Protein AF-A0A3M7N2Q8-F1 (afdb_monomer)

pLDDT: mean 75.01, std 22.42, range [26.55, 98.06]

Mean predicted aligned error: 18.67 Å

Nearest PDB structures (foldseek):
  2x1g-assembly2_G  TM=3.091E-01  e=4.788E-03  Drosophila melanogaster
  3qhe-assembly2_C  TM=5.430E-01  e=2.000E-01  Homo sapiens
  8tl7-assembly1_U  TM=3.249E-01  e=2.545E-01  synthetic construct
  3nmz-assembly3_B  TM=2.503E-01  e=6.246E-02  Homo sapiens
  7b6z-assembly1_A  TM=3.480E-01  e=4.646E-01  Drosophila melanogaster

Solvent-accessible surface area (backbone atoms only — not comparable to full-atom values): 36256 Å² total; per-residue (Å²): 132,79,60,52,64,68,58,44,46,64,64,46,45,61,34,42,52,50,29,34,54,41,39,54,31,37,75,69,70,72,45,61,68,66,60,45,38,53,31,47,48,52,32,36,53,46,50,49,57,35,38,77,56,66,36,39,38,54,69,57,27,55,60,58,43,54,40,49,54,55,48,61,75,44,49,91,82,49,55,66,69,45,52,26,51,52,39,49,41,50,39,48,32,46,70,39,16,29,32,81,68,56,50,58,68,60,49,51,54,50,47,52,51,31,50,57,59,56,50,60,54,98,87,53,79,71,61,53,67,65,41,37,32,36,30,31,48,34,45,30,50,51,45,61,48,44,45,95,43,80,86,39,45,59,66,61,52,31,78,93,29,41,65,59,53,53,50,50,51,49,53,30,50,49,44,49,67,72,56,87,52,67,66,49,35,41,31,26,34,52,27,47,38,50,51,60,67,58,38,77,39,50,69,62,52,53,68,46,41,64,61,52,53,50,49,48,48,62,70,63,39,92,46,94,88,59,87,74,53,66,68,45,53,31,42,48,38,50,35,52,38,50,57,47,48,69,51,42,17,31,68,69,69,57,59,82,90,81,72,84,91,82,84,77,82,94,74,66,62,71,58,51,63,70,63,27,72,69,50,46,68,62,44,39,62,54,50,38,60,46,46,69,52,53,54,66,47,53,80,47,90,50,65,67,43,34,48,37,49,42,57,37,32,48,45,43,57,69,44,12,47,73,60,37,44,92,37,41,62,64,34,49,54,41,43,52,59,43,24,70,37,87,92,30,53,67,53,36,54,52,50,51,56,45,29,75,75,32,65,68,52,37,50,50,50,49,55,51,49,48,50,54,51,20,50,54,50,59,81,45,35,70,64,55,46,50,52,34,30,50,43,47,66,67,71,55,90,57,67,60,52,50,48,52,53,42,49,49,45,72,54,41,37,57,76,50,55,84,72,38,59,70,40,50,56,29,48,54,52,39,49,70,76,42,73,87,40,65,71,55,48,51,43,50,52,50,33,53,52,48,51,56,56,33,53,65,75,41,80,90,70,71,84,64,98,61,98,66,79,89,76,75,88,63,80,89,72,81,83,75,48,74,68,51,52,54,50,49,53,52,49,50,59,48,50,54,58,59,57,74,70,65,87,85,78,83,83,80,86,91,70,71,76,78,60,59,67,63,59,72,75,76,73,78,88,88,80,88,86,83,88,83,87,85,90,83,89,84,88,83,89,85,88,82,88,90,89,81,90,83,86,60,71,65,60,62,52,49,53,52,50,50,54,50,50,54,51,50,50,51,51,53,52,50,52,50,52,52,53,52,53,56,49,51,56,57,55,58,71,69,69,67,83,78,87,81,84,84,80,87,79,86,87,80,86,90,80,86,82,83,90,82,85,85,85,87,82,88,134

Secondary structure (DSSP, 8-state):
-PPPHHHHHHHHHHHHHHHHHHHHHHHTT-S-HHHHHHHHHHHHHHHHHHHHTT---HHHHHHHHHHHHHHHHTGGGS-HHHHHHHHHHHHHIIIIIIGGG--HHHHHHHHHHHHHHHSPPTTSPPPPHHHHHHHHHHHHHHHHHHTT-STTHHHHHSGGGHHHHHHHHHHHHHHHHH---HHHHHHHHHHHHHHHHH---HHHHHHHHHHHHHHHHHHHS--TT----HHHHHHHHHHHHHHHHHHH-HHHHS----S-SSS--SSSHHHHHHTSHHHHHHHHHHHHHHHHHHGGGGG-S-HHHHHHHHHHHHHHHHHSTTTTGGGHHHHHHHHHHHHTSGGGHHHHHHHHHHHHH-HHHHHHHHHHHHHHHHHHHHHTHHHHHHHHHHHHHTT---THHHHHHHHHHHHHGGGSGGG-HHHHHHHHHHHHHTTT-HHHHHHHHHHHHHHHHHHHH-GGG---SS---------------HHHHHHHHHHHHHHHHHHTTS---PPPP-S-HHHHHHHTTS------------------------------HHHHHHHHHHHHHHHHHHHHHHHHHHHHHHHHHHHHTTS-PPPPP----------------------

Radius of gyration: 40.51 Å; Cα contacts (8 Å, |Δi|>4): 504; chains: 1; bounding box: 108×99×116 Å

Sequence (619 aa):
MTLSRQQAFQQLRPPCVALSSVALRFKGHQAPVKDVLHALQDGSNALTLLGEQNALDEKLAEYAFFPLTHIFNEAQRLSSSCLEVAIKCVIVLVTKGWRHHLSPDLAKQLLILMTLVTVPDSAKEASPEEVKVAALECIDAIVLQLSGRPDSRHLFNDIGTKKLVDQMVYMMLDTISESESEQIQIAAAEALLHLLAVVSNRVMLASVLPSTASALTKVLKKSPSARRTRKVLVSYLRVLKSILHSVLADAVVYPLEDGPSDASGTLGEDQKTALGTSWLRATAPQVKLILLQVTKLRGHESSDVRRALADLCFMIAKDCATSLSDSTSVVVETLLYIGSLEEEKGISLELEQLAISDSRIADVIRTNFDRSSSDMLVDNVDYLINAVALKLNSFDVSPQAPQVVLMMLRLCGARIVPYLDDTVESIFSALNNFHGYPRLVELLFQVLKGVVQESKEQSDLTITNASAARDHTTTDRRIFQISDIVNDLRRRKSRKRDFEEDGDLQPAPHRPWREQAKEQADEQPPSGIQDDNQDDMSEGMGASDPGPKDDDPLKSYEASSVKARDRVQQLEDLVIQMVDAARSVKTDLSRTPLPTTATGKDHVTPGDGRLEQNGKYVG

Structure (mmCIF, N/CA/C/O backbone):
data_AF-A0A3M7N2Q8-F1
#
_entry.id   AF-A0A3M7N2Q8-F1
#
loop_
_atom_site.group_PDB
_atom_site.id
_atom_site.type_symbol
_atom_site.label_atom_id
_atom_site.label_alt_id
_atom_site.label_comp_id
_atom_site.label_asym_id
_atom_site.label_entity_id
_atom_site.label_seq_id
_atom_site.pdbx_PDB_ins_code
_atom_site.Cartn_x
_atom_site.Cartn_y
_atom_site.Cartn_z
_atom_site.occupancy
_atom_site.B_iso_or_equiv
_atom_site.auth_seq_id
_atom_site.auth_comp_id
_atom_site.auth_asym_id
_atom_site.auth_atom_id
_atom_site.pdbx_PDB_model_num
ATOM 1 N N . MET A 1 1 ? 6.661 -24.897 -28.138 1.00 45.84 1 MET A N 1
ATOM 2 C CA . MET A 1 1 ? 7.997 -25.203 -28.693 1.00 45.84 1 MET A CA 1
ATOM 3 C C . MET A 1 1 ? 8.899 -24.040 -28.322 1.00 45.84 1 MET A C 1
ATOM 5 O O . MET A 1 1 ? 8.582 -22.925 -28.707 1.00 45.84 1 MET A O 1
ATOM 9 N N . THR A 1 2 ? 9.918 -24.253 -27.492 1.00 57.34 2 THR A N 1
ATOM 10 C CA . THR A 1 2 ? 10.860 -23.194 -27.104 1.00 57.34 2 THR A CA 1
ATOM 11 C C . THR A 1 2 ? 11.786 -22.900 -28.282 1.00 57.34 2 THR A C 1
ATOM 13 O O . THR A 1 2 ? 12.380 -23.814 -28.855 1.00 57.34 2 THR A O 1
ATOM 16 N N . LEU A 1 3 ? 11.853 -21.635 -28.697 1.00 74.62 3 LEU A N 1
ATOM 17 C CA . LEU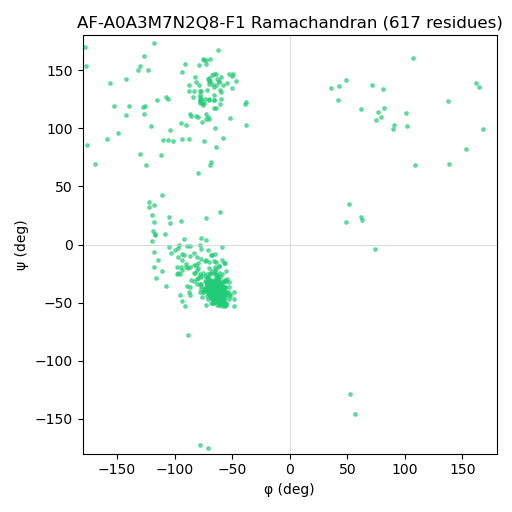 A 1 3 ? 12.711 -21.208 -29.800 1.00 74.62 3 LEU A CA 1
ATOM 18 C C . LEU A 1 3 ? 14.181 -21.425 -29.403 1.00 74.62 3 LEU A C 1
ATOM 20 O O . LEU A 1 3 ? 14.562 -21.154 -28.263 1.00 74.62 3 LEU A O 1
ATOM 24 N N . SER A 1 4 ? 15.020 -21.935 -30.310 1.00 84.69 4 SER A N 1
ATOM 25 C CA . SER A 1 4 ? 16.434 -22.144 -29.971 1.00 84.69 4 SER A CA 1
ATOM 26 C C . SER A 1 4 ? 17.144 -20.799 -29.779 1.00 84.69 4 SER A C 1
ATOM 28 O O . SER A 1 4 ? 16.869 -19.832 -30.492 1.00 84.69 4 SER A O 1
ATOM 30 N N . ARG A 1 5 ? 18.115 -20.734 -28.860 1.00 84.44 5 ARG A N 1
ATOM 31 C CA . ARG A 1 5 ? 18.883 -19.506 -28.578 1.00 84.44 5 ARG A CA 1
ATOM 32 C C . ARG A 1 5 ? 19.502 -18.879 -29.834 1.00 84.44 5 ARG A C 1
ATOM 34 O O . ARG A 1 5 ? 19.555 -17.660 -29.960 1.00 84.44 5 ARG A O 1
ATOM 41 N N . GLN A 1 6 ? 19.963 -19.704 -30.776 1.00 86.38 6 GLN A N 1
ATOM 42 C CA . GLN A 1 6 ? 20.531 -19.228 -32.042 1.00 86.38 6 GLN A CA 1
ATOM 43 C C . GLN A 1 6 ? 19.481 -18.551 -32.928 1.00 86.38 6 GLN A C 1
ATOM 45 O O . GLN A 1 6 ? 19.767 -17.514 -33.519 1.00 86.38 6 GLN A O 1
ATOM 50 N N . GLN A 1 7 ? 18.266 -19.095 -32.988 1.00 88.31 7 GLN A N 1
ATOM 51 C CA . GLN A 1 7 ? 17.160 -18.485 -33.725 1.00 88.31 7 GLN A CA 1
ATOM 52 C C . GLN A 1 7 ? 16.691 -17.186 -33.052 1.00 88.31 7 GLN A C 1
ATOM 54 O O . GLN A 1 7 ? 16.477 -16.194 -33.743 1.00 88.31 7 GLN A O 1
ATOM 59 N N . ALA A 1 8 ? 16.625 -17.151 -31.716 1.00 89.69 8 ALA A N 1
ATOM 60 C CA . ALA A 1 8 ? 16.316 -15.931 -30.968 1.00 89.69 8 ALA A CA 1
ATOM 61 C C . ALA A 1 8 ? 17.358 -14.828 -31.233 1.00 89.69 8 ALA A C 1
ATOM 63 O O . ALA A 1 8 ? 17.007 -13.686 -31.522 1.00 89.69 8 ALA A O 1
ATOM 64 N N . PHE A 1 9 ? 18.649 -15.181 -31.245 1.00 91.69 9 PHE A N 1
ATOM 65 C CA . PHE A 1 9 ? 19.720 -14.251 -31.607 1.00 91.69 9 PHE A CA 1
ATOM 66 C C . PHE A 1 9 ? 19.611 -13.753 -33.054 1.00 91.69 9 PHE A C 1
ATOM 68 O O . PHE A 1 9 ? 19.818 -12.571 -33.313 1.00 91.69 9 PHE A O 1
ATOM 75 N N . GLN A 1 10 ? 19.278 -14.629 -34.008 1.00 91.19 10 GLN A N 1
ATOM 76 C CA . GLN A 1 10 ? 19.099 -14.239 -35.411 1.00 91.19 10 GLN A CA 1
ATOM 77 C C . GLN A 1 10 ? 17.955 -13.238 -35.600 1.00 91.19 10 GLN A C 1
ATOM 79 O O . GLN A 1 10 ? 18.067 -12.365 -36.456 1.00 91.19 10 GLN A O 1
ATOM 84 N N . GLN A 1 11 ? 16.896 -13.332 -34.793 1.00 90.44 11 GLN A N 1
ATOM 85 C CA . GLN A 1 11 ? 15.784 -12.380 -34.813 1.00 90.44 11 GLN A CA 1
ATOM 86 C C . GLN A 1 11 ? 16.133 -11.058 -34.116 1.00 90.44 11 GLN A C 1
ATOM 88 O O . GLN A 1 11 ? 15.767 -9.993 -34.605 1.00 90.44 11 GLN A O 1
ATOM 93 N N . LEU A 1 12 ? 16.880 -11.108 -33.009 1.00 92.62 12 LEU A N 1
ATOM 94 C CA . LEU A 1 12 ? 17.230 -9.928 -32.210 1.00 92.62 12 LEU A CA 1
ATOM 95 C C . LEU A 1 12 ? 18.396 -9.112 -32.793 1.00 92.62 12 LEU A C 1
ATOM 97 O O . LEU A 1 12 ? 18.476 -7.900 -32.608 1.00 92.62 12 LEU A O 1
ATOM 101 N N . ARG A 1 13 ? 19.317 -9.757 -33.515 1.00 93.81 13 ARG A N 1
ATOM 102 C CA . ARG A 1 13 ? 20.529 -9.113 -34.041 1.00 93.81 13 ARG A CA 1
ATOM 103 C C . ARG A 1 13 ? 20.239 -7.969 -35.027 1.00 93.81 13 ARG A C 1
ATOM 105 O O . ARG A 1 13 ? 20.808 -6.898 -34.815 1.00 93.81 13 ARG A O 1
ATOM 112 N N . PRO A 1 14 ? 19.420 -8.131 -36.088 1.00 95.44 14 PRO A N 1
ATOM 113 C CA . PRO A 1 14 ? 19.157 -7.050 -37.038 1.00 95.44 14 PRO A CA 1
ATOM 114 C C . PRO A 1 14 ? 18.631 -5.756 -36.390 1.00 95.44 14 PRO A C 1
ATOM 116 O O . PRO A 1 14 ? 19.250 -4.715 -36.630 1.00 95.44 14 PRO A O 1
ATOM 119 N N . PRO A 1 15 ? 17.585 -5.777 -35.532 1.00 94.50 15 PRO A N 1
ATOM 120 C CA . PRO A 1 15 ? 17.085 -4.550 -34.918 1.00 94.50 15 PRO A CA 1
ATOM 121 C C . PRO A 1 15 ? 18.080 -3.938 -33.921 1.00 94.50 15 PRO A C 1
ATOM 123 O O . PRO A 1 15 ? 18.248 -2.721 -33.912 1.00 94.50 15 PRO A O 1
ATOM 126 N N . CYS A 1 16 ? 18.822 -4.735 -33.140 1.00 94.06 16 CYS A N 1
ATOM 127 C CA . CYS A 1 16 ? 19.836 -4.198 -32.222 1.00 94.06 16 CYS A CA 1
ATOM 128 C C . CYS A 1 16 ? 21.015 -3.531 -32.952 1.00 94.06 16 CYS A C 1
ATOM 130 O O . CYS A 1 16 ? 21.504 -2.488 -32.512 1.00 94.06 16 CYS A O 1
ATOM 132 N N . VAL A 1 17 ? 21.470 -4.101 -34.075 1.00 94.88 17 VAL A N 1
ATOM 133 C CA . VAL A 1 17 ? 22.533 -3.504 -34.903 1.00 94.88 17 VAL A CA 1
ATOM 134 C C . VAL A 1 17 ? 22.043 -2.216 -35.563 1.00 94.88 17 VAL A C 1
ATOM 136 O O . VAL A 1 17 ? 22.760 -1.213 -35.540 1.00 94.88 17 VAL A O 1
ATOM 139 N N . ALA A 1 18 ? 20.819 -2.219 -36.099 1.00 94.00 18 ALA A N 1
ATOM 140 C CA . ALA A 1 18 ? 20.199 -1.022 -36.656 1.00 94.00 18 ALA A CA 1
ATOM 141 C C . ALA A 1 18 ? 20.108 0.087 -35.595 1.00 94.00 18 ALA A C 1
ATOM 143 O O . ALA A 1 18 ? 20.632 1.180 -35.817 1.00 94.00 18 ALA A O 1
ATOM 144 N N . LEU A 1 19 ? 19.574 -0.222 -34.409 1.00 94.44 19 LEU A N 1
ATOM 145 C CA . LEU A 1 19 ? 19.461 0.720 -33.296 1.00 94.44 19 LEU A CA 1
ATOM 146 C C . LEU A 1 19 ? 20.821 1.278 -32.862 1.00 94.44 19 LEU A C 1
ATOM 148 O O . LEU A 1 19 ? 20.959 2.489 -32.722 1.00 94.44 19 LEU A O 1
ATOM 152 N N . SER A 1 20 ? 21.844 0.431 -32.707 1.00 93.88 20 SER A N 1
ATOM 153 C CA . SER A 1 20 ? 23.200 0.883 -32.359 1.00 93.88 20 SER A CA 1
ATOM 154 C C . SER A 1 20 ? 23.772 1.836 -33.416 1.00 93.88 20 SER A C 1
ATOM 156 O O . SER A 1 20 ? 24.304 2.895 -33.077 1.00 93.88 20 SER A O 1
ATOM 158 N N . SER A 1 21 ? 23.612 1.508 -34.702 1.00 93.75 21 SER A N 1
ATOM 159 C CA . SER A 1 21 ? 24.112 2.344 -35.799 1.00 93.75 21 SER A CA 1
ATOM 160 C C . SER A 1 21 ? 23.433 3.718 -35.842 1.00 93.75 21 SER A C 1
ATOM 162 O O . SER A 1 21 ? 24.107 4.740 -35.995 1.00 93.75 21 SER A O 1
ATOM 164 N N . VAL A 1 22 ? 22.112 3.759 -35.645 1.00 93.69 22 VAL A N 1
ATOM 165 C CA . VAL A 1 22 ? 21.333 5.000 -35.638 1.00 93.69 22 VAL A CA 1
ATOM 166 C C . VAL A 1 22 ? 21.635 5.813 -34.378 1.00 93.69 22 VAL A C 1
ATOM 168 O O . VAL A 1 22 ? 21.838 7.019 -34.483 1.00 93.69 22 VAL A O 1
ATOM 171 N N . ALA A 1 23 ? 21.772 5.174 -33.211 1.00 91.00 23 ALA A N 1
ATOM 172 C CA . ALA A 1 23 ? 22.145 5.835 -31.960 1.00 91.00 23 ALA A CA 1
ATOM 173 C C . ALA A 1 23 ? 23.521 6.520 -32.050 1.00 91.00 23 ALA A C 1
ATOM 175 O O . ALA A 1 23 ? 23.676 7.672 -31.642 1.00 91.00 23 ALA A O 1
ATOM 176 N N . LEU A 1 24 ? 24.520 5.851 -32.641 1.00 91.38 24 LEU A N 1
ATOM 177 C CA . LEU A 1 24 ? 25.854 6.427 -32.846 1.00 91.38 24 LEU A CA 1
ATOM 178 C C . LEU A 1 24 ? 25.832 7.600 -33.836 1.00 91.38 24 LEU A C 1
ATOM 180 O O . LEU A 1 24 ? 26.470 8.627 -33.593 1.00 91.38 24 LEU A O 1
ATOM 184 N N . ARG A 1 25 ? 25.060 7.493 -34.925 1.00 91.62 25 ARG A N 1
ATOM 185 C CA . ARG A 1 25 ? 24.869 8.602 -35.875 1.00 91.62 25 ARG A CA 1
ATOM 186 C C . ARG A 1 25 ? 24.126 9.776 -35.243 1.00 91.62 25 ARG A C 1
ATOM 188 O O . ARG A 1 25 ? 24.503 10.920 -35.480 1.00 91.62 25 ARG A O 1
ATOM 195 N N . PHE A 1 26 ? 23.121 9.519 -34.410 1.00 91.44 26 PHE A N 1
ATOM 196 C CA . PHE A 1 26 ? 22.387 10.547 -33.671 1.00 91.44 26 PHE A CA 1
ATOM 197 C C . PHE A 1 26 ? 23.300 11.308 -32.700 1.00 91.44 26 PHE A C 1
ATOM 199 O O . PHE A 1 26 ? 23.314 12.545 -32.687 1.00 91.44 26 PHE A O 1
ATOM 206 N N . LYS A 1 27 ? 24.149 10.580 -31.962 1.00 89.62 27 LYS A N 1
ATOM 207 C CA . LYS A 1 27 ? 25.203 11.172 -31.128 1.00 89.62 27 LYS A CA 1
ATOM 208 C C . LYS A 1 27 ? 26.113 12.09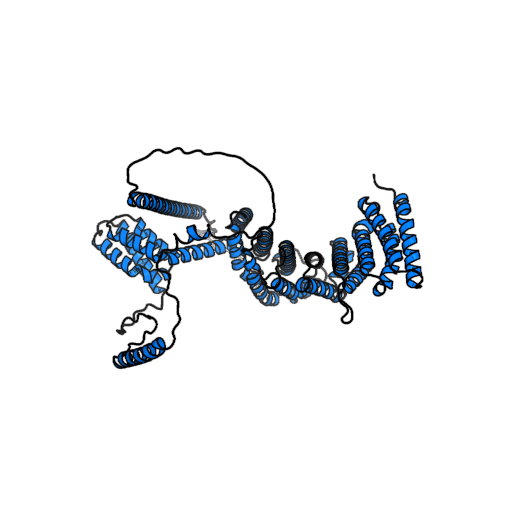2 -31.949 1.00 89.62 27 LYS A C 1
ATOM 210 O O . LYS A 1 27 ? 26.381 13.221 -31.540 1.00 89.62 27 LYS A O 1
ATOM 215 N N . GLY A 1 28 ? 26.490 11.659 -33.152 1.00 89.38 28 GLY A N 1
ATOM 216 C CA . GLY A 1 28 ? 27.232 12.452 -34.137 1.00 89.38 28 GLY A CA 1
ATOM 217 C C . GLY A 1 28 ? 26.443 13.565 -34.847 1.00 89.38 28 GLY A C 1
ATOM 218 O O . GLY A 1 28 ? 27.012 14.200 -35.726 1.00 89.38 28 GLY A O 1
ATOM 219 N N . HIS A 1 29 ? 25.175 13.820 -34.493 1.00 87.94 29 HIS A N 1
ATOM 220 C CA . HIS A 1 29 ? 24.272 14.790 -35.147 1.00 87.94 29 HIS A CA 1
ATOM 221 C C . HIS A 1 29 ? 23.969 14.484 -36.631 1.00 87.94 29 HIS A C 1
ATOM 223 O O . HIS A 1 29 ? 23.596 15.364 -37.399 1.00 87.94 29 HIS A O 1
ATOM 229 N N . GLN A 1 30 ? 24.111 13.221 -37.038 1.00 89.56 30 GLN A N 1
ATOM 230 C CA . GLN A 1 30 ? 23.970 12.736 -38.420 1.00 89.56 30 GLN A CA 1
ATOM 231 C C . GLN A 1 30 ? 22.700 11.900 -38.655 1.00 89.56 30 GLN A C 1
ATOM 233 O O . GLN A 1 30 ? 22.563 11.252 -39.700 1.00 89.56 30 GLN A O 1
ATOM 238 N N . ALA A 1 31 ? 21.797 11.859 -37.675 1.00 89.19 31 ALA A N 1
ATOM 239 C CA . ALA A 1 31 ? 20.496 11.209 -37.775 1.00 89.19 31 ALA A CA 1
ATOM 240 C C . ALA 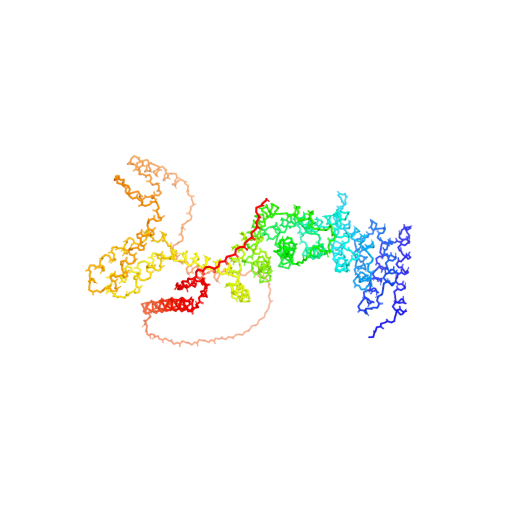A 1 31 ? 19.440 12.041 -37.023 1.00 89.19 31 ALA A C 1
ATOM 242 O O . ALA A 1 31 ? 19.761 12.609 -35.976 1.00 89.19 31 ALA A O 1
ATOM 243 N N . PRO A 1 32 ? 18.202 12.140 -37.532 1.00 92.06 32 PRO A N 1
ATOM 244 C CA . PRO A 1 32 ? 17.091 12.762 -36.823 1.00 92.06 32 PRO A CA 1
ATOM 245 C C . PRO A 1 32 ? 16.553 11.858 -35.701 1.00 92.06 32 PRO A C 1
ATOM 247 O O . PRO A 1 32 ? 16.691 10.637 -35.735 1.00 92.06 32 PRO A O 1
ATOM 250 N N . VAL A 1 33 ? 15.850 12.456 -34.731 1.00 91.44 33 VAL A N 1
ATOM 251 C CA . VAL A 1 33 ? 15.200 11.734 -33.615 1.00 91.44 33 VAL A CA 1
ATOM 252 C C . VAL A 1 33 ? 14.188 10.688 -34.113 1.00 91.44 33 VAL A C 1
ATOM 254 O O . VAL A 1 33 ? 14.040 9.635 -33.502 1.00 91.44 33 VAL A O 1
ATOM 257 N N . LYS A 1 34 ? 13.516 10.943 -35.246 1.00 93.25 34 LYS A N 1
ATOM 258 C CA . LYS A 1 34 ? 12.525 10.021 -35.833 1.00 93.25 34 LYS A CA 1
ATOM 259 C C . LYS A 1 34 ? 13.128 8.673 -36.237 1.00 93.25 34 LYS A C 1
ATOM 261 O O . LYS A 1 34 ? 12.497 7.646 -36.014 1.00 93.25 34 LYS A O 1
ATOM 266 N N . ASP A 1 35 ? 14.349 8.674 -36.769 1.00 92.94 35 ASP A N 1
ATOM 267 C CA . ASP A 1 35 ? 15.038 7.440 -37.164 1.00 92.94 35 ASP A CA 1
ATOM 268 C C . ASP A 1 35 ? 15.393 6.609 -35.926 1.00 92.94 35 ASP A C 1
ATOM 270 O O . ASP A 1 35 ? 15.283 5.383 -35.940 1.00 92.94 35 ASP A O 1
ATOM 274 N N . VAL A 1 36 ? 15.775 7.284 -34.833 1.00 93.38 36 VAL A N 1
ATOM 275 C CA . VAL A 1 36 ? 16.015 6.641 -33.534 1.00 93.38 36 VAL A CA 1
ATOM 276 C C . VAL A 1 36 ? 14.728 5.996 -33.024 1.00 93.38 36 VAL A C 1
ATOM 278 O O . VAL A 1 36 ? 14.764 4.842 -32.607 1.00 93.38 36 VAL A O 1
ATOM 281 N N . LEU A 1 37 ? 13.598 6.708 -33.090 1.00 94.25 37 LEU A N 1
ATOM 282 C CA . LEU A 1 37 ? 12.303 6.193 -32.645 1.00 94.25 37 LEU A CA 1
ATOM 283 C C . LEU A 1 37 ? 11.890 4.938 -33.424 1.00 94.25 37 LEU A C 1
ATOM 285 O O . LEU A 1 37 ? 11.525 3.946 -32.803 1.00 94.25 37 LEU A O 1
ATOM 289 N N . HIS A 1 38 ? 11.998 4.953 -34.756 1.00 95.19 38 HIS A N 1
ATOM 290 C CA . HIS A 1 38 ? 11.651 3.795 -35.587 1.00 95.19 38 HIS A CA 1
ATOM 291 C C . HIS A 1 38 ? 12.532 2.583 -35.262 1.00 95.19 38 HIS A C 1
ATOM 293 O O . HIS A 1 38 ? 12.023 1.494 -35.008 1.00 95.19 38 HIS A O 1
ATOM 299 N N . ALA A 1 39 ? 13.856 2.768 -35.196 1.00 94.50 39 ALA A N 1
ATOM 300 C CA . ALA A 1 39 ? 14.774 1.679 -34.862 1.00 94.50 39 ALA A CA 1
ATOM 301 C C . ALA A 1 39 ? 14.527 1.121 -33.447 1.00 94.50 39 ALA A C 1
ATOM 303 O O . ALA A 1 39 ? 14.704 -0.072 -33.193 1.00 94.50 39 ALA A O 1
ATOM 304 N N . LEU A 1 40 ? 14.109 1.982 -32.517 1.00 95.00 40 LEU A N 1
ATOM 305 C CA . LEU A 1 40 ? 13.781 1.599 -31.151 1.00 95.00 40 LEU A CA 1
ATOM 306 C C . LEU A 1 40 ? 12.449 0.841 -31.074 1.00 95.00 40 LEU A C 1
ATOM 308 O O . LEU A 1 40 ? 12.360 -0.133 -30.331 1.00 95.00 40 LEU A O 1
ATOM 312 N N . GLN A 1 41 ? 11.445 1.236 -31.862 1.00 96.12 41 GLN A N 1
ATOM 313 C CA . GLN A 1 41 ? 10.179 0.512 -32.004 1.00 96.12 41 GLN A CA 1
ATOM 314 C C . GLN A 1 41 ? 10.397 -0.882 -32.604 1.00 96.12 41 GLN A C 1
ATOM 316 O O . GLN A 1 41 ? 9.881 -1.858 -32.063 1.00 96.12 41 GLN A O 1
ATOM 321 N N . ASP A 1 42 ? 11.227 -1.005 -33.644 1.00 94.69 42 ASP A N 1
ATOM 322 C CA . ASP A 1 42 ? 11.596 -2.304 -34.224 1.00 94.69 42 ASP A CA 1
ATOM 323 C C . ASP A 1 42 ? 12.277 -3.212 -33.187 1.00 94.69 42 ASP A C 1
ATOM 325 O O . ASP A 1 42 ? 11.937 -4.391 -33.051 1.00 94.69 42 ASP A O 1
ATOM 329 N N . GLY A 1 43 ? 13.208 -2.650 -32.406 1.00 93.69 43 GLY A N 1
ATOM 330 C CA . GLY A 1 43 ? 13.852 -3.349 -31.292 1.00 93.69 43 GLY A CA 1
ATOM 331 C C . GLY A 1 43 ? 12.872 -3.761 -30.194 1.00 93.69 43 GLY A C 1
ATOM 332 O O . GLY A 1 43 ? 12.925 -4.896 -29.722 1.00 93.69 43 GLY A O 1
ATOM 333 N N . SER A 1 44 ? 11.952 -2.873 -29.819 1.00 95.38 44 SER A N 1
ATOM 334 C CA . SER A 1 44 ? 10.926 -3.125 -28.802 1.00 95.38 44 SER A CA 1
ATOM 335 C C . SER A 1 44 ? 9.973 -4.248 -29.215 1.00 95.38 44 SER A C 1
ATOM 337 O O . SER A 1 44 ? 9.712 -5.161 -28.429 1.00 95.38 44 SER A O 1
ATOM 339 N N . ASN A 1 45 ? 9.525 -4.246 -30.473 1.00 95.81 45 ASN A N 1
ATOM 340 C CA . ASN A 1 45 ? 8.662 -5.287 -31.030 1.00 95.81 45 ASN A CA 1
ATOM 341 C C . ASN A 1 45 ? 9.363 -6.653 -31.032 1.00 95.81 45 ASN A C 1
ATOM 343 O O . ASN A 1 45 ? 8.784 -7.650 -30.596 1.00 95.81 45 ASN A O 1
ATOM 347 N N . ALA A 1 46 ? 10.630 -6.699 -31.461 1.00 94.31 46 ALA A N 1
ATOM 348 C CA . ALA A 1 46 ? 11.421 -7.928 -31.447 1.00 94.31 46 ALA A CA 1
ATOM 349 C C . ALA A 1 46 ? 11.640 -8.464 -30.021 1.00 94.31 46 ALA A C 1
ATOM 351 O O . ALA A 1 46 ? 11.494 -9.663 -29.781 1.00 94.31 46 ALA A O 1
ATOM 352 N N . LEU A 1 47 ? 11.951 -7.584 -29.061 1.00 94.75 47 LEU A N 1
ATOM 353 C CA . LEU A 1 47 ? 12.111 -7.956 -27.652 1.00 94.75 47 LEU A CA 1
ATOM 354 C C . LEU A 1 47 ? 10.812 -8.481 -27.042 1.00 94.75 47 LEU A C 1
ATOM 356 O O . LEU A 1 47 ? 10.840 -9.491 -26.342 1.00 94.75 47 LEU A O 1
ATOM 360 N N . THR A 1 48 ? 9.684 -7.830 -27.325 1.00 94.75 48 THR A N 1
ATOM 361 C CA . THR A 1 48 ? 8.369 -8.237 -26.813 1.00 94.75 48 THR A CA 1
ATOM 362 C C . THR A 1 48 ? 7.999 -9.628 -27.327 1.00 94.75 48 THR A C 1
ATOM 364 O O . THR A 1 48 ? 7.709 -10.515 -26.525 1.00 94.75 48 THR A O 1
ATOM 367 N N . LEU A 1 49 ? 8.143 -9.867 -28.636 1.00 93.94 49 LEU A N 1
ATOM 368 C CA . LEU A 1 49 ? 7.876 -11.167 -29.259 1.00 93.94 49 LEU A CA 1
ATOM 369 C C . LEU A 1 49 ? 8.736 -12.291 -28.654 1.00 93.94 49 LEU A C 1
ATOM 371 O O . LEU A 1 49 ? 8.233 -13.361 -28.307 1.00 93.94 49 LEU A O 1
ATOM 375 N N . LEU A 1 50 ? 10.041 -12.055 -28.499 1.00 92.81 50 LEU A N 1
ATOM 376 C CA . LEU A 1 50 ? 10.953 -13.036 -27.902 1.00 92.81 50 LEU A CA 1
ATOM 377 C C . LEU A 1 50 ? 10.685 -13.242 -26.403 1.00 92.81 50 LEU A C 1
ATOM 379 O O . LEU A 1 50 ? 10.864 -14.349 -25.886 1.00 92.81 50 LEU A O 1
ATOM 383 N N . GLY A 1 51 ? 10.246 -12.193 -25.705 1.00 90.06 51 GLY A N 1
ATOM 384 C CA . GLY A 1 51 ? 9.847 -12.237 -24.302 1.00 90.06 51 GLY A CA 1
ATOM 385 C C . GLY A 1 51 ? 8.606 -13.100 -24.069 1.00 90.06 51 GLY A C 1
ATOM 386 O O . GLY A 1 51 ? 8.609 -13.931 -23.159 1.00 90.06 51 GLY A O 1
ATOM 387 N N . GLU A 1 52 ? 7.581 -12.968 -24.914 1.00 91.50 52 GLU A N 1
ATOM 388 C CA . GLU A 1 52 ? 6.365 -13.801 -24.887 1.00 91.50 52 GLU A CA 1
ATOM 389 C C . GLU A 1 52 ? 6.674 -15.281 -25.134 1.00 91.50 52 GLU A C 1
ATOM 391 O O . GLU A 1 52 ? 6.113 -16.170 -24.493 1.00 91.50 52 GLU A O 1
ATOM 396 N N . GLN A 1 53 ? 7.639 -15.554 -26.010 1.00 91.00 53 GLN A N 1
ATOM 397 C CA . GLN A 1 53 ? 8.097 -16.908 -26.320 1.00 91.00 53 GLN A CA 1
ATOM 398 C C . GLN A 1 53 ? 9.039 -17.494 -25.258 1.00 91.00 53 GLN A C 1
ATOM 400 O O . GLN A 1 53 ? 9.486 -18.634 -25.403 1.00 91.00 53 GLN A O 1
ATOM 405 N N . ASN A 1 54 ? 9.353 -16.738 -24.196 1.00 88.50 54 ASN A N 1
ATOM 406 C CA . ASN A 1 54 ? 10.355 -17.092 -23.189 1.00 88.50 54 ASN A CA 1
ATOM 407 C C . ASN A 1 54 ? 11.717 -17.472 -23.803 1.00 88.50 54 ASN A C 1
ATOM 409 O O . ASN A 1 54 ? 12.410 -18.349 -23.290 1.00 88.50 54 ASN A O 1
ATOM 413 N N . ALA A 1 55 ? 12.091 -16.826 -24.910 1.00 91.38 55 ALA A N 1
ATOM 414 C CA . ALA A 1 55 ? 13.305 -17.124 -25.670 1.00 91.38 55 ALA A CA 1
ATOM 415 C C . ALA A 1 55 ? 14.491 -16.199 -25.325 1.00 91.38 55 ALA A C 1
ATOM 417 O O . ALA A 1 55 ? 15.584 -16.374 -25.866 1.00 91.38 55 ALA A O 1
ATOM 418 N N . LEU A 1 56 ? 14.285 -15.213 -24.444 1.00 91.56 56 LEU A N 1
ATOM 419 C CA . LEU A 1 56 ? 15.330 -14.314 -23.947 1.00 91.56 56 LEU A CA 1
ATOM 420 C C . LEU A 1 56 ? 16.095 -14.955 -22.781 1.00 91.56 56 LEU A C 1
ATOM 422 O O . LEU A 1 56 ? 15.487 -15.449 -21.833 1.00 91.56 56 LEU A O 1
ATOM 426 N N . ASP A 1 57 ? 17.426 -14.905 -22.853 1.00 91.06 57 ASP A N 1
ATOM 427 C CA . ASP A 1 57 ? 18.343 -15.287 -21.776 1.00 91.06 57 ASP A CA 1
ATOM 428 C C . ASP A 1 57 ? 19.187 -14.083 -21.314 1.00 91.06 57 ASP A C 1
ATOM 430 O O . ASP A 1 57 ? 19.149 -13.011 -21.922 1.00 91.06 57 ASP A O 1
ATOM 434 N N . GLU A 1 58 ? 19.963 -14.263 -20.243 1.00 92.56 58 GLU A N 1
ATOM 435 C CA . GLU A 1 58 ? 20.842 -13.236 -19.660 1.00 92.56 58 GLU A CA 1
ATOM 436 C C . GLU A 1 58 ? 21.769 -12.593 -20.707 1.00 92.56 58 GLU A C 1
ATOM 438 O O . GLU A 1 58 ? 21.880 -11.372 -20.791 1.00 92.56 58 GLU A O 1
ATOM 443 N N . LYS A 1 59 ? 22.374 -13.407 -21.580 1.00 92.19 59 LYS A N 1
ATOM 444 C CA . LYS A 1 59 ? 23.345 -12.943 -22.583 1.00 92.19 59 LYS A CA 1
ATOM 445 C C . LYS A 1 59 ? 22.683 -12.171 -23.722 1.00 92.19 59 LYS A C 1
ATOM 447 O O . LYS A 1 59 ? 23.258 -11.216 -24.241 1.00 92.19 59 LYS A O 1
ATOM 452 N N . LEU A 1 60 ? 21.491 -12.586 -24.145 1.00 93.31 60 LEU A N 1
ATOM 453 C CA . LEU A 1 60 ? 20.684 -11.849 -25.116 1.00 93.31 60 LEU A CA 1
ATOM 454 C C . LEU A 1 60 ? 20.178 -10.537 -24.518 1.00 93.31 60 LEU A C 1
ATOM 456 O O . LEU A 1 60 ? 20.118 -9.538 -25.235 1.00 93.31 60 LEU A O 1
ATOM 460 N N . ALA A 1 61 ? 19.870 -10.520 -23.220 1.00 94.25 61 ALA A N 1
ATOM 461 C CA . ALA A 1 61 ? 19.470 -9.308 -22.527 1.00 94.25 61 ALA A CA 1
ATOM 462 C C . ALA A 1 61 ? 20.614 -8.288 -22.452 1.00 94.25 61 ALA A C 1
ATOM 464 O O . ALA A 1 61 ? 20.418 -7.133 -22.819 1.00 94.25 61 ALA A O 1
ATOM 465 N N . GLU A 1 62 ? 21.826 -8.718 -22.090 1.00 93.88 62 GLU A N 1
ATOM 466 C CA . GLU A 1 62 ? 23.029 -7.874 -22.136 1.00 93.88 62 GLU A CA 1
ATOM 467 C C . GLU A 1 62 ? 23.301 -7.331 -23.545 1.00 93.88 62 GLU A C 1
ATOM 469 O O . GLU A 1 62 ? 23.569 -6.140 -23.725 1.00 93.88 62 GLU A O 1
ATOM 474 N N . TYR A 1 63 ? 23.181 -8.192 -24.559 1.00 94.75 63 TYR A N 1
ATOM 475 C CA . TYR A 1 63 ? 23.366 -7.804 -25.954 1.00 94.75 63 TYR A CA 1
ATOM 476 C C . TYR A 1 63 ? 22.354 -6.738 -26.402 1.00 94.75 63 TYR A C 1
ATOM 478 O O . TYR A 1 63 ? 22.735 -5.762 -27.049 1.00 94.75 63 TYR A O 1
ATOM 486 N N . ALA A 1 64 ? 21.077 -6.896 -26.048 1.00 95.00 64 ALA A N 1
ATOM 487 C CA . ALA A 1 64 ? 20.031 -5.930 -26.377 1.00 95.00 64 ALA A CA 1
ATOM 488 C C . ALA A 1 64 ? 20.077 -4.661 -25.518 1.00 95.00 64 ALA A C 1
ATOM 490 O O . ALA A 1 64 ? 19.629 -3.608 -25.971 1.00 95.00 64 ALA A O 1
ATOM 491 N N . PHE A 1 65 ? 20.645 -4.726 -24.313 1.00 95.56 65 PHE A N 1
ATOM 492 C CA . PHE A 1 65 ? 20.839 -3.554 -23.467 1.00 95.56 65 PHE A CA 1
ATOM 493 C C . PHE A 1 65 ? 21.955 -2.639 -23.981 1.00 95.56 65 PHE A C 1
ATOM 495 O O . PHE A 1 65 ? 21.849 -1.420 -23.868 1.00 95.56 65 PHE A O 1
ATOM 502 N N . PHE A 1 66 ? 22.995 -3.193 -24.613 1.00 94.00 66 PHE A N 1
ATOM 503 C CA . PHE A 1 66 ? 24.109 -2.417 -25.170 1.00 94.00 66 PHE 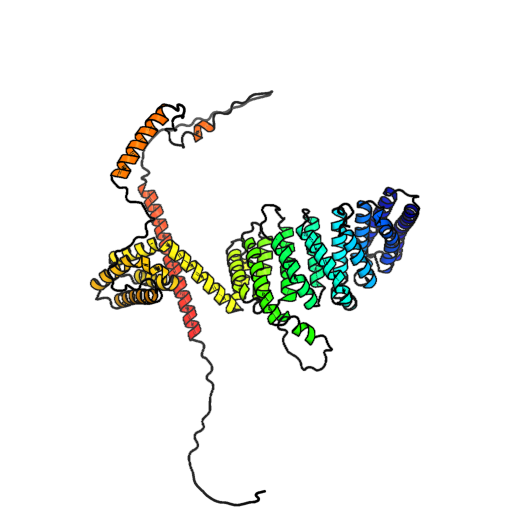A CA 1
ATOM 504 C C . PHE A 1 66 ? 23.682 -1.206 -26.033 1.00 94.00 66 PHE A C 1
ATOM 506 O O . PHE A 1 66 ? 24.119 -0.089 -25.739 1.00 94.00 66 PHE A O 1
ATOM 513 N N . PRO A 1 67 ? 22.822 -1.348 -27.065 1.00 93.12 67 PRO A N 1
ATOM 514 C CA . PRO A 1 67 ? 22.354 -0.196 -27.833 1.00 93.12 67 PRO A CA 1
ATOM 515 C C . PRO A 1 67 ? 21.509 0.780 -27.000 1.00 93.12 67 PRO A C 1
ATOM 517 O O . PRO A 1 67 ? 21.597 1.985 -27.233 1.00 93.12 67 PRO A O 1
ATOM 520 N N . LEU A 1 68 ? 20.747 0.304 -26.007 1.00 94.19 68 LEU A N 1
ATOM 521 C CA . LEU A 1 68 ? 19.948 1.163 -25.123 1.00 94.19 68 LEU A CA 1
ATOM 522 C C . LEU A 1 68 ? 20.827 2.070 -24.254 1.00 94.19 68 LEU A C 1
ATOM 524 O O . LEU A 1 68 ? 20.471 3.223 -24.029 1.00 94.19 68 LEU A O 1
ATOM 528 N N . THR A 1 69 ? 22.015 1.619 -23.845 1.00 92.00 69 THR A N 1
ATOM 529 C CA . THR A 1 69 ? 22.983 2.463 -23.124 1.00 92.00 69 THR A CA 1
ATOM 530 C C . THR A 1 69 ? 23.358 3.714 -23.924 1.00 92.00 69 THR A C 1
ATOM 532 O O . THR A 1 69 ? 23.487 4.803 -23.366 1.00 92.00 69 THR A O 1
ATOM 535 N N . HIS A 1 70 ? 23.498 3.604 -25.250 1.00 89.94 70 HIS A N 1
ATOM 536 C CA . HIS A 1 70 ? 23.757 4.770 -26.102 1.00 89.94 70 HIS A CA 1
ATOM 537 C C . HIS A 1 70 ? 22.563 5.725 -26.173 1.00 89.94 70 HIS A C 1
ATOM 539 O O . HIS A 1 70 ? 22.770 6.935 -26.226 1.00 89.94 70 HIS A O 1
ATOM 545 N N . ILE A 1 71 ? 21.340 5.193 -26.131 1.00 91.56 71 ILE A N 1
ATOM 546 C CA . ILE A 1 71 ? 20.104 5.982 -26.100 1.00 91.56 71 ILE A CA 1
ATOM 547 C C . ILE A 1 71 ? 20.003 6.764 -24.785 1.00 91.56 71 ILE A C 1
ATOM 549 O O . ILE A 1 71 ? 19.836 7.981 -24.815 1.00 91.56 71 ILE A O 1
ATOM 553 N N . PHE A 1 72 ? 20.188 6.109 -23.634 1.00 90.38 72 PHE A N 1
ATOM 554 C CA . PHE A 1 72 ? 20.098 6.773 -22.326 1.00 90.38 72 PHE A CA 1
ATOM 555 C C . PHE A 1 72 ? 21.182 7.836 -22.107 1.00 90.38 72 PHE A C 1
ATOM 557 O O . PHE A 1 72 ? 20.916 8.858 -21.479 1.00 90.38 72 PHE A O 1
ATOM 564 N N . ASN A 1 73 ? 22.377 7.660 -22.679 1.00 88.81 73 ASN A N 1
ATOM 565 C CA . ASN A 1 73 ? 23.427 8.684 -22.630 1.00 88.81 73 ASN A CA 1
ATOM 566 C C . ASN A 1 73 ? 23.032 9.993 -23.340 1.00 88.81 73 ASN A C 1
ATOM 568 O O . ASN A 1 73 ? 23.510 11.059 -22.965 1.00 88.81 73 ASN A O 1
ATOM 572 N N . GLU A 1 74 ? 22.154 9.926 -24.342 1.00 87.69 74 GLU A N 1
ATOM 573 C CA . GLU A 1 74 ? 21.653 11.090 -25.082 1.00 87.69 74 GLU A CA 1
ATOM 574 C C . GLU A 1 74 ? 20.216 11.462 -24.664 1.00 87.69 74 GLU A C 1
ATOM 576 O O . GLU A 1 74 ? 19.534 12.192 -25.385 1.00 87.69 74 GLU A O 1
ATOM 581 N N . ALA A 1 75 ? 19.749 11.000 -23.494 1.00 84.31 75 ALA A N 1
ATOM 582 C CA . ALA A 1 75 ? 18.363 11.154 -23.037 1.00 84.31 75 ALA A CA 1
ATOM 583 C C . ALA A 1 75 ? 17.845 12.602 -23.074 1.00 84.31 75 ALA A C 1
ATOM 585 O O . ALA A 1 75 ? 16.680 12.833 -23.370 1.00 84.31 75 ALA A O 1
ATOM 586 N N . GLN A 1 76 ? 18.724 13.580 -22.844 1.00 83.12 76 GLN A N 1
ATOM 587 C CA . GLN A 1 76 ? 18.390 15.010 -22.851 1.00 83.12 76 GLN A CA 1
ATOM 588 C C . GLN A 1 76 ? 18.063 15.573 -24.245 1.00 83.12 76 GLN A C 1
ATOM 590 O O . GLN A 1 76 ? 17.459 16.635 -24.346 1.00 83.12 76 GLN A O 1
ATOM 595 N N . ARG A 1 77 ? 18.492 14.903 -25.323 1.00 85.69 77 ARG A N 1
ATOM 596 C CA . ARG A 1 77 ? 18.284 15.330 -26.722 1.00 85.69 77 ARG A CA 1
ATOM 597 C C . AR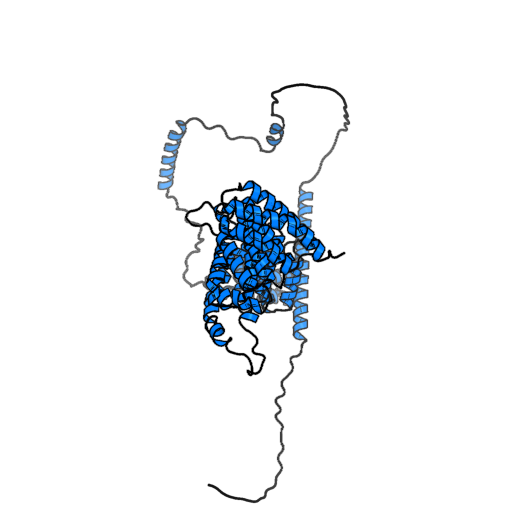G A 1 77 ? 17.171 14.550 -27.422 1.00 85.69 77 ARG A C 1
ATOM 599 O O . ARG A 1 77 ? 16.844 14.851 -28.570 1.00 85.69 77 ARG A O 1
ATOM 606 N N . LEU A 1 78 ? 16.643 13.518 -26.773 1.00 86.19 78 LEU A N 1
ATOM 607 C CA . LEU A 1 78 ? 15.637 12.625 -27.330 1.00 86.19 78 LEU A CA 1
ATOM 608 C C . LEU A 1 78 ? 14.224 13.116 -27.008 1.00 86.19 78 LEU A C 1
ATOM 610 O O . LEU A 1 78 ? 13.997 13.820 -26.029 1.00 86.19 78 LEU A O 1
ATOM 614 N N . SER A 1 79 ? 13.256 12.720 -27.835 1.00 89.31 79 SER A N 1
ATOM 615 C CA . SER A 1 79 ? 11.841 12.961 -27.547 1.00 89.31 79 SER A CA 1
ATOM 616 C C . SER A 1 79 ? 11.334 12.059 -26.421 1.00 89.31 79 SER A C 1
ATOM 618 O O . SER A 1 79 ? 11.818 10.938 -26.255 1.00 89.31 79 SER A O 1
ATOM 620 N N . SER A 1 80 ? 10.277 12.501 -25.737 1.00 89.19 80 SER A N 1
ATOM 621 C CA . SER A 1 80 ? 9.549 11.740 -24.711 1.00 89.19 80 SER A CA 1
ATOM 622 C C . SER A 1 80 ? 9.193 10.316 -25.149 1.00 89.19 80 SER A C 1
ATOM 624 O O . SER A 1 80 ? 9.507 9.360 -24.449 1.00 89.19 80 SER A O 1
ATOM 626 N N . SER A 1 81 ? 8.654 10.163 -26.361 1.00 91.75 81 SER A N 1
ATOM 627 C CA . SER A 1 81 ? 8.293 8.860 -26.933 1.00 91.75 81 SER A CA 1
ATOM 628 C C . SER A 1 81 ? 9.498 7.920 -27.101 1.00 91.75 81 SER A C 1
ATOM 630 O O . SER A 1 81 ? 9.376 6.715 -26.897 1.00 91.75 81 SER A O 1
ATOM 632 N N . CYS A 1 82 ? 10.695 8.447 -27.394 1.00 92.50 82 CYS A N 1
ATOM 633 C CA . CYS A 1 82 ? 11.903 7.615 -27.458 1.00 92.50 82 CYS A CA 1
ATOM 634 C C . CYS A 1 82 ? 12.287 7.106 -26.067 1.00 92.50 82 CYS A C 1
ATOM 636 O O . CYS A 1 82 ? 12.654 5.945 -25.918 1.00 92.50 82 CYS A O 1
ATOM 638 N N . LEU A 1 83 ? 12.210 7.966 -25.048 1.00 92.19 83 LEU A N 1
ATOM 639 C CA . LEU A 1 83 ? 12.511 7.571 -23.673 1.00 92.19 83 LEU A CA 1
ATOM 640 C C . LEU A 1 83 ? 11.506 6.540 -23.161 1.00 92.19 83 LEU A C 1
ATOM 642 O O . LEU A 1 83 ? 11.914 5.532 -22.596 1.00 92.19 83 LEU A O 1
ATOM 646 N N . GLU A 1 84 ? 10.218 6.744 -23.427 1.00 94.38 84 GLU A N 1
ATOM 647 C CA . GLU A 1 84 ? 9.158 5.803 -23.068 1.00 94.38 84 GLU A CA 1
ATOM 648 C C . GLU A 1 84 ? 9.415 4.407 -23.659 1.00 94.38 84 GLU A C 1
ATOM 650 O O . GLU A 1 84 ? 9.463 3.420 -22.924 1.00 94.38 84 GLU A O 1
ATOM 655 N N . VAL A 1 85 ? 9.644 4.308 -24.976 1.00 95.88 85 VAL A N 1
ATOM 656 C CA . VAL A 1 85 ? 9.898 3.014 -25.632 1.00 95.88 85 VAL A CA 1
ATOM 657 C C . VAL A 1 85 ? 11.205 2.391 -25.127 1.00 95.88 85 VAL A C 1
ATOM 659 O O . VAL A 1 85 ? 11.261 1.180 -24.915 1.00 95.88 85 VAL A O 1
ATOM 662 N N . ALA A 1 86 ? 12.245 3.190 -24.866 1.00 95.81 86 ALA A N 1
ATOM 663 C CA . ALA A 1 86 ? 13.511 2.687 -24.334 1.00 95.81 86 ALA A CA 1
ATOM 664 C C . ALA A 1 86 ? 13.337 2.082 -22.936 1.00 95.81 86 ALA A C 1
ATOM 666 O O . ALA A 1 86 ? 13.859 0.999 -22.671 1.00 95.81 86 ALA A O 1
ATOM 667 N N . ILE A 1 87 ? 12.572 2.740 -22.061 1.00 96.25 87 ILE A N 1
ATOM 668 C CA . ILE A 1 87 ? 12.266 2.228 -20.722 1.00 96.25 87 ILE A CA 1
ATOM 669 C C . ILE A 1 87 ? 11.416 0.955 -20.821 1.00 96.25 87 ILE A C 1
ATOM 671 O O . ILE A 1 87 ? 11.732 -0.029 -20.157 1.00 96.25 87 ILE A O 1
ATOM 675 N N . LYS A 1 88 ? 10.422 0.902 -21.718 1.00 96.56 88 LYS A N 1
ATOM 676 C CA . LYS A 1 88 ? 9.644 -0.325 -21.974 1.00 96.56 88 LYS A CA 1
ATOM 677 C C . LYS A 1 88 ? 10.518 -1.491 -22.440 1.00 96.56 88 LYS A C 1
ATOM 679 O O . LYS A 1 88 ? 10.328 -2.615 -21.980 1.00 96.56 88 LYS A O 1
ATOM 684 N N . CYS A 1 89 ? 11.526 -1.240 -23.279 1.00 97.19 89 CYS A N 1
ATOM 685 C CA . CYS A 1 89 ? 12.520 -2.261 -23.614 1.00 97.19 89 CYS A CA 1
ATOM 686 C C . CYS A 1 89 ? 13.250 -2.757 -22.358 1.00 97.19 89 CYS A C 1
ATOM 688 O O . CYS A 1 89 ? 13.368 -3.965 -22.171 1.00 97.19 89 CYS A O 1
ATOM 690 N N . VAL A 1 90 ? 13.690 -1.858 -21.467 1.00 97.19 90 VAL A N 1
ATOM 691 C CA . VAL A 1 90 ? 14.337 -2.243 -20.198 1.00 97.19 90 VAL A CA 1
ATOM 692 C C . VAL A 1 90 ? 13.406 -3.082 -19.319 1.00 97.19 90 VAL A C 1
ATOM 694 O O . VAL A 1 90 ? 13.859 -4.090 -18.783 1.00 97.19 90 VAL A O 1
ATOM 697 N N . ILE A 1 91 ? 12.113 -2.753 -19.229 1.00 97.44 91 ILE A N 1
ATOM 698 C CA . ILE A 1 91 ? 11.124 -3.562 -18.494 1.00 97.44 91 ILE A CA 1
ATOM 699 C C . ILE A 1 91 ? 11.097 -5.002 -19.027 1.00 97.44 91 ILE A C 1
ATOM 701 O O . ILE A 1 91 ? 11.151 -5.955 -18.245 1.00 97.44 91 ILE A O 1
ATOM 705 N N . VAL A 1 92 ? 11.070 -5.190 -20.352 1.00 96.88 92 VAL A N 1
ATOM 706 C CA . VAL A 1 92 ? 11.115 -6.530 -20.967 1.00 96.88 92 VAL A CA 1
ATOM 707 C C . VAL A 1 92 ? 12.432 -7.240 -20.645 1.00 96.88 92 VAL A C 1
ATOM 709 O O . VAL A 1 92 ? 12.425 -8.417 -20.282 1.00 96.88 92 VAL A O 1
ATOM 712 N N . LEU A 1 93 ? 13.566 -6.539 -20.713 1.00 96.62 93 LEU A N 1
ATOM 713 C CA . LEU A 1 93 ? 14.872 -7.115 -20.380 1.00 96.62 93 LEU A CA 1
ATOM 714 C C . LEU A 1 93 ? 14.954 -7.554 -18.913 1.00 96.62 93 LEU A C 1
ATOM 716 O O . LEU A 1 93 ? 15.436 -8.650 -18.638 1.00 96.62 93 LEU A O 1
ATOM 720 N N . VAL A 1 94 ? 14.427 -6.759 -17.981 1.00 96.50 94 VAL A N 1
ATOM 721 C CA . VAL A 1 94 ? 14.381 -7.081 -16.547 1.00 96.50 94 VAL A CA 1
ATOM 722 C C . VAL A 1 94 ? 13.455 -8.266 -16.277 1.00 96.50 94 VAL A C 1
ATOM 724 O O . VAL A 1 94 ? 13.863 -9.234 -15.638 1.00 96.50 94 VAL A O 1
ATOM 727 N N . THR A 1 95 ? 12.229 -8.236 -16.800 1.00 95.31 95 THR A N 1
ATOM 728 C CA . THR A 1 95 ? 11.190 -9.230 -16.473 1.00 95.31 95 THR A CA 1
ATOM 729 C C . THR A 1 95 ? 11.315 -10.544 -17.242 1.00 95.31 95 THR A C 1
ATOM 731 O O . THR A 1 95 ? 10.908 -11.589 -16.733 1.00 95.31 95 THR A O 1
ATOM 734 N N . LYS A 1 96 ? 11.849 -10.523 -18.471 1.00 94.38 96 LYS A N 1
ATOM 735 C CA . LYS A 1 96 ? 11.916 -11.698 -19.359 1.00 94.38 96 LYS A CA 1
ATOM 736 C C . LYS A 1 96 ? 13.333 -12.143 -19.691 1.00 94.38 96 LYS A C 1
ATOM 738 O O . LYS A 1 96 ? 13.504 -13.338 -19.929 1.00 94.38 96 LYS A O 1
ATOM 743 N N . GLY A 1 97 ? 14.306 -11.232 -19.699 1.00 92.75 97 GLY A N 1
ATOM 744 C CA . GLY A 1 97 ? 15.708 -11.510 -20.017 1.00 92.75 97 GLY A CA 1
ATOM 745 C C . GLY A 1 97 ? 16.529 -11.915 -18.794 1.00 92.75 97 GLY A C 1
ATOM 746 O O . GLY A 1 97 ? 16.790 -13.097 -18.590 1.00 92.75 97 GLY A O 1
ATOM 747 N N . TRP A 1 98 ? 16.914 -10.940 -17.966 1.00 94.44 98 TRP A N 1
ATOM 748 C CA . TRP A 1 98 ? 17.733 -11.162 -16.770 1.00 94.44 98 TRP A CA 1
ATOM 749 C C . TRP A 1 98 ? 16.991 -11.936 -15.678 1.00 94.44 98 TRP A C 1
ATOM 751 O O . TRP A 1 98 ? 17.549 -12.878 -15.117 1.00 94.44 98 TRP A O 1
ATOM 761 N N . ARG A 1 99 ? 15.731 -11.584 -15.380 1.00 91.50 99 ARG A N 1
ATOM 762 C CA . ARG A 1 99 ? 14.938 -12.213 -14.306 1.00 91.50 99 ARG A CA 1
ATOM 763 C C . ARG A 1 99 ? 15.721 -12.205 -12.977 1.00 91.50 99 ARG A C 1
ATOM 765 O O . ARG A 1 99 ? 16.297 -11.188 -12.591 1.00 91.50 99 ARG A O 1
ATOM 772 N N . HIS A 1 100 ? 15.843 -13.362 -12.324 1.00 88.62 100 HIS A N 1
ATOM 773 C CA . HIS A 1 100 ? 16.628 -13.557 -11.102 1.00 88.62 100 HIS A CA 1
ATOM 774 C C . HIS A 1 100 ? 18.152 -13.412 -11.281 1.00 88.62 100 HIS A C 1
ATOM 776 O O . HIS A 1 100 ? 18.862 -13.364 -10.282 1.00 88.62 100 HIS A O 1
ATOM 782 N N . HIS A 1 101 ? 18.664 -13.318 -12.513 1.00 89.88 101 HIS A N 1
ATOM 783 C CA . HIS A 1 101 ? 20.088 -13.102 -12.809 1.00 89.88 101 HIS A CA 1
ATOM 784 C C . HIS A 1 101 ? 20.461 -11.617 -12.946 1.00 89.88 101 HIS A C 1
ATOM 786 O O . HIS A 1 101 ? 21.601 -11.296 -13.264 1.00 89.88 101 HIS A O 1
ATOM 792 N N . LEU A 1 102 ? 19.531 -10.685 -12.700 1.00 93.06 102 LEU A N 1
ATOM 793 C CA . LEU A 1 102 ? 19.839 -9.254 -12.718 1.00 93.06 102 LEU A CA 1
ATOM 794 C C . LEU A 1 102 ? 20.907 -8.928 -11.663 1.00 93.06 102 LEU A C 1
ATOM 796 O O . LEU A 1 102 ? 20.680 -9.170 -10.475 1.00 93.06 102 LEU A O 1
ATOM 800 N N . SER A 1 103 ? 22.054 -8.380 -12.070 1.00 93.31 103 SER A N 1
ATOM 801 C CA . SER A 1 103 ? 23.131 -8.056 -11.130 1.00 93.31 103 SER A CA 1
ATOM 802 C C . SER A 1 103 ? 22.745 -6.879 -10.213 1.00 93.31 103 SER A C 1
ATOM 804 O O . SER A 1 103 ? 22.130 -5.915 -10.683 1.00 93.31 103 SER A O 1
ATOM 806 N N . PRO A 1 104 ? 23.099 -6.911 -8.910 1.00 91.81 104 PRO A N 1
ATOM 807 C CA . PRO A 1 104 ? 22.788 -5.824 -7.978 1.00 91.81 104 PRO A CA 1
ATOM 808 C C . PRO A 1 104 ? 23.337 -4.457 -8.418 1.00 91.81 104 PRO A C 1
ATOM 810 O O . PRO A 1 104 ? 22.651 -3.444 -8.288 1.00 91.81 104 PRO A O 1
ATOM 813 N N . ASP A 1 105 ? 24.541 -4.420 -8.996 1.00 91.81 105 ASP A N 1
ATOM 814 C CA . ASP A 1 105 ? 25.164 -3.178 -9.469 1.00 91.81 105 ASP A CA 1
ATOM 815 C C . ASP A 1 105 ? 24.404 -2.554 -10.644 1.00 91.81 105 ASP A C 1
ATOM 817 O O . ASP A 1 105 ? 24.134 -1.349 -10.640 1.00 91.81 105 ASP A O 1
ATOM 821 N N . LEU A 1 106 ? 24.007 -3.372 -11.628 1.00 92.94 106 LEU A N 1
ATOM 822 C CA . LEU A 1 106 ? 23.197 -2.904 -12.752 1.00 92.94 106 LEU A CA 1
ATOM 823 C C . LEU A 1 106 ? 21.826 -2.439 -12.262 1.00 92.94 106 LEU A C 1
ATOM 825 O O . LEU A 1 106 ? 21.356 -1.375 -12.657 1.00 92.94 106 LEU A O 1
ATOM 829 N N . ALA A 1 107 ? 21.204 -3.194 -11.357 1.00 94.19 107 ALA A N 1
ATOM 830 C CA . ALA A 1 107 ? 19.919 -2.821 -10.791 1.00 94.19 107 ALA A CA 1
ATOM 831 C C . ALA A 1 107 ? 19.989 -1.477 -10.051 1.00 94.19 107 ALA A C 1
ATOM 833 O O . ALA A 1 107 ? 19.140 -0.617 -10.266 1.00 94.19 107 ALA A O 1
ATOM 834 N N . LYS A 1 108 ? 21.038 -1.245 -9.252 1.00 93.38 108 LYS A N 1
ATOM 835 C CA . LYS A 1 108 ? 21.279 0.042 -8.586 1.00 93.38 108 LYS A CA 1
ATOM 836 C C . LYS A 1 108 ? 21.399 1.190 -9.590 1.00 93.38 108 LYS A C 1
ATOM 838 O O . LYS A 1 108 ? 20.797 2.240 -9.383 1.00 93.38 108 LYS A O 1
ATOM 843 N N . GLN A 1 109 ? 22.155 1.003 -10.673 1.00 93.69 109 GLN A N 1
ATOM 844 C CA . GLN A 1 109 ? 22.298 2.017 -11.724 1.00 93.69 109 GLN A CA 1
ATOM 845 C C . GLN A 1 109 ? 20.966 2.316 -12.420 1.00 93.69 109 GLN A C 1
ATOM 847 O O . GLN A 1 109 ? 20.639 3.483 -12.632 1.00 93.69 109 GLN A O 1
ATOM 852 N N . LEU A 1 110 ? 20.178 1.282 -12.726 1.00 94.75 110 LEU A N 1
ATOM 853 C CA . LEU A 1 110 ? 18.856 1.435 -13.330 1.00 94.75 110 LEU A CA 1
ATOM 854 C C . LEU A 1 110 ? 17.874 2.137 -12.383 1.00 94.75 110 LEU A C 1
ATOM 856 O O . LEU A 1 110 ? 17.177 3.046 -12.818 1.00 94.75 110 LEU A O 1
ATOM 860 N N . LEU A 1 111 ? 17.857 1.793 -11.091 1.00 94.75 111 LEU A N 1
ATOM 861 C CA . LEU A 1 111 ? 17.019 2.468 -10.090 1.00 94.75 111 LEU A CA 1
ATOM 862 C C . LEU A 1 111 ? 17.359 3.959 -9.982 1.00 94.75 111 LEU A C 1
ATOM 864 O O . LEU A 1 111 ? 16.455 4.794 -9.972 1.00 94.75 111 LEU A O 1
ATOM 868 N N . ILE A 1 112 ? 18.651 4.307 -9.959 1.00 92.44 112 ILE A N 1
ATOM 869 C CA . ILE A 1 112 ? 19.099 5.708 -9.968 1.00 92.44 112 ILE A CA 1
ATOM 870 C C . ILE A 1 112 ? 18.620 6.408 -11.244 1.00 92.44 112 ILE A C 1
ATOM 872 O O . ILE A 1 112 ? 18.040 7.488 -11.161 1.00 92.44 112 ILE A O 1
ATOM 876 N N . LEU A 1 113 ? 18.819 5.791 -12.413 1.00 91.62 113 LEU A N 1
ATOM 877 C CA . LEU A 1 113 ? 18.402 6.354 -13.696 1.00 91.62 113 LEU A CA 1
ATOM 878 C C . LEU A 1 113 ? 16.889 6.609 -13.744 1.00 91.62 113 LEU A C 1
ATOM 880 O O . LEU A 1 113 ? 16.479 7.717 -14.076 1.00 91.62 113 LEU A O 1
ATOM 884 N N . MET A 1 114 ? 16.064 5.624 -13.377 1.00 93.94 114 MET A N 1
ATOM 885 C CA . MET A 1 114 ? 14.604 5.772 -13.395 1.00 93.94 114 MET A CA 1
ATOM 886 C C . MET A 1 114 ? 14.131 6.828 -12.393 1.00 93.94 114 MET A C 1
ATOM 888 O O . MET A 1 114 ? 13.285 7.651 -12.731 1.00 93.94 114 MET A O 1
ATOM 892 N N . THR A 1 115 ? 14.744 6.885 -11.206 1.00 91.38 115 THR A N 1
ATOM 893 C CA . THR A 1 115 ? 14.446 7.928 -10.212 1.00 91.38 115 THR A CA 1
ATOM 894 C C . THR A 1 115 ? 14.753 9.323 -10.767 1.00 91.38 115 THR A C 1
ATOM 896 O O . THR A 1 115 ? 13.935 10.233 -10.643 1.00 91.38 115 THR A O 1
ATOM 899 N N . LEU A 1 116 ? 15.891 9.501 -11.445 1.00 87.62 116 LEU A N 1
ATOM 900 C CA . LEU A 1 116 ? 16.255 10.777 -12.074 1.00 87.62 116 LEU A CA 1
ATOM 901 C C . LEU A 1 116 ? 15.314 11.174 -13.219 1.00 87.62 116 LEU A C 1
ATOM 903 O O . LEU A 1 116 ? 15.087 12.359 -13.424 1.00 87.62 116 LEU A O 1
ATOM 907 N N . VAL A 1 117 ? 14.761 10.208 -13.955 1.00 85.38 117 VAL A N 1
ATOM 908 C CA . VAL A 1 117 ? 13.784 10.469 -15.028 1.00 85.38 117 VAL A CA 1
ATOM 909 C C . VAL A 1 117 ? 12.423 10.905 -14.461 1.00 85.38 117 VAL A C 1
ATOM 911 O O . VAL A 1 117 ? 11.729 11.728 -15.063 1.00 85.38 117 VAL A O 1
ATOM 914 N N . THR A 1 118 ? 12.037 10.380 -13.294 1.00 83.12 118 THR A N 1
ATOM 915 C CA . THR A 1 118 ? 10.773 10.742 -12.628 1.00 83.12 118 THR A CA 1
ATOM 916 C C . THR A 1 118 ? 10.811 12.097 -11.923 1.00 83.12 118 THR A C 1
ATOM 918 O O . THR A 1 118 ? 9.800 12.800 -11.922 1.00 83.12 118 THR A O 1
ATOM 921 N N . VAL A 1 119 ? 11.952 12.477 -11.337 1.00 76.06 119 VAL A N 1
ATOM 922 C CA . VAL A 1 119 ? 12.088 13.740 -10.599 1.00 76.06 119 VAL A CA 1
ATOM 923 C C . VAL A 1 119 ? 12.247 14.898 -11.593 1.00 76.06 119 VAL A C 1
ATOM 925 O O . VAL A 1 119 ? 13.163 14.861 -12.416 1.00 76.06 119 VAL A O 1
ATOM 928 N N . PRO A 1 120 ? 11.401 15.942 -11.536 1.00 60.53 120 PRO A N 1
ATOM 929 C CA . PRO A 1 120 ? 11.615 17.137 -12.338 1.00 60.53 120 PRO A CA 1
ATOM 930 C C . PRO A 1 120 ? 12.893 17.841 -11.868 1.00 60.53 120 PRO A C 1
ATOM 932 O O . PRO A 1 120 ? 13.040 18.174 -10.693 1.00 60.53 120 PRO A O 1
ATOM 935 N N . ASP A 1 121 ? 13.829 18.070 -12.787 1.00 53.62 121 ASP A N 1
ATOM 936 C CA . ASP A 1 121 ? 14.942 18.985 -12.543 1.00 53.62 121 ASP A CA 1
ATOM 937 C C . ASP A 1 121 ? 14.342 20.389 -12.400 1.00 53.62 121 ASP A C 1
ATOM 939 O O . ASP A 1 121 ? 13.561 20.807 -13.255 1.00 53.62 121 ASP A O 1
ATOM 943 N N . SER A 1 122 ? 14.671 21.122 -11.335 1.00 49.16 122 SER A N 1
ATOM 944 C CA . SER A 1 122 ? 14.028 22.389 -10.935 1.00 49.16 122 SER A CA 1
ATOM 945 C C . SER A 1 122 ? 14.096 23.512 -11.990 1.00 49.16 122 SER A C 1
ATOM 947 O O . SER A 1 122 ? 13.579 24.605 -11.770 1.00 49.16 122 SER A O 1
ATOM 949 N N . ALA A 1 123 ? 14.754 23.257 -13.123 1.00 49.69 123 ALA A N 1
ATOM 950 C CA . ALA A 1 123 ? 14.932 24.146 -14.263 1.00 49.69 123 ALA A CA 1
ATOM 951 C C . ALA A 1 123 ? 14.347 23.605 -15.591 1.00 49.69 123 ALA A C 1
ATOM 953 O O . ALA A 1 123 ? 14.513 24.259 -16.621 1.00 49.69 123 ALA A O 1
ATOM 954 N N . LYS A 1 124 ? 13.691 22.433 -15.613 1.00 52.75 124 LYS A N 1
ATOM 955 C CA . LYS A 1 124 ? 13.117 21.818 -16.827 1.00 52.75 124 LYS A CA 1
ATOM 956 C C . LYS A 1 124 ? 11.623 21.546 -16.688 1.00 52.75 124 LYS A C 1
ATOM 958 O O . LYS A 1 124 ? 11.121 21.307 -15.594 1.00 52.75 124 LYS A O 1
ATOM 963 N N . GLU A 1 125 ? 10.931 21.589 -17.828 1.00 56.22 125 GLU A N 1
ATOM 964 C CA . GLU A 1 125 ? 9.529 21.185 -17.971 1.00 56.22 125 GLU A CA 1
ATOM 965 C C . GLU A 1 125 ? 9.285 19.828 -17.296 1.00 56.22 125 GLU A C 1
ATOM 967 O O . GLU A 1 125 ? 10.136 18.935 -17.344 1.00 56.22 125 GLU A O 1
ATOM 972 N N . ALA A 1 126 ? 8.126 19.691 -16.643 1.00 61.88 126 ALA A N 1
ATOM 973 C CA . ALA A 1 126 ? 7.729 18.460 -15.975 1.00 61.88 126 ALA A CA 1
ATOM 974 C C . ALA A 1 126 ? 7.887 17.266 -16.926 1.00 61.88 126 ALA A C 1
ATOM 976 O O . ALA A 1 126 ? 7.483 17.346 -18.088 1.00 61.88 126 ALA A O 1
ATOM 977 N N . SER A 1 127 ? 8.465 16.157 -16.444 1.00 69.00 127 SER A N 1
ATOM 978 C CA . SER A 1 127 ? 8.606 14.978 -17.295 1.00 69.00 127 SER A CA 1
ATOM 979 C C . SER A 1 127 ? 7.224 14.518 -17.798 1.00 69.00 127 SER A C 1
ATOM 981 O O . SER A 1 127 ? 6.261 14.531 -17.018 1.00 69.00 127 SER A O 1
ATOM 983 N N . PRO A 1 128 ? 7.112 14.155 -19.090 1.00 85.69 128 PRO A N 1
ATOM 984 C CA . PRO A 1 128 ? 5.868 13.691 -19.697 1.00 85.69 128 PRO A CA 1
ATOM 985 C C . PRO A 1 128 ? 5.250 12.542 -18.904 1.00 85.69 128 PRO A C 1
ATOM 987 O O . PRO A 1 128 ? 5.974 11.711 -18.343 1.00 85.69 128 PRO A O 1
ATOM 990 N N . GLU A 1 129 ? 3.921 12.480 -18.878 1.00 87.56 129 GLU A N 1
ATOM 991 C CA . GLU A 1 129 ? 3.185 11.492 -18.089 1.00 87.56 129 GLU A CA 1
ATOM 992 C C . GLU A 1 129 ? 3.565 10.054 -18.458 1.00 87.56 129 GLU A C 1
ATOM 994 O O . GLU A 1 129 ? 3.827 9.239 -17.574 1.00 87.56 129 GLU A O 1
ATOM 999 N N . GLU A 1 130 ? 3.701 9.756 -19.750 1.00 90.56 130 GLU A N 1
ATOM 1000 C CA . GLU A 1 130 ? 4.000 8.413 -20.253 1.00 90.56 130 GLU A CA 1
ATOM 1001 C C . GLU A 1 130 ? 5.391 7.934 -19.819 1.00 90.56 130 GLU A C 1
ATOM 1003 O O . GLU A 1 130 ? 5.590 6.768 -19.472 1.00 90.56 130 GLU A O 1
ATOM 1008 N N . VAL A 1 131 ? 6.358 8.855 -19.779 1.00 92.50 131 VAL A N 1
ATOM 1009 C CA . VAL A 1 131 ? 7.729 8.566 -19.345 1.00 92.50 131 VAL A CA 1
ATOM 1010 C C . VAL A 1 131 ? 7.768 8.311 -17.837 1.00 92.50 131 VAL A C 1
ATOM 1012 O O . VAL A 1 131 ? 8.463 7.395 -17.396 1.00 92.50 131 VAL A O 1
ATOM 1015 N N . LYS A 1 132 ? 7.001 9.075 -17.046 1.00 92.62 132 LYS A N 1
ATOM 1016 C CA . LYS A 1 132 ? 6.881 8.861 -15.595 1.00 92.62 132 LYS A CA 1
ATOM 1017 C C . LYS A 1 132 ? 6.283 7.495 -15.275 1.00 92.62 132 LYS A C 1
ATOM 1019 O O . LYS A 1 132 ? 6.843 6.783 -14.446 1.00 92.62 132 LYS A O 1
ATOM 1024 N N . VAL A 1 133 ? 5.189 7.119 -15.945 1.00 95.12 133 VAL A N 1
ATOM 1025 C CA . VAL A 1 133 ? 4.566 5.796 -15.775 1.00 95.12 133 VAL A CA 1
ATOM 1026 C C . VAL A 1 133 ? 5.570 4.692 -16.095 1.00 95.12 133 VAL A C 1
ATOM 1028 O O . VAL A 1 133 ? 5.821 3.842 -15.245 1.00 95.12 133 VAL A O 1
ATOM 1031 N N . ALA A 1 134 ? 6.208 4.744 -17.270 1.00 95.56 134 ALA A N 1
ATOM 1032 C CA . ALA A 1 134 ? 7.170 3.723 -17.678 1.00 95.56 134 ALA A CA 1
ATOM 1033 C C . ALA A 1 134 ? 8.352 3.614 -16.696 1.00 95.56 134 ALA A C 1
ATOM 1035 O O . ALA A 1 134 ? 8.812 2.515 -16.390 1.00 95.56 134 ALA A O 1
ATOM 1036 N N . ALA A 1 135 ? 8.847 4.739 -16.171 1.00 95.94 135 ALA A N 1
ATOM 1037 C CA . ALA A 1 135 ? 9.928 4.738 -15.189 1.00 95.94 135 ALA A CA 1
ATOM 1038 C C . ALA A 1 135 ? 9.506 4.103 -13.852 1.00 95.94 135 ALA A C 1
ATOM 1040 O O . ALA A 1 135 ? 10.270 3.314 -13.294 1.00 95.94 135 ALA A O 1
ATOM 1041 N N . LEU A 1 136 ? 8.295 4.390 -13.361 1.00 97.25 136 LEU A N 1
ATOM 1042 C CA . LEU A 1 136 ? 7.742 3.777 -12.146 1.00 97.25 136 LEU A CA 1
ATOM 1043 C C . LEU A 1 136 ? 7.521 2.268 -12.318 1.00 97.25 136 LEU A C 1
ATOM 1045 O O . LEU A 1 136 ? 7.954 1.497 -11.465 1.00 97.25 136 LEU A O 1
ATOM 1049 N N . GLU A 1 137 ? 6.944 1.841 -13.444 1.00 97.56 137 GLU A N 1
ATOM 1050 C CA . GLU A 1 137 ? 6.788 0.421 -13.797 1.00 97.56 137 GLU A CA 1
ATOM 1051 C C . GLU A 1 137 ? 8.147 -0.292 -13.904 1.00 97.56 137 GLU A C 1
ATOM 1053 O O . GLU A 1 137 ? 8.298 -1.446 -13.504 1.00 97.56 137 GLU A O 1
ATOM 1058 N N . CYS A 1 138 ? 9.175 0.397 -14.408 1.00 97.69 138 CYS A N 1
ATOM 1059 C CA . CYS A 1 138 ? 10.526 -0.146 -14.459 1.00 97.69 138 CYS A CA 1
ATOM 1060 C C . CYS A 1 138 ? 11.156 -0.282 -13.070 1.00 97.69 138 CYS A C 1
ATOM 1062 O O . CYS A 1 138 ? 11.817 -1.289 -12.812 1.00 97.69 138 CYS A O 1
ATOM 1064 N N . ILE A 1 139 ? 10.965 0.695 -12.175 1.00 97.25 139 ILE A N 1
ATOM 1065 C CA . ILE A 1 139 ? 11.404 0.586 -10.775 1.00 97.25 139 ILE A CA 1
ATOM 1066 C C . ILE A 1 139 ? 10.727 -0.615 -10.117 1.00 97.25 139 ILE A C 1
ATOM 1068 O O . ILE A 1 139 ? 11.413 -1.437 -9.510 1.00 97.25 139 ILE A O 1
ATOM 1072 N N . ASP A 1 140 ? 9.414 -0.745 -10.296 1.00 97.56 140 ASP A N 1
ATOM 1073 C CA . ASP A 1 140 ? 8.627 -1.849 -9.759 1.00 97.56 140 ASP A CA 1
ATOM 1074 C C . ASP A 1 140 ? 9.151 -3.214 -10.227 1.00 97.56 140 ASP A C 1
ATOM 1076 O O . ASP A 1 140 ? 9.490 -4.087 -9.421 1.00 97.56 140 ASP A O 1
ATOM 1080 N N . ALA A 1 141 ? 9.345 -3.361 -11.541 1.00 97.19 141 ALA A N 1
ATOM 1081 C CA . ALA A 1 141 ? 9.895 -4.568 -12.140 1.00 97.19 141 ALA A CA 1
ATOM 1082 C C . ALA A 1 141 ? 11.281 -4.920 -11.577 1.00 97.19 141 ALA A C 1
ATOM 1084 O O . ALA A 1 141 ? 11.546 -6.088 -11.284 1.00 97.19 141 ALA A O 1
ATOM 1085 N N . ILE A 1 142 ? 12.167 -3.931 -11.404 1.00 96.75 142 ILE A N 1
ATOM 1086 C CA . ILE A 1 142 ? 13.504 -4.148 -10.833 1.00 96.75 142 ILE A CA 1
ATOM 1087 C C . ILE A 1 142 ? 13.395 -4.618 -9.381 1.00 96.75 142 ILE A C 1
ATOM 1089 O O . ILE A 1 142 ? 14.017 -5.616 -9.017 1.00 96.75 142 ILE A O 1
ATOM 1093 N N . VAL A 1 143 ? 12.597 -3.934 -8.557 1.00 95.50 143 VAL A N 1
ATOM 1094 C CA . VAL A 1 143 ? 12.411 -4.281 -7.141 1.00 95.50 143 VAL A CA 1
ATOM 1095 C C . VAL A 1 143 ? 11.867 -5.703 -6.993 1.00 95.50 143 VAL A C 1
ATOM 1097 O O . VAL A 1 143 ? 12.401 -6.480 -6.200 1.00 95.50 143 VAL A O 1
ATOM 1100 N N . LEU A 1 144 ? 10.881 -6.089 -7.806 1.00 94.88 144 LEU A N 1
ATOM 1101 C CA . LEU A 1 144 ? 10.325 -7.443 -7.807 1.00 94.88 144 LEU A CA 1
ATOM 1102 C C . LEU A 1 144 ? 11.362 -8.516 -8.170 1.00 94.88 144 LEU A C 1
ATOM 1104 O O . LEU A 1 144 ? 11.412 -9.550 -7.506 1.00 94.88 144 LEU A O 1
ATOM 1108 N N . GLN A 1 145 ? 12.226 -8.282 -9.168 1.00 94.00 145 GLN A N 1
ATOM 1109 C CA . GLN A 1 145 ? 13.289 -9.239 -9.526 1.00 94.00 145 GLN A CA 1
ATOM 1110 C C . GLN A 1 145 ? 14.390 -9.355 -8.464 1.00 94.00 145 GLN A C 1
ATOM 1112 O O . GLN A 1 145 ? 15.093 -10.371 -8.402 1.00 94.00 145 GLN A O 1
ATOM 1117 N N . LEU A 1 146 ? 14.568 -8.317 -7.645 1.00 92.06 146 LEU A N 1
ATOM 1118 C CA . LEU A 1 146 ? 15.517 -8.309 -6.534 1.00 92.06 146 LEU A CA 1
ATOM 1119 C C . LEU A 1 146 ? 14.932 -8.881 -5.237 1.00 92.06 146 LEU A C 1
ATOM 1121 O O . LEU A 1 146 ? 15.703 -9.262 -4.352 1.00 92.06 146 LEU A O 1
ATOM 1125 N N . SER A 1 147 ? 13.604 -8.940 -5.118 1.00 89.38 147 SER A N 1
ATOM 1126 C CA . SER A 1 147 ? 12.911 -9.399 -3.917 1.00 89.38 147 SER A CA 1
ATOM 1127 C C . SER A 1 147 ? 13.251 -10.854 -3.578 1.00 89.38 147 SER A C 1
ATOM 1129 O O . SER A 1 147 ? 13.393 -11.709 -4.451 1.00 89.38 147 SER A O 1
ATOM 1131 N N . GLY A 1 148 ? 13.430 -11.137 -2.286 1.00 79.00 148 GLY A N 1
ATOM 1132 C CA . GLY A 1 148 ? 13.745 -12.478 -1.779 1.00 79.00 148 GLY A CA 1
ATOM 1133 C C . GLY A 1 148 ? 15.179 -12.965 -2.025 1.00 79.00 148 GLY A C 1
ATOM 1134 O O . GLY A 1 148 ? 15.544 -14.026 -1.517 1.00 79.00 148 GLY A O 1
ATOM 1135 N N . ARG A 1 149 ? 16.021 -12.208 -2.741 1.00 87.38 149 ARG A N 1
ATOM 1136 C CA . ARG A 1 149 ? 17.409 -12.608 -3.001 1.00 87.38 149 ARG A CA 1
ATOM 1137 C C . ARG A 1 149 ? 18.358 -12.152 -1.881 1.00 87.38 149 ARG A C 1
ATOM 1139 O O . ARG A 1 149 ? 18.252 -11.024 -1.404 1.00 87.38 149 ARG A O 1
ATOM 1146 N N . PRO A 1 150 ? 19.303 -12.999 -1.432 1.00 83.31 150 PRO A N 1
ATOM 1147 C CA . PRO A 1 150 ? 20.235 -12.630 -0.368 1.00 83.31 150 PRO A CA 1
ATOM 1148 C C . PRO A 1 150 ? 21.307 -11.635 -0.836 1.00 83.31 150 PRO A C 1
ATOM 1150 O O . PRO A 1 150 ? 21.746 -10.802 -0.046 1.00 83.31 150 PRO A O 1
ATOM 1153 N N . ASP A 1 151 ? 21.704 -11.695 -2.110 1.00 85.62 151 ASP A N 1
ATOM 1154 C CA . ASP A 1 151 ? 22.742 -10.849 -2.706 1.00 85.62 151 ASP A CA 1
ATOM 1155 C C . ASP A 1 151 ? 22.302 -9.388 -2.867 1.00 85.62 151 ASP A C 1
ATOM 1157 O O . ASP A 1 151 ? 23.136 -8.499 -2.769 1.00 85.62 151 ASP A O 1
ATOM 1161 N N . SER A 1 152 ? 21.007 -9.116 -3.039 1.00 85.50 152 SER A N 1
ATOM 1162 C CA . SER A 1 152 ? 20.443 -7.770 -3.209 1.00 85.50 152 SER A CA 1
ATOM 1163 C C . SER A 1 152 ? 20.118 -7.057 -1.891 1.00 85.50 152 SER A C 1
ATOM 1165 O O . SER A 1 152 ? 19.852 -5.856 -1.897 1.00 85.50 152 SER A O 1
ATOM 1167 N N . ARG A 1 153 ? 20.164 -7.753 -0.742 1.00 83.81 153 ARG A N 1
ATOM 1168 C CA . ARG A 1 153 ? 19.740 -7.196 0.560 1.00 83.81 153 ARG A CA 1
ATOM 1169 C C . ARG A 1 153 ? 20.467 -5.908 0.926 1.00 83.81 153 ARG A C 1
ATOM 1171 O O . ARG A 1 153 ? 19.849 -5.011 1.494 1.00 83.81 153 ARG A O 1
ATOM 1178 N N . HIS A 1 154 ? 21.751 -5.806 0.594 1.00 86.50 154 HIS A N 1
ATOM 1179 C CA . HIS A 1 154 ? 22.559 -4.622 0.877 1.00 86.50 154 HIS A CA 1
ATOM 1180 C C . HIS A 1 154 ? 22.078 -3.371 0.120 1.00 86.50 154 HIS A C 1
ATOM 1182 O O . HIS A 1 154 ? 22.324 -2.269 0.586 1.00 86.50 154 HIS A O 1
ATOM 1188 N N . LEU A 1 155 ? 21.356 -3.511 -1.000 1.00 86.25 155 LEU A N 1
ATOM 1189 C CA . LEU A 1 155 ? 20.841 -2.372 -1.770 1.00 86.25 155 LEU A CA 1
ATOM 1190 C C . LEU A 1 155 ? 19.690 -1.628 -1.084 1.00 86.25 155 LEU A C 1
ATOM 1192 O O . LEU A 1 155 ? 19.457 -0.461 -1.387 1.00 86.25 155 LEU A O 1
ATOM 1196 N N . PHE A 1 156 ? 18.953 -2.318 -0.212 1.00 87.75 156 PHE A N 1
ATOM 1197 C CA . PHE A 1 156 ? 17.730 -1.801 0.407 1.00 87.75 156 PHE A CA 1
ATOM 1198 C C . PHE A 1 156 ? 17.826 -1.684 1.929 1.00 87.75 156 PHE A C 1
ATOM 1200 O O . PHE A 1 156 ? 17.033 -0.970 2.536 1.00 87.75 156 PHE A O 1
ATOM 1207 N N . ASN A 1 157 ? 18.776 -2.388 2.551 1.00 85.38 157 ASN A N 1
ATOM 1208 C CA . ASN A 1 157 ? 18.879 -2.495 4.009 1.00 85.38 157 ASN A CA 1
ATOM 1209 C C . ASN A 1 157 ? 20.134 -1.845 4.594 1.00 85.38 157 ASN A C 1
ATOM 1211 O O . ASN A 1 157 ? 20.208 -1.687 5.816 1.00 85.38 157 ASN A O 1
ATOM 1215 N N . ASP A 1 158 ? 21.112 -1.498 3.752 1.00 84.69 158 ASP A N 1
ATOM 1216 C CA . ASP A 1 158 ? 22.336 -0.844 4.199 1.00 84.69 158 ASP A CA 1
ATOM 1217 C C . ASP A 1 158 ? 22.119 0.662 4.381 1.00 84.69 158 ASP A C 1
ATOM 1219 O O . ASP A 1 158 ? 21.516 1.345 3.545 1.00 84.69 158 ASP A O 1
ATOM 1223 N N . ILE A 1 159 ? 22.705 1.203 5.446 1.00 73.56 159 ILE A N 1
ATOM 1224 C CA . ILE A 1 159 ? 22.701 2.629 5.772 1.00 73.56 159 ILE A CA 1
ATOM 1225 C C . ILE A 1 159 ? 23.343 3.432 4.631 1.00 73.56 159 ILE A C 1
ATOM 1227 O O . ILE A 1 159 ? 22.873 4.525 4.311 1.00 73.56 159 ILE A O 1
ATOM 1231 N N . GLY A 1 160 ? 24.353 2.875 3.948 1.00 77.81 160 GLY A N 1
ATOM 1232 C CA . GLY A 1 160 ? 24.973 3.495 2.771 1.00 77.81 160 GLY A CA 1
ATOM 1233 C C . GLY A 1 160 ? 24.001 3.721 1.605 1.00 77.81 160 GLY A C 1
ATOM 1234 O O . GLY A 1 160 ? 24.161 4.666 0.830 1.00 77.81 160 GLY A O 1
ATOM 1235 N N . THR A 1 161 ? 22.955 2.899 1.508 1.00 82.12 161 THR A N 1
ATOM 1236 C CA . THR A 1 161 ? 21.917 2.972 0.465 1.00 82.12 161 THR A CA 1
ATOM 1237 C C . THR A 1 161 ? 20.634 3.660 0.918 1.00 82.12 161 THR A C 1
ATOM 1239 O O . THR A 1 161 ? 19.768 3.945 0.091 1.00 82.12 161 THR A O 1
ATOM 1242 N N . LYS A 1 162 ? 20.539 4.037 2.201 1.00 87.69 162 LYS A N 1
ATOM 1243 C CA . LYS A 1 162 ? 19.367 4.711 2.771 1.00 87.69 162 LYS A CA 1
ATOM 1244 C C . LYS A 1 162 ? 18.942 5.945 1.978 1.00 87.69 162 LYS A C 1
ATOM 1246 O O . LYS A 1 162 ? 17.758 6.107 1.719 1.00 87.69 162 LYS A O 1
ATOM 1251 N N . LYS A 1 163 ? 19.890 6.778 1.533 1.00 89.69 163 LYS A N 1
ATOM 1252 C CA . LYS A 1 163 ? 19.575 7.978 0.735 1.00 89.69 163 LYS A CA 1
ATOM 1253 C C . LYS A 1 163 ? 18.829 7.652 -0.560 1.00 89.69 163 LYS A C 1
ATOM 1255 O O . LYS A 1 163 ? 17.938 8.400 -0.937 1.00 89.69 163 LYS A O 1
ATOM 1260 N N . LEU A 1 164 ? 19.184 6.549 -1.224 1.00 90.38 164 LEU A N 1
ATOM 1261 C CA . LEU A 1 164 ? 18.520 6.116 -2.453 1.00 90.38 164 LEU A CA 1
ATOM 1262 C C . LEU A 1 164 ? 17.083 5.670 -2.159 1.00 90.38 164 LEU A C 1
ATOM 1264 O O . LEU A 1 164 ? 16.163 6.097 -2.847 1.00 90.38 164 LEU A O 1
ATOM 1268 N N . VAL A 1 165 ? 16.888 4.864 -1.109 1.00 92.50 165 VAL A N 1
ATOM 1269 C CA . VAL A 1 165 ? 15.552 4.423 -0.673 1.00 92.50 165 VAL A CA 1
ATOM 1270 C C . VAL A 1 165 ? 14.689 5.616 -0.266 1.00 92.50 165 VAL A C 1
ATOM 1272 O O . VAL A 1 165 ? 13.571 5.744 -0.755 1.00 92.50 165 VAL A O 1
ATOM 1275 N N . ASP A 1 166 ? 15.217 6.524 0.557 1.00 91.88 166 ASP A N 1
ATOM 1276 C CA . ASP A 1 166 ? 14.506 7.730 0.995 1.00 91.88 166 ASP A CA 1
ATOM 1277 C C . ASP A 1 166 ? 14.103 8.607 -0.199 1.00 91.88 166 ASP A C 1
ATOM 1279 O O . ASP A 1 166 ? 12.984 9.115 -0.239 1.00 91.88 166 ASP A O 1
ATOM 1283 N N . GLN A 1 167 ? 14.986 8.755 -1.193 1.00 92.38 167 GLN A N 1
ATOM 1284 C CA . GLN A 1 167 ? 14.704 9.519 -2.407 1.00 92.38 167 GLN A CA 1
ATOM 1285 C C . GLN A 1 167 ? 13.610 8.865 -3.261 1.00 92.38 167 GLN A C 1
ATOM 1287 O O . GLN A 1 167 ? 12.723 9.571 -3.738 1.00 92.38 167 GLN A O 1
ATOM 1292 N N . MET A 1 168 ? 13.640 7.539 -3.436 1.00 94.56 168 MET A N 1
ATOM 1293 C CA . MET A 1 168 ? 12.595 6.811 -4.167 1.00 94.56 168 MET A CA 1
ATOM 1294 C C . MET A 1 168 ? 11.245 6.902 -3.450 1.00 94.56 168 MET A C 1
ATOM 1296 O O . MET A 1 168 ? 10.243 7.223 -4.084 1.00 94.56 168 MET A O 1
ATOM 1300 N N . VAL A 1 169 ? 11.221 6.690 -2.128 1.00 95.56 169 VAL A N 1
ATOM 1301 C CA . VAL A 1 169 ? 9.999 6.814 -1.319 1.00 95.56 169 VAL A CA 1
ATOM 1302 C C . VAL A 1 169 ? 9.443 8.232 -1.407 1.00 95.56 169 VAL A C 1
ATOM 1304 O O . VAL A 1 169 ? 8.257 8.402 -1.670 1.00 95.56 169 VAL A O 1
ATOM 1307 N N . TYR A 1 170 ? 10.285 9.255 -1.236 1.00 93.88 170 TYR A N 1
ATOM 1308 C CA . TYR A 1 170 ? 9.859 10.648 -1.358 1.00 93.88 170 TYR A CA 1
ATOM 1309 C C . TYR A 1 170 ? 9.269 10.942 -2.742 1.00 93.88 170 TYR A C 1
ATOM 1311 O O . TYR A 1 170 ? 8.160 11.461 -2.822 1.00 93.88 170 TYR A O 1
ATOM 1319 N N . MET A 1 171 ? 9.960 10.548 -3.815 1.00 93.62 171 MET A N 1
ATOM 1320 C CA . MET A 1 171 ? 9.498 10.738 -5.194 1.00 93.62 171 MET A CA 1
ATOM 1321 C C . MET A 1 171 ? 8.138 10.068 -5.449 1.00 93.62 171 MET A C 1
ATOM 1323 O O . MET A 1 171 ? 7.249 10.685 -6.038 1.00 93.62 171 MET A O 1
ATOM 1327 N N . MET A 1 172 ? 7.935 8.836 -4.974 1.00 95.75 172 MET A N 1
ATOM 1328 C CA . MET A 1 172 ? 6.664 8.122 -5.146 1.00 95.75 172 MET A CA 1
ATOM 1329 C C . MET A 1 172 ? 5.535 8.763 -4.330 1.00 95.75 172 MET A C 1
ATOM 1331 O O . MET A 1 172 ? 4.420 8.893 -4.830 1.00 95.75 172 MET A O 1
ATOM 1335 N N . LEU A 1 173 ? 5.807 9.204 -3.095 1.00 94.69 173 LEU A N 1
ATOM 1336 C CA . LEU A 1 173 ? 4.821 9.883 -2.244 1.00 94.69 173 LEU A CA 1
ATOM 1337 C C . LEU A 1 173 ? 4.418 11.260 -2.786 1.00 94.69 173 LEU A C 1
ATOM 1339 O O . LEU A 1 173 ? 3.241 11.626 -2.713 1.00 94.69 173 LEU A O 1
ATOM 1343 N N . ASP A 1 174 ? 5.377 12.005 -3.332 1.00 91.75 174 ASP A N 1
ATOM 1344 C CA . ASP A 1 174 ? 5.138 13.278 -4.013 1.00 91.75 174 ASP A CA 1
ATOM 1345 C C . ASP A 1 174 ? 4.263 13.058 -5.255 1.00 91.75 174 ASP A C 1
ATOM 1347 O O . ASP A 1 174 ? 3.198 13.658 -5.392 1.00 91.75 174 ASP A O 1
ATOM 1351 N N . THR A 1 175 ? 4.609 12.058 -6.072 1.00 91.25 175 THR A N 1
ATOM 1352 C CA . THR A 1 175 ? 3.829 11.654 -7.252 1.00 91.25 175 THR A CA 1
ATOM 1353 C C . THR A 1 175 ? 2.396 11.238 -6.895 1.00 91.25 175 THR A C 1
ATOM 1355 O O . THR A 1 175 ? 1.443 11.643 -7.561 1.00 91.25 175 THR A O 1
ATOM 1358 N N . ILE A 1 176 ? 2.217 10.464 -5.820 1.00 91.81 176 ILE A N 1
ATOM 1359 C CA . ILE A 1 176 ? 0.904 10.062 -5.290 1.00 91.81 176 ILE A CA 1
ATOM 1360 C C . ILE A 1 176 ? 0.064 11.282 -4.889 1.00 91.81 176 ILE A C 1
ATOM 1362 O O . ILE A 1 176 ? -1.149 11.303 -5.121 1.00 91.81 176 ILE A O 1
ATOM 1366 N N . SER A 1 177 ? 0.705 12.285 -4.288 1.00 89.25 177 SER A N 1
ATOM 1367 C CA . SER A 1 177 ? 0.040 13.471 -3.749 1.00 89.25 177 SER A CA 1
ATOM 1368 C C . SER A 1 177 ? -0.372 14.457 -4.840 1.00 89.25 177 SER A C 1
ATOM 1370 O O . SER A 1 177 ? -1.509 14.934 -4.817 1.00 89.25 177 SER A O 1
ATOM 1372 N N . GLU A 1 178 ? 0.523 14.721 -5.790 1.00 87.38 178 GLU A N 1
ATOM 1373 C CA . GLU A 1 178 ? 0.395 15.822 -6.750 1.00 87.38 178 GLU A CA 1
ATOM 1374 C C . GLU A 1 178 ? -0.179 15.394 -8.112 1.00 87.38 178 GLU A C 1
ATOM 1376 O O . GLU A 1 178 ? -0.786 16.208 -8.800 1.00 87.38 178 GLU A O 1
ATOM 1381 N N . SER A 1 179 ? -0.046 14.126 -8.524 1.00 86.56 179 SER A N 1
ATOM 1382 C CA . SER A 1 179 ? -0.538 13.686 -9.840 1.00 86.56 179 SER A CA 1
ATOM 1383 C C . SER A 1 179 ? -2.069 13.636 -9.911 1.00 86.56 179 SER A C 1
ATOM 1385 O O . SER A 1 179 ? -2.726 13.214 -8.959 1.00 86.56 179 SER A O 1
ATOM 1387 N N . GLU A 1 180 ? -2.656 14.006 -11.052 1.00 86.31 180 GLU A N 1
ATOM 1388 C CA . GLU A 1 180 ? -4.089 13.839 -11.359 1.00 86.31 180 GLU A CA 1
ATOM 1389 C C . GLU A 1 180 ? -4.392 12.536 -12.121 1.00 86.31 180 GLU A C 1
ATOM 1391 O O . GLU A 1 180 ? -5.510 12.023 -12.052 1.00 86.31 180 GLU A O 1
ATOM 1396 N N . SER A 1 181 ? -3.388 11.968 -12.794 1.00 90.25 181 SER A N 1
ATOM 1397 C CA . SER A 1 181 ? -3.522 10.788 -13.650 1.00 90.25 181 SER A CA 1
ATOM 1398 C C . SER A 1 181 ? -3.638 9.500 -12.833 1.00 90.25 181 SER A C 1
ATOM 1400 O O . SER A 1 181 ? -2.732 9.134 -12.083 1.00 90.25 181 SER A O 1
ATOM 1402 N N . GLU A 1 182 ? -4.738 8.762 -13.020 1.00 92.50 182 GLU A N 1
ATOM 1403 C CA . GLU A 1 182 ? -4.974 7.472 -12.355 1.00 92.50 182 GLU A CA 1
ATOM 1404 C C . GLU A 1 182 ? -3.818 6.486 -12.586 1.00 92.50 182 GLU A C 1
ATOM 1406 O O . GLU A 1 182 ? -3.397 5.800 -11.654 1.00 92.50 182 GLU A O 1
ATOM 1411 N N . GLN A 1 183 ? -3.276 6.433 -13.804 1.00 93.12 183 GLN A N 1
ATOM 1412 C CA . GLN A 1 183 ? -2.227 5.481 -14.162 1.00 93.12 183 GLN A CA 1
ATOM 1413 C C . GLN A 1 183 ? -0.913 5.775 -13.429 1.00 93.12 183 GLN A C 1
ATOM 1415 O O . GLN A 1 183 ? -0.305 4.860 -12.877 1.00 93.12 183 GLN A O 1
ATOM 1420 N N . ILE A 1 184 ? -0.516 7.050 -13.347 1.00 93.56 184 ILE A N 1
ATOM 1421 C CA . ILE A 1 184 ? 0.668 7.477 -12.587 1.00 93.56 184 ILE A CA 1
ATOM 1422 C C . ILE A 1 184 ? 0.500 7.140 -11.105 1.00 93.56 184 ILE A C 1
ATOM 1424 O O . ILE A 1 184 ? 1.415 6.618 -10.471 1.00 93.56 184 ILE A O 1
ATOM 1428 N N . GLN A 1 185 ? -0.677 7.419 -10.548 1.00 94.69 185 GLN A N 1
ATOM 1429 C CA . GLN A 1 185 ? -0.956 7.181 -9.137 1.00 94.69 185 GLN A CA 1
ATOM 1430 C C . GLN A 1 185 ? -0.918 5.700 -8.758 1.00 94.69 185 GLN A C 1
ATOM 1432 O O . GLN A 1 185 ? -0.417 5.367 -7.683 1.00 94.69 185 GLN A O 1
ATOM 1437 N N . ILE A 1 186 ? -1.441 4.825 -9.622 1.00 95.81 186 ILE A N 1
ATOM 1438 C CA . ILE A 1 186 ? -1.388 3.374 -9.424 1.00 95.81 186 ILE A CA 1
ATOM 1439 C C . ILE A 1 186 ? 0.055 2.883 -9.550 1.00 95.81 186 ILE A C 1
ATOM 1441 O O . ILE A 1 186 ? 0.536 2.239 -8.622 1.00 95.81 186 ILE A O 1
ATOM 1445 N N . ALA A 1 187 ? 0.769 3.259 -10.617 1.00 96.50 187 ALA A N 1
ATOM 1446 C CA . ALA A 1 187 ? 2.160 2.850 -10.822 1.00 96.50 187 ALA A CA 1
ATOM 1447 C C . ALA A 1 187 ? 3.068 3.285 -9.655 1.00 96.50 187 ALA A C 1
ATOM 1449 O O . ALA A 1 187 ? 3.888 2.506 -9.175 1.00 96.50 187 ALA A O 1
ATOM 1450 N N . ALA A 1 188 ? 2.881 4.504 -9.134 1.00 96.94 188 ALA A N 1
ATOM 1451 C CA . ALA A 1 188 ? 3.619 4.991 -7.970 1.00 96.94 188 ALA A CA 1
ATOM 1452 C C . ALA A 1 188 ? 3.272 4.221 -6.686 1.00 96.94 188 ALA A C 1
ATOM 1454 O O . ALA A 1 188 ? 4.161 3.925 -5.890 1.00 96.94 188 ALA A O 1
ATOM 1455 N N . ALA A 1 189 ? 1.995 3.886 -6.474 1.00 97.50 189 ALA A N 1
ATOM 1456 C CA . ALA A 1 189 ? 1.562 3.124 -5.304 1.00 97.50 189 ALA A CA 1
ATOM 1457 C C . ALA A 1 189 ? 2.051 1.668 -5.333 1.00 97.50 189 ALA A C 1
ATOM 1459 O O . ALA A 1 189 ? 2.452 1.152 -4.292 1.00 97.50 189 ALA A O 1
ATOM 1460 N N . GLU A 1 190 ? 2.039 1.016 -6.496 1.00 97.62 190 GLU A N 1
ATOM 1461 C CA . GLU A 1 190 ? 2.542 -0.352 -6.675 1.00 97.62 190 GLU A CA 1
ATOM 1462 C C . GLU A 1 190 ? 4.061 -0.416 -6.482 1.00 97.62 190 GLU A C 1
ATOM 1464 O O . GLU A 1 190 ? 4.534 -1.199 -5.656 1.00 97.62 190 GLU A O 1
ATOM 1469 N N . ALA A 1 191 ? 4.808 0.494 -7.119 1.00 97.62 191 ALA A N 1
ATOM 1470 C CA . ALA A 1 191 ? 6.253 0.595 -6.930 1.00 97.62 191 ALA A CA 1
ATOM 1471 C C . ALA A 1 191 ? 6.624 0.867 -5.461 1.00 97.62 191 ALA A C 1
ATOM 1473 O O . ALA A 1 191 ? 7.551 0.253 -4.925 1.00 97.62 191 ALA A O 1
ATOM 1474 N N . LEU A 1 192 ? 5.877 1.744 -4.776 1.00 97.94 192 LEU A N 1
ATOM 1475 C CA . LEU A 1 192 ? 6.083 2.024 -3.355 1.00 97.94 192 LEU A CA 1
ATOM 1476 C C . LEU A 1 192 ? 5.767 0.803 -2.486 1.00 97.94 192 LEU A C 1
ATOM 1478 O O . LEU A 1 192 ? 6.516 0.507 -1.558 1.00 97.94 192 LEU A O 1
ATOM 1482 N N . LEU A 1 193 ? 4.687 0.076 -2.782 1.00 97.62 193 LEU A N 1
ATOM 1483 C CA . LEU A 1 193 ? 4.318 -1.139 -2.060 1.00 97.62 193 LEU A CA 1
ATOM 1484 C C . LEU A 1 193 ? 5.445 -2.178 -2.116 1.00 97.62 193 LEU A C 1
ATOM 1486 O O . LEU A 1 193 ? 5.878 -2.666 -1.071 1.00 97.62 193 LEU A O 1
ATOM 1490 N N . HIS A 1 194 ? 5.952 -2.488 -3.311 1.00 96.75 194 HIS A N 1
ATOM 1491 C CA . HIS A 1 194 ? 7.017 -3.477 -3.467 1.00 96.75 194 HIS A CA 1
ATOM 1492 C C . HIS A 1 194 ? 8.358 -2.984 -2.910 1.00 96.75 194 HIS A C 1
ATOM 1494 O O . HIS A 1 194 ? 9.094 -3.776 -2.314 1.00 96.75 194 HIS A O 1
ATOM 1500 N N . LEU A 1 195 ? 8.659 -1.683 -3.015 1.00 96.00 195 LEU A N 1
ATOM 1501 C CA . LEU A 1 195 ? 9.846 -1.092 -2.393 1.00 96.00 195 LEU A CA 1
ATOM 1502 C C . LEU A 1 195 ? 9.813 -1.236 -0.866 1.00 96.00 195 LEU A C 1
ATOM 1504 O O . LEU A 1 195 ? 10.804 -1.633 -0.259 1.00 96.00 195 LEU A O 1
ATOM 1508 N N . LEU A 1 196 ? 8.676 -0.953 -0.231 1.00 94.44 196 LEU A N 1
ATOM 1509 C CA . LEU A 1 196 ? 8.533 -1.114 1.216 1.00 94.44 196 LEU A CA 1
ATOM 1510 C C . LEU A 1 196 ? 8.551 -2.591 1.635 1.00 94.44 196 LEU A C 1
ATOM 1512 O O . LEU A 1 196 ? 9.042 -2.905 2.715 1.00 94.44 196 LEU A O 1
ATOM 1516 N N . ALA A 1 197 ? 8.062 -3.502 0.791 1.00 93.88 197 ALA A N 1
ATOM 1517 C CA . ALA A 1 197 ? 8.085 -4.938 1.064 1.00 93.88 197 ALA A CA 1
ATOM 1518 C C . ALA A 1 197 ? 9.493 -5.558 0.970 1.00 93.88 197 ALA A C 1
ATOM 1520 O O . ALA A 1 197 ? 9.785 -6.509 1.694 1.00 93.88 197 ALA A O 1
ATOM 1521 N N . VAL A 1 198 ? 10.376 -5.042 0.101 1.00 93.00 198 VAL A N 1
ATOM 1522 C CA . VAL A 1 198 ? 11.747 -5.576 -0.041 1.00 93.00 198 VAL A CA 1
ATOM 1523 C C . VAL A 1 198 ? 12.692 -5.111 1.075 1.00 93.00 198 VAL A C 1
ATOM 1525 O O . VAL A 1 198 ? 13.670 -5.795 1.393 1.00 93.00 198 VAL A O 1
ATOM 1528 N N . VAL A 1 199 ? 12.413 -3.964 1.702 1.00 91.56 199 VAL A N 1
ATOM 1529 C CA . VAL A 1 199 ? 13.198 -3.459 2.837 1.00 91.56 199 VAL A CA 1
ATOM 1530 C C . VAL A 1 199 ? 12.890 -4.308 4.074 1.00 91.56 199 VAL A C 1
ATOM 1532 O O . VAL A 1 199 ? 11.801 -4.272 4.628 1.00 91.56 199 VAL A O 1
ATOM 1535 N N . SER A 1 200 ? 13.878 -5.065 4.541 1.00 87.62 200 SER A N 1
ATOM 1536 C CA . SER A 1 200 ? 13.806 -5.894 5.752 1.00 87.62 200 SER A CA 1
ATOM 1537 C C . SER A 1 200 ? 14.242 -5.144 7.021 1.00 87.62 200 SER A C 1
ATOM 1539 O O . SER A 1 200 ? 13.941 -5.571 8.133 1.00 87.62 200 SER A O 1
ATOM 1541 N N . ASN A 1 201 ? 14.978 -4.034 6.891 1.00 88.62 201 ASN A N 1
ATOM 1542 C CA . ASN A 1 201 ? 15.461 -3.254 8.028 1.00 88.62 201 ASN A CA 1
ATOM 1543 C C . ASN A 1 201 ? 14.331 -2.413 8.649 1.00 88.62 201 ASN A C 1
ATOM 1545 O O . ASN A 1 201 ? 13.958 -1.357 8.129 1.00 88.62 201 ASN A O 1
ATOM 1549 N N . ARG A 1 202 ? 13.841 -2.843 9.818 1.00 90.25 202 ARG A N 1
ATOM 1550 C CA . ARG A 1 202 ? 12.765 -2.170 10.562 1.00 90.25 202 ARG A CA 1
ATOM 1551 C C . ARG A 1 202 ? 13.060 -0.700 10.879 1.00 90.25 202 ARG A C 1
ATOM 1553 O O . ARG A 1 202 ? 12.144 0.110 10.820 1.00 90.25 202 ARG A O 1
ATOM 1560 N N . VAL A 1 203 ? 14.310 -0.322 11.178 1.00 89.38 203 VAL A N 1
ATOM 1561 C CA . VAL A 1 203 ? 14.673 1.089 11.464 1.00 89.38 203 VAL A CA 1
ATOM 1562 C C . VAL A 1 203 ? 14.486 1.959 10.227 1.00 89.38 203 VAL A C 1
ATOM 1564 O O . VAL A 1 203 ? 13.967 3.071 10.324 1.00 89.38 203 VAL A O 1
ATOM 1567 N N . MET A 1 204 ? 14.859 1.449 9.052 1.00 90.62 204 MET A N 1
ATOM 1568 C CA . MET A 1 204 ? 14.653 2.170 7.798 1.00 90.62 204 MET A CA 1
ATOM 1569 C C . MET A 1 204 ? 13.162 2.332 7.495 1.00 90.62 204 MET A C 1
ATOM 1571 O O . MET A 1 204 ? 12.730 3.452 7.222 1.00 90.62 204 MET A O 1
ATOM 1575 N N . LEU A 1 205 ? 12.366 1.270 7.645 1.00 92.62 205 LEU A N 1
ATOM 1576 C CA . LEU A 1 205 ? 10.909 1.339 7.483 1.00 92.62 205 LEU A CA 1
ATOM 1577 C C . LEU A 1 205 ? 10.250 2.304 8.480 1.00 92.62 205 LEU A C 1
ATOM 1579 O O . LEU A 1 205 ? 9.434 3.141 8.096 1.00 92.62 205 LEU A O 1
ATOM 1583 N N . ALA A 1 206 ? 10.648 2.254 9.751 1.00 92.25 206 ALA A N 1
ATOM 1584 C CA . ALA A 1 206 ? 10.161 3.166 10.780 1.00 92.25 206 ALA A CA 1
ATOM 1585 C C . ALA A 1 206 ? 10.512 4.632 10.472 1.00 92.25 206 ALA A C 1
ATOM 1587 O O . ALA A 1 206 ? 9.732 5.524 10.797 1.00 92.25 206 ALA A O 1
ATOM 1588 N N . SER A 1 207 ? 11.646 4.891 9.808 1.00 91.69 207 SER A N 1
ATOM 1589 C CA . SER A 1 207 ? 12.042 6.247 9.406 1.00 91.69 207 SER A CA 1
ATOM 1590 C C . SER A 1 207 ? 11.181 6.832 8.279 1.00 91.69 207 SER A C 1
ATOM 1592 O O . SER A 1 207 ? 11.002 8.047 8.230 1.00 91.69 207 SER A O 1
ATOM 1594 N N . VAL A 1 208 ? 10.612 5.988 7.408 1.00 94.00 208 VAL A N 1
ATOM 1595 C CA . VAL A 1 208 ? 9.732 6.414 6.300 1.00 94.00 208 VAL A CA 1
ATOM 1596 C C . VAL A 1 208 ? 8.239 6.310 6.632 1.00 94.00 208 VAL A C 1
ATOM 1598 O O . VAL A 1 208 ? 7.402 6.834 5.896 1.00 94.00 208 VAL A O 1
ATOM 1601 N N . LEU A 1 209 ? 7.877 5.668 7.748 1.00 95.12 209 LEU A N 1
ATOM 1602 C CA . LEU A 1 209 ? 6.488 5.533 8.189 1.00 95.12 209 LEU A CA 1
ATOM 1603 C C . LEU A 1 209 ? 5.778 6.894 8.360 1.00 95.12 209 LEU A C 1
ATOM 1605 O O . LEU A 1 209 ? 4.682 7.029 7.816 1.00 95.12 209 LEU A O 1
ATOM 1609 N N . PRO A 1 210 ? 6.341 7.917 9.041 1.00 93.81 210 PRO A N 1
ATOM 1610 C CA . PRO A 1 210 ? 5.630 9.179 9.258 1.00 93.81 210 PRO A CA 1
ATOM 1611 C C . PRO A 1 210 ? 5.282 9.912 7.957 1.00 93.81 210 PRO A C 1
ATOM 1613 O O . PRO A 1 210 ? 4.160 10.398 7.804 1.00 93.81 210 PRO A O 1
ATOM 1616 N N . SER A 1 211 ? 6.216 9.967 7.000 1.00 93.94 211 SER A N 1
ATOM 1617 C CA . SER A 1 211 ? 5.991 10.609 5.700 1.00 93.94 211 SER A CA 1
ATOM 1618 C C . SER A 1 211 ? 4.973 9.834 4.867 1.00 93.94 211 SER A C 1
ATOM 1620 O O . SER A 1 211 ? 4.030 10.433 4.351 1.00 93.94 211 SER A O 1
ATOM 1622 N N . THR A 1 212 ? 5.104 8.506 4.814 1.00 95.06 212 THR A N 1
ATOM 1623 C CA . THR A 1 212 ? 4.178 7.620 4.094 1.00 95.06 212 THR A CA 1
ATOM 1624 C C . THR A 1 212 ? 2.764 7.735 4.651 1.00 95.06 212 THR A C 1
ATOM 1626 O O . THR A 1 212 ? 1.814 8.003 3.917 1.00 95.06 212 THR A O 1
ATOM 1629 N N . ALA A 1 213 ? 2.608 7.589 5.966 1.00 93.94 213 ALA A N 1
ATOM 1630 C CA . ALA A 1 213 ? 1.304 7.592 6.606 1.00 93.94 213 ALA A CA 1
ATOM 1631 C C . ALA A 1 213 ? 0.632 8.974 6.510 1.00 93.94 213 ALA A C 1
ATOM 1633 O O . ALA A 1 213 ? -0.567 9.048 6.243 1.00 93.94 213 ALA A O 1
ATOM 1634 N N . SER A 1 214 ? 1.387 10.071 6.639 1.00 92.75 214 SER A N 1
ATOM 1635 C CA . SER A 1 214 ? 0.866 11.435 6.463 1.00 92.75 214 SER A CA 1
ATOM 1636 C C . SER A 1 214 ? 0.394 11.702 5.027 1.00 92.75 214 SER A C 1
ATOM 1638 O O . SER A 1 214 ? -0.746 12.135 4.826 1.00 92.75 214 SER A O 1
ATOM 1640 N N . ALA A 1 215 ? 1.224 11.381 4.026 1.00 93.38 215 ALA A N 1
ATOM 1641 C CA . ALA A 1 215 ? 0.888 11.554 2.613 1.00 93.38 215 ALA A CA 1
ATOM 1642 C C . ALA A 1 215 ? -0.356 10.740 2.230 1.00 93.38 215 ALA A C 1
ATOM 1644 O O . ALA A 1 215 ? -1.317 11.300 1.702 1.00 93.38 215 ALA A O 1
ATOM 1645 N N . LEU A 1 216 ? -0.402 9.453 2.599 1.00 94.25 216 LEU A N 1
ATOM 1646 C CA . LEU A 1 216 ? -1.560 8.591 2.345 1.00 94.25 216 LEU A CA 1
ATOM 1647 C C . LEU A 1 216 ? -2.816 9.090 3.066 1.00 94.25 216 LEU A C 1
ATOM 1649 O O . LEU A 1 216 ? -3.890 9.117 2.475 1.00 94.25 216 LEU A O 1
ATOM 1653 N N . THR A 1 217 ? -2.699 9.574 4.305 1.00 92.62 217 THR A N 1
ATOM 1654 C CA . THR A 1 217 ? -3.838 10.166 5.029 1.00 92.62 217 THR A CA 1
ATOM 1655 C C . THR A 1 217 ? -4.378 11.408 4.322 1.00 92.62 217 THR A C 1
ATOM 1657 O O . THR A 1 217 ? -5.591 11.619 4.299 1.00 92.62 217 THR A O 1
ATOM 1660 N N . LYS A 1 218 ? -3.503 12.244 3.747 1.00 91.25 218 LYS A N 1
ATOM 1661 C CA . LYS A 1 218 ? -3.900 13.436 2.983 1.00 91.25 218 LYS A CA 1
ATOM 1662 C C . LYS A 1 218 ? -4.715 13.045 1.748 1.00 91.25 218 LYS A C 1
ATOM 1664 O O . LYS A 1 218 ? -5.773 13.630 1.538 1.00 91.25 218 LYS A O 1
ATOM 1669 N N . VAL A 1 219 ? -4.262 12.052 0.979 1.00 90.56 219 VAL A N 1
ATOM 1670 C CA . VAL A 1 219 ? -4.914 11.644 -0.283 1.00 90.56 219 VAL A CA 1
ATOM 1671 C C . VAL A 1 219 ? -6.110 10.702 -0.102 1.00 90.56 219 VAL A C 1
ATOM 1673 O O . VAL A 1 219 ? -6.988 10.677 -0.958 1.00 90.56 219 VAL A O 1
ATOM 1676 N N . LEU A 1 220 ? -6.178 9.950 1.003 1.00 90.31 220 LEU A N 1
ATOM 1677 C CA . LEU A 1 220 ? -7.310 9.073 1.341 1.00 90.31 220 LEU A CA 1
ATOM 1678 C C . LEU A 1 220 ? -8.500 9.834 1.940 1.00 90.31 220 LEU A C 1
ATOM 1680 O O . LEU A 1 220 ? -9.621 9.326 1.941 1.00 90.31 220 LEU A O 1
ATOM 1684 N N . LYS A 1 221 ? -8.289 11.045 2.468 1.00 83.50 221 LYS A N 1
ATOM 1685 C CA . LYS A 1 221 ? -9.397 11.901 2.907 1.00 83.50 221 LYS A CA 1
ATOM 1686 C C . LYS A 1 221 ? -10.291 12.229 1.714 1.00 83.50 221 LYS A C 1
ATOM 1688 O O . LYS A 1 221 ? -9.805 12.531 0.629 1.00 83.50 221 LYS A O 1
ATOM 1693 N N . LYS A 1 222 ? -11.609 12.237 1.943 1.00 64.38 222 LYS A N 1
ATOM 1694 C CA . LYS A 1 222 ? -12.616 12.680 0.968 1.00 64.38 222 LYS A CA 1
ATOM 1695 C C . LYS A 1 222 ? -12.404 14.174 0.680 1.00 64.38 222 LYS A C 1
ATOM 1697 O O . LYS A 1 222 ? -13.003 15.019 1.340 1.00 64.38 222 LYS A O 1
ATOM 1702 N N . SER A 1 223 ? -11.494 14.497 -0.238 1.00 57.22 223 SER A N 1
ATOM 1703 C CA . SER A 1 223 ? -11.250 15.872 -0.660 1.00 57.22 223 SER A CA 1
ATOM 1704 C C . SER A 1 223 ? -12.263 16.250 -1.740 1.00 57.22 223 SER A C 1
ATOM 1706 O O . SER A 1 223 ? -12.361 15.543 -2.745 1.00 57.22 223 SER A O 1
ATOM 1708 N N . PRO A 1 224 ? -12.997 17.363 -1.587 1.00 52.41 224 PRO A N 1
ATOM 1709 C CA . PRO A 1 224 ? -13.875 17.874 -2.635 1.00 52.41 224 PRO A CA 1
ATOM 1710 C C . PRO A 1 224 ? -13.108 18.347 -3.885 1.00 52.41 224 PRO A C 1
ATOM 1712 O O . PRO A 1 224 ? -13.730 18.533 -4.924 1.00 52.41 224 PRO A O 1
ATOM 1715 N N . SER A 1 225 ? -11.781 18.524 -3.810 1.00 46.94 225 SER A N 1
ATOM 1716 C CA . SER A 1 225 ? -10.960 19.055 -4.908 1.00 46.94 225 SER A CA 1
ATOM 1717 C C . SER A 1 225 ? -10.387 18.003 -5.867 1.00 46.94 225 SER A C 1
ATOM 1719 O O . SER A 1 225 ? -9.962 18.368 -6.953 1.00 46.94 225 SER A O 1
ATOM 1721 N N . ALA A 1 226 ? -10.355 16.716 -5.497 1.00 56.72 226 ALA A N 1
ATOM 1722 C CA . ALA A 1 226 ? -9.782 15.658 -6.334 1.00 56.72 226 ALA A CA 1
ATOM 1723 C C . ALA A 1 226 ? -10.510 14.330 -6.089 1.00 56.72 226 ALA A C 1
ATOM 1725 O O . ALA A 1 226 ? -10.210 13.595 -5.143 1.00 56.72 226 ALA A O 1
ATOM 1726 N N . ARG A 1 227 ? -11.498 14.015 -6.935 1.00 69.31 227 ARG A N 1
ATOM 1727 C CA . ARG A 1 227 ? -12.240 12.749 -6.870 1.00 69.31 227 ARG A CA 1
ATOM 1728 C C . ARG A 1 227 ? -11.348 11.622 -7.397 1.00 69.31 227 ARG A C 1
ATOM 1730 O O . ARG A 1 227 ? -11.340 11.334 -8.587 1.00 69.31 227 ARG A O 1
ATOM 1737 N N . ARG A 1 228 ? -10.567 11.006 -6.506 1.00 84.00 228 ARG A N 1
ATOM 1738 C CA . ARG A 1 228 ? -9.722 9.847 -6.835 1.00 84.00 228 ARG A CA 1
ATOM 1739 C C . ARG A 1 228 ? -10.583 8.639 -7.203 1.00 84.00 228 ARG A C 1
ATOM 1741 O O . ARG A 1 228 ? -11.677 8.457 -6.664 1.00 84.00 228 ARG A O 1
ATOM 1748 N N . THR A 1 229 ? -10.090 7.807 -8.116 1.00 90.56 229 THR A N 1
ATOM 1749 C CA . THR A 1 229 ? -10.805 6.594 -8.527 1.00 90.56 229 THR A CA 1
ATOM 1750 C C . THR A 1 229 ? -10.760 5.535 -7.425 1.00 90.56 229 THR A C 1
ATOM 1752 O O . THR A 1 229 ? -9.875 5.521 -6.565 1.00 90.56 229 THR A O 1
ATOM 1755 N N . ARG A 1 230 ? -11.706 4.587 -7.459 1.00 92.62 230 ARG A N 1
ATOM 1756 C CA . ARG A 1 230 ? -11.735 3.470 -6.500 1.00 92.62 230 ARG A CA 1
ATOM 1757 C C . ARG A 1 230 ? -10.442 2.643 -6.510 1.00 92.62 230 ARG A C 1
ATOM 17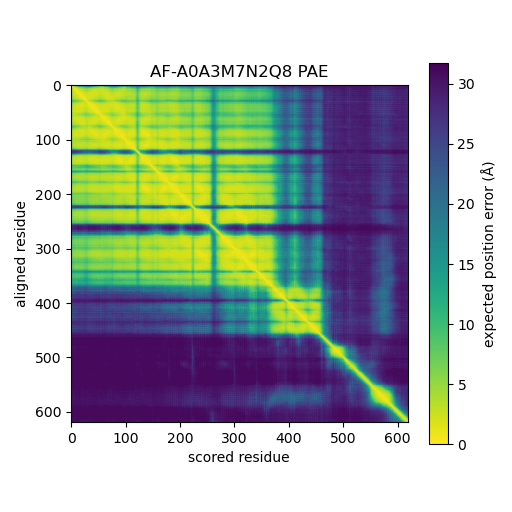59 O O . ARG A 1 230 ? -9.994 2.221 -5.450 1.00 92.62 230 ARG A O 1
ATOM 1766 N N . LYS A 1 231 ? -9.823 2.438 -7.681 1.00 94.44 231 LYS A N 1
ATOM 1767 C CA . LYS A 1 231 ? -8.592 1.642 -7.828 1.00 94.44 231 LYS A CA 1
ATOM 1768 C C . LYS A 1 231 ? -7.407 2.312 -7.134 1.00 94.44 231 LYS A C 1
ATOM 1770 O O . LYS A 1 231 ? -6.635 1.641 -6.450 1.00 94.44 231 LYS A O 1
ATOM 1775 N N . VAL A 1 232 ? -7.312 3.634 -7.260 1.00 94.50 232 VAL A N 1
ATOM 1776 C CA . VAL A 1 232 ? -6.296 4.446 -6.584 1.00 94.50 232 VAL A CA 1
ATOM 1777 C C . VAL A 1 232 ? -6.451 4.346 -5.063 1.00 94.50 232 VAL A C 1
ATOM 1779 O O . VAL A 1 232 ? -5.492 4.010 -4.372 1.00 94.50 232 VAL A O 1
ATOM 1782 N N . LEU A 1 233 ? -7.670 4.530 -4.538 1.00 94.69 233 LEU A N 1
ATOM 1783 C CA . LEU A 1 233 ? -7.937 4.426 -3.095 1.00 94.69 233 LEU A CA 1
ATOM 1784 C C . LEU A 1 233 ? -7.587 3.043 -2.530 1.00 94.69 233 LEU A C 1
ATOM 1786 O O . LEU A 1 233 ? -6.957 2.948 -1.477 1.00 94.69 233 LEU A O 1
ATOM 1790 N N . VAL A 1 234 ? -7.954 1.972 -3.240 1.00 96.31 234 VAL A N 1
ATOM 1791 C CA . VAL A 1 234 ? -7.595 0.598 -2.856 1.00 96.31 234 VAL A CA 1
ATOM 1792 C C . VAL A 1 234 ? -6.074 0.427 -2.809 1.00 96.31 234 VAL A C 1
ATOM 1794 O O . VAL A 1 234 ? -5.552 -0.142 -1.853 1.00 96.31 234 VAL A O 1
ATOM 1797 N N . SER A 1 235 ? -5.350 0.951 -3.800 1.00 96.81 235 SER A N 1
ATOM 1798 C CA . SER A 1 235 ? -3.885 0.855 -3.858 1.00 96.81 235 SER A CA 1
ATOM 1799 C C . SER A 1 235 ? -3.224 1.581 -2.682 1.00 96.81 235 SER A C 1
ATOM 1801 O O . SER A 1 235 ? -2.334 1.035 -2.035 1.00 96.81 235 SER A O 1
ATOM 1803 N N . TYR A 1 236 ? -3.721 2.762 -2.315 1.00 96.38 236 TYR A N 1
ATOM 1804 C CA . TYR A 1 236 ? -3.228 3.522 -1.161 1.00 96.38 236 TYR A CA 1
ATOM 1805 C C . TYR A 1 236 ? -3.479 2.819 0.174 1.00 96.38 236 TYR A C 1
ATOM 1807 O O . TYR A 1 236 ? -2.599 2.804 1.036 1.00 96.38 236 TYR A O 1
ATOM 1815 N N . LEU A 1 237 ? -4.647 2.191 0.339 1.00 97.25 237 LEU A N 1
ATOM 1816 C CA . LEU A 1 237 ? -4.948 1.381 1.522 1.00 97.25 237 LEU A CA 1
ATOM 1817 C C . LEU A 1 237 ? -4.011 0.171 1.633 1.00 97.25 237 LEU A C 1
ATOM 1819 O O . LEU A 1 237 ? -3.568 -0.142 2.738 1.00 97.25 237 LEU A O 1
ATOM 1823 N N . ARG A 1 238 ? -3.635 -0.464 0.511 1.00 98.06 238 ARG A N 1
ATOM 1824 C CA . ARG A 1 238 ? -2.637 -1.552 0.508 1.00 98.06 238 ARG A CA 1
ATOM 1825 C C . ARG A 1 238 ? -1.254 -1.072 0.949 1.00 98.06 238 ARG A C 1
ATOM 1827 O O . ARG A 1 238 ? -0.635 -1.741 1.772 1.00 98.06 238 ARG A O 1
ATOM 1834 N N . VAL A 1 239 ? -0.789 0.084 0.461 1.00 98.06 239 VAL A N 1
ATOM 1835 C CA . VAL A 1 239 ? 0.495 0.669 0.898 1.00 98.06 239 VAL A CA 1
ATOM 1836 C C . VAL A 1 239 ? 0.464 0.961 2.399 1.00 98.06 239 VAL A C 1
ATOM 1838 O O . VAL A 1 239 ? 1.379 0.559 3.118 1.00 98.06 239 VAL A O 1
ATOM 1841 N N . LEU A 1 240 ? -0.609 1.594 2.893 1.00 97.62 240 LEU A N 1
ATOM 1842 C CA . LEU A 1 240 ? -0.764 1.903 4.317 1.00 97.62 240 LEU A CA 1
ATOM 1843 C C . LEU A 1 240 ? -0.787 0.630 5.177 1.00 97.62 240 LEU A C 1
ATOM 1845 O O . LEU A 1 240 ? -0.115 0.569 6.204 1.00 97.62 240 LEU A O 1
ATOM 1849 N N . LYS A 1 241 ? -1.515 -0.404 4.741 1.00 97.69 241 LYS A N 1
ATOM 1850 C CA . LYS A 1 241 ? -1.531 -1.716 5.399 1.00 97.69 241 LYS A CA 1
ATOM 1851 C C . LYS A 1 241 ? -0.128 -2.313 5.464 1.00 97.69 241 LYS A C 1
ATOM 1853 O O . LYS A 1 241 ? 0.299 -2.718 6.539 1.00 97.69 241 LYS A O 1
ATOM 1858 N N . SER A 1 242 ? 0.593 -2.333 4.343 1.00 97.25 242 SER A N 1
ATOM 1859 C CA . SER A 1 242 ? 1.929 -2.924 4.272 1.00 97.25 242 SER A CA 1
ATOM 1860 C C . SER A 1 242 ? 2.917 -2.228 5.203 1.00 97.25 242 SER A C 1
ATOM 1862 O O . SER A 1 242 ? 3.606 -2.903 5.960 1.00 97.25 242 SER A O 1
ATOM 1864 N N . ILE A 1 243 ? 2.982 -0.891 5.193 1.00 96.88 243 ILE A N 1
ATOM 1865 C CA . ILE A 1 243 ? 3.950 -0.169 6.033 1.00 96.88 243 ILE A CA 1
ATOM 1866 C C . ILE A 1 243 ? 3.628 -0.288 7.524 1.00 96.88 243 ILE A C 1
ATOM 1868 O O . ILE A 1 243 ? 4.541 -0.428 8.336 1.00 96.88 243 ILE A O 1
ATOM 1872 N N . LEU A 1 244 ? 2.342 -0.273 7.896 1.00 96.88 244 LEU A N 1
ATOM 1873 C CA . LEU A 1 244 ? 1.936 -0.463 9.287 1.00 96.88 244 LEU A CA 1
ATOM 1874 C C . LEU A 1 244 ? 2.251 -1.884 9.756 1.00 96.88 244 LEU A C 1
ATOM 1876 O O . LEU A 1 244 ? 2.872 -2.033 10.803 1.00 96.88 244 LEU A O 1
ATOM 1880 N N . HIS A 1 245 ? 1.911 -2.907 8.970 1.00 96.44 245 HIS A N 1
ATOM 1881 C CA . HIS A 1 245 ? 2.224 -4.296 9.307 1.00 96.44 245 HIS A CA 1
ATOM 1882 C C . HIS A 1 245 ? 3.739 -4.505 9.466 1.00 96.44 245 HIS A C 1
ATOM 1884 O O . HIS A 1 245 ? 4.194 -4.990 10.499 1.00 96.44 245 HIS A O 1
ATOM 1890 N N . SER A 1 246 ? 4.550 -4.067 8.497 1.00 94.50 246 SER A N 1
ATOM 1891 C CA . SER A 1 246 ? 6.002 -4.292 8.524 1.00 94.50 246 SER A CA 1
ATOM 1892 C C . SER A 1 246 ? 6.736 -3.587 9.673 1.00 94.50 246 SER A C 1
ATOM 1894 O O . SER A 1 246 ? 7.862 -3.962 9.993 1.00 94.50 246 SER A O 1
ATOM 1896 N N . VAL A 1 247 ? 6.141 -2.562 10.296 1.00 94.88 247 VAL A N 1
ATOM 1897 C CA . VAL A 1 247 ? 6.775 -1.792 11.385 1.00 94.88 247 VAL A CA 1
ATOM 1898 C C . VAL A 1 247 ? 6.171 -2.094 12.758 1.00 94.88 247 VAL A C 1
ATOM 1900 O O . VAL A 1 247 ? 6.899 -2.070 13.761 1.00 94.88 247 VAL A O 1
ATOM 1903 N N . LEU A 1 248 ? 4.857 -2.324 12.803 1.00 95.31 248 LEU A N 1
ATOM 1904 C CA . LEU A 1 248 ? 4.053 -2.338 14.024 1.00 95.31 248 LEU A CA 1
ATOM 1905 C C . LEU A 1 248 ? 3.391 -3.683 14.309 1.00 95.31 248 LEU A C 1
ATOM 1907 O O . LEU A 1 248 ? 2.848 -3.803 15.394 1.00 95.31 248 LEU A O 1
ATOM 1911 N N . ALA A 1 249 ? 3.446 -4.685 13.425 1.00 95.00 249 ALA A N 1
ATOM 1912 C CA . ALA A 1 249 ? 2.921 -6.005 13.772 1.00 95.00 249 ALA A CA 1
ATOM 1913 C C . ALA A 1 249 ? 3.567 -6.523 15.065 1.00 95.00 249 ALA A C 1
ATOM 1915 O O . ALA A 1 249 ? 4.773 -6.390 15.280 1.00 95.00 249 ALA A O 1
ATOM 1916 N N . ASP A 1 250 ? 2.772 -7.142 15.924 1.00 93.44 250 ASP A N 1
ATOM 1917 C CA . ASP A 1 250 ? 3.169 -7.602 17.247 1.00 93.44 250 ASP A CA 1
ATOM 1918 C C . ASP A 1 250 ? 4.321 -8.604 17.164 1.00 93.44 250 ASP A C 1
ATOM 1920 O O . ASP A 1 250 ? 5.253 -8.522 17.955 1.00 93.44 250 ASP A O 1
ATOM 1924 N N . ALA A 1 251 ? 4.337 -9.464 16.141 1.00 91.06 251 ALA A N 1
ATOM 1925 C CA . ALA A 1 251 ? 5.452 -10.374 15.867 1.00 91.06 251 ALA A CA 1
ATOM 1926 C C . ALA A 1 251 ? 6.776 -9.644 15.549 1.00 91.06 251 ALA A C 1
ATOM 1928 O O . ALA A 1 251 ? 7.857 -10.177 15.791 1.00 91.06 251 ALA A O 1
ATOM 1929 N N . VAL A 1 252 ? 6.701 -8.424 15.005 1.00 89.31 252 VAL A N 1
ATOM 1930 C CA . VAL A 1 252 ? 7.854 -7.568 14.679 1.00 89.31 252 VAL A CA 1
ATOM 1931 C C . VAL A 1 252 ? 8.279 -6.726 15.888 1.00 89.31 252 VAL A C 1
ATOM 1933 O O . VAL A 1 252 ? 9.468 -6.464 16.089 1.00 89.31 252 VAL A O 1
ATOM 1936 N N . VAL A 1 253 ? 7.316 -6.268 16.689 1.00 89.12 253 VAL A N 1
ATOM 1937 C CA . VAL A 1 253 ? 7.555 -5.433 17.874 1.00 89.12 253 VAL A CA 1
ATOM 1938 C C . VAL A 1 253 ? 8.038 -6.273 19.061 1.00 89.12 253 VAL A C 1
ATOM 1940 O O . VAL A 1 253 ? 8.959 -5.853 19.763 1.00 89.12 253 VAL A O 1
ATOM 1943 N N . TYR A 1 254 ? 7.446 -7.450 19.255 1.00 87.75 254 TYR A N 1
ATOM 1944 C CA . TYR A 1 254 ? 7.659 -8.379 20.364 1.00 87.75 254 TYR A CA 1
ATOM 1945 C C . TYR A 1 254 ? 8.042 -9.771 19.824 1.00 87.75 254 TYR A C 1
ATOM 1947 O O . TYR A 1 254 ? 7.249 -10.711 19.917 1.00 87.75 254 TYR A O 1
ATOM 1955 N N . PRO A 1 255 ? 9.235 -9.932 19.220 1.00 80.00 255 PRO A N 1
ATOM 1956 C CA . PRO A 1 255 ? 9.676 -11.239 18.745 1.00 80.00 255 PRO A CA 1
ATOM 1957 C C . PRO A 1 255 ? 9.770 -12.220 19.923 1.00 80.00 255 PRO A C 1
ATOM 1959 O O . PRO A 1 255 ? 10.327 -11.876 20.966 1.00 80.00 255 PRO A O 1
ATOM 1962 N N . LEU A 1 256 ? 9.227 -13.431 19.755 1.00 72.25 256 LEU A N 1
ATOM 1963 C CA . LEU A 1 256 ? 9.295 -14.494 20.762 1.00 72.25 256 LEU A CA 1
ATOM 1964 C C . LEU A 1 256 ? 10.765 -14.834 21.057 1.00 72.25 256 LEU A C 1
ATOM 1966 O O . LEU A 1 256 ? 11.529 -15.145 20.143 1.00 72.25 256 LEU A O 1
ATOM 1970 N N . GLU A 1 257 ? 11.167 -14.768 22.326 1.00 60.00 257 GLU A N 1
ATOM 1971 C CA . GLU A 1 257 ? 12.506 -15.158 22.786 1.00 60.00 257 GLU A CA 1
ATOM 1972 C C . GLU A 1 257 ? 12.609 -16.688 22.931 1.00 60.00 257 GLU A C 1
ATOM 1974 O O . GLU A 1 257 ? 12.834 -17.200 24.021 1.00 60.00 257 GLU A O 1
ATOM 1979 N N . ASP A 1 258 ? 12.427 -17.438 21.842 1.00 45.16 258 ASP A N 1
ATOM 1980 C CA . ASP A 1 258 ? 12.550 -18.903 21.852 1.00 45.16 258 ASP A CA 1
ATOM 1981 C C . ASP A 1 258 ? 13.860 -19.356 21.177 1.00 45.16 258 ASP A C 1
ATOM 1983 O O . ASP A 1 258 ? 13.913 -19.611 19.973 1.00 45.16 258 ASP A O 1
ATOM 1987 N N . GLY A 1 259 ? 14.939 -19.471 21.963 1.00 39.94 259 GLY A N 1
ATOM 1988 C CA . GLY A 1 259 ? 16.170 -20.180 21.578 1.00 39.94 259 GLY A CA 1
ATOM 1989 C C . GLY A 1 259 ? 17.405 -19.817 22.425 1.00 39.94 259 GLY A C 1
ATOM 1990 O O . GLY A 1 259 ? 17.591 -18.642 22.735 1.00 39.94 259 GLY A O 1
ATOM 1991 N N . PRO A 1 260 ? 18.268 -20.784 22.812 1.00 42.56 260 PRO A N 1
ATOM 1992 C CA . PRO A 1 260 ? 19.478 -20.500 23.582 1.00 42.56 260 PRO A CA 1
ATOM 1993 C C . PRO A 1 260 ? 20.463 -19.672 22.743 1.00 42.56 260 PRO A C 1
ATOM 1995 O O . PRO A 1 260 ? 20.685 -19.968 21.570 1.00 42.56 260 PRO A O 1
ATOM 1998 N N . SER A 1 261 ? 21.041 -18.644 23.369 1.00 50.41 261 SER A N 1
ATOM 1999 C CA . SER A 1 261 ? 21.868 -17.559 22.810 1.00 50.41 261 SER A CA 1
ATOM 2000 C C . SER A 1 261 ? 23.183 -17.934 22.107 1.00 50.41 261 SER A C 1
ATOM 2002 O O . SER A 1 261 ? 24.085 -17.102 22.033 1.00 50.41 261 SER A O 1
ATOM 2004 N N . ASP A 1 262 ? 23.318 -19.116 21.521 1.00 44.06 262 ASP A N 1
ATOM 2005 C CA . ASP A 1 262 ? 24.564 -19.540 20.886 1.00 44.06 262 ASP A CA 1
ATOM 2006 C C . ASP A 1 262 ? 24.399 -19.635 19.366 1.00 44.06 262 ASP A C 1
ATOM 2008 O O . ASP A 1 262 ? 24.261 -20.721 18.812 1.00 44.06 262 ASP A O 1
ATOM 2012 N N . ALA A 1 263 ? 24.400 -18.458 18.721 1.00 47.59 263 ALA A N 1
ATOM 2013 C CA . ALA A 1 263 ? 24.759 -18.171 17.317 1.00 47.59 263 ALA A CA 1
ATOM 2014 C C . ALA A 1 263 ? 23.812 -17.160 16.636 1.00 47.59 263 ALA A C 1
ATOM 2016 O O . ALA A 1 263 ? 23.117 -17.480 15.674 1.00 47.59 263 ALA A O 1
ATOM 2017 N N . SER A 1 264 ? 23.853 -15.890 17.043 1.00 41.19 264 SER A N 1
ATOM 2018 C CA . SER A 1 264 ? 23.495 -14.803 16.123 1.00 41.19 264 SER A CA 1
ATOM 2019 C C . SER A 1 264 ? 24.405 -13.601 16.341 1.00 41.19 264 SER A C 1
ATOM 2021 O O . SER A 1 264 ? 24.349 -12.943 17.378 1.00 41.19 264 SER A O 1
ATOM 2023 N N . GLY A 1 265 ? 25.259 -13.323 15.359 1.00 37.91 265 GLY A N 1
ATOM 2024 C CA . GLY A 1 265 ? 26.053 -12.104 15.328 1.00 37.91 265 GLY A CA 1
ATOM 2025 C C . GLY A 1 265 ? 25.169 -10.854 15.308 1.00 37.91 265 GLY A C 1
ATOM 2026 O O . GLY A 1 265 ? 24.219 -10.770 14.534 1.00 37.91 265 GLY A O 1
ATOM 2027 N N . THR A 1 266 ? 25.493 -9.902 16.185 1.00 39.12 266 THR A N 1
ATOM 2028 C CA . THR A 1 266 ? 25.590 -8.451 15.913 1.00 39.12 266 THR A CA 1
ATOM 2029 C C . THR A 1 266 ? 24.454 -7.709 15.180 1.00 39.12 266 THR A C 1
ATOM 2031 O O . THR A 1 266 ? 24.684 -6.598 14.712 1.00 39.12 266 THR A O 1
ATOM 2034 N N . LEU A 1 267 ? 23.221 -8.225 15.110 1.00 42.31 267 LEU A N 1
ATOM 2035 C CA . LEU A 1 267 ? 22.076 -7.505 14.510 1.00 42.31 267 LEU A CA 1
ATOM 2036 C C . LEU A 1 267 ? 20.922 -7.180 15.486 1.00 42.31 267 LEU A C 1
ATOM 2038 O O . LEU A 1 267 ? 19.880 -6.700 15.051 1.00 42.31 267 LEU A O 1
ATOM 2042 N N . GLY A 1 268 ? 21.082 -7.401 16.796 1.00 49.84 268 GLY A N 1
ATOM 2043 C CA . GLY A 1 268 ? 19.943 -7.433 17.732 1.00 49.84 268 GLY A CA 1
ATOM 2044 C C . GLY A 1 268 ? 19.802 -6.306 18.765 1.00 49.84 268 GLY A C 1
ATOM 2045 O O . GLY A 1 268 ? 18.689 -6.092 19.240 1.00 49.84 268 GLY A O 1
ATOM 2046 N N . GLU A 1 269 ? 20.862 -5.583 19.137 1.00 49.03 269 GLU A N 1
ATOM 2047 C CA . GLU A 1 269 ? 20.798 -4.641 20.276 1.00 49.03 269 GLU A CA 1
ATOM 2048 C C . GLU A 1 269 ? 20.503 -3.193 19.857 1.00 49.03 269 GLU A C 1
ATOM 2050 O O . GLU A 1 269 ? 19.626 -2.547 20.438 1.00 49.03 269 GLU A O 1
ATOM 2055 N N . ASP A 1 270 ? 21.137 -2.699 18.791 1.00 52.16 270 ASP A N 1
ATOM 2056 C CA . ASP A 1 270 ? 20.958 -1.314 18.329 1.00 52.16 270 ASP A CA 1
ATOM 2057 C C . ASP A 1 270 ? 19.536 -1.046 17.806 1.00 52.16 270 ASP A C 1
ATOM 2059 O O . ASP A 1 270 ? 18.957 0.012 18.055 1.00 52.16 270 ASP A O 1
ATOM 2063 N N . GLN A 1 271 ? 18.918 -2.025 17.132 1.00 58.09 271 GLN A N 1
ATOM 2064 C CA . GLN A 1 271 ? 17.550 -1.906 16.612 1.00 58.09 271 GLN A CA 1
ATOM 2065 C C . GLN A 1 271 ? 16.491 -2.000 17.725 1.00 58.09 271 GLN A C 1
ATOM 2067 O O . GLN A 1 271 ? 15.525 -1.233 17.702 1.00 58.09 271 GLN A O 1
ATOM 2072 N N . LYS A 1 272 ? 16.690 -2.880 18.722 1.00 56.78 272 LYS A N 1
ATOM 2073 C CA . LYS A 1 272 ? 15.828 -2.967 19.918 1.00 56.78 272 LYS A CA 1
ATOM 2074 C C . LYS A 1 272 ? 15.908 -1.690 20.763 1.00 56.78 272 LYS A C 1
ATOM 2076 O O . LYS A 1 272 ? 14.891 -1.248 21.291 1.00 56.78 272 LYS A O 1
ATOM 2081 N N . THR A 1 273 ? 17.085 -1.067 20.841 1.00 60.34 273 THR A N 1
ATOM 2082 C CA . THR A 1 273 ? 17.287 0.183 21.590 1.00 60.34 273 THR A CA 1
ATOM 2083 C C . THR A 1 273 ? 16.701 1.393 20.853 1.00 60.34 273 THR A C 1
ATOM 2085 O O . THR A 1 273 ? 16.051 2.234 21.475 1.00 60.34 273 THR A O 1
ATOM 2088 N N . ALA A 1 274 ? 16.860 1.472 19.525 1.00 67.44 274 ALA A N 1
ATOM 2089 C CA . ALA A 1 274 ? 16.347 2.582 18.716 1.00 67.44 274 ALA A CA 1
ATOM 2090 C C . ALA A 1 274 ? 14.812 2.585 18.565 1.00 67.44 274 ALA A C 1
ATOM 2092 O O . ALA A 1 274 ? 14.196 3.650 18.576 1.00 67.44 274 ALA A O 1
ATOM 2093 N N . LEU A 1 275 ? 14.185 1.409 18.440 1.00 81.06 275 LEU A N 1
ATOM 2094 C CA . LEU A 1 275 ? 12.730 1.241 18.290 1.00 81.06 275 LEU A CA 1
ATOM 2095 C C . LEU A 1 275 ? 12.095 0.607 19.534 1.00 81.06 275 LEU A C 1
ATOM 2097 O O . LEU A 1 275 ? 11.251 -0.288 19.439 1.00 81.06 275 LEU A O 1
ATOM 2101 N N . GLY A 1 276 ? 12.526 1.069 20.707 1.00 79.50 276 GLY A N 1
ATOM 2102 C CA . GLY A 1 276 ? 12.027 0.591 21.989 1.00 79.50 276 GLY A CA 1
ATOM 2103 C C . GLY A 1 276 ? 10.592 1.030 22.304 1.00 79.50 276 GLY A C 1
ATOM 2104 O O . GLY A 1 276 ? 9.900 1.698 21.530 1.00 79.50 276 GLY A O 1
ATOM 2105 N N . THR A 1 277 ? 10.147 0.700 23.513 1.00 83.56 277 THR A N 1
ATOM 2106 C CA . THR A 1 277 ? 8.801 1.015 24.023 1.00 83.56 277 THR A CA 1
ATOM 2107 C C . THR A 1 277 ? 8.482 2.514 24.027 1.00 83.56 277 THR A C 1
ATOM 2109 O O . THR A 1 277 ? 7.331 2.898 23.816 1.00 83.56 277 THR A O 1
ATOM 2112 N N . SER A 1 278 ? 9.486 3.378 24.211 1.00 86.50 278 SER A N 1
ATOM 2113 C CA . SER A 1 278 ? 9.340 4.839 24.145 1.00 86.50 278 SER A CA 1
ATOM 2114 C C . SER A 1 278 ? 8.940 5.323 22.748 1.00 86.50 278 SER A C 1
ATOM 2116 O O . SER A 1 278 ? 8.036 6.150 22.622 1.00 86.50 278 SER A O 1
ATOM 2118 N N . TRP A 1 279 ? 9.561 4.772 21.701 1.00 91.38 279 TRP A N 1
ATOM 2119 C CA . TRP A 1 279 ? 9.226 5.073 20.311 1.00 91.38 279 TRP A CA 1
ATOM 2120 C C . TRP A 1 279 ? 7.806 4.609 19.974 1.00 91.38 279 TRP A C 1
ATOM 2122 O O . TRP A 1 279 ? 7.030 5.362 19.381 1.00 91.38 279 TRP A O 1
ATOM 2132 N N . LEU A 1 280 ? 7.429 3.403 20.417 1.00 91.06 280 LEU A N 1
ATOM 2133 C CA . LEU A 1 280 ? 6.084 2.869 20.196 1.00 91.06 280 LEU A CA 1
ATOM 2134 C C . LEU A 1 280 ? 5.017 3.729 20.885 1.00 91.06 280 LEU A C 1
ATOM 2136 O O . LEU A 1 280 ? 4.024 4.091 20.259 1.00 91.06 280 LEU A O 1
ATOM 2140 N N . ARG A 1 281 ? 5.257 4.141 22.135 1.00 90.12 281 ARG A N 1
ATOM 2141 C CA . ARG A 1 281 ? 4.354 5.021 22.895 1.00 90.12 281 ARG A CA 1
ATOM 2142 C C . ARG A 1 281 ? 4.172 6.398 22.245 1.00 90.12 281 ARG A C 1
ATOM 2144 O O . ARG A 1 281 ? 3.119 7.006 22.412 1.00 90.12 281 ARG A O 1
ATOM 2151 N N . ALA A 1 282 ? 5.163 6.894 21.505 1.00 91.69 282 ALA A N 1
ATOM 2152 C CA . ALA A 1 282 ? 5.036 8.129 20.731 1.00 91.69 282 ALA A CA 1
ATOM 2153 C C . ALA A 1 282 ? 4.315 7.920 19.385 1.00 91.69 282 ALA A C 1
ATOM 2155 O O . ALA A 1 282 ? 3.588 8.806 18.934 1.00 91.69 282 ALA A O 1
ATOM 2156 N N . THR A 1 283 ? 4.500 6.757 18.753 1.00 93.69 283 THR A N 1
ATOM 2157 C CA . THR A 1 283 ? 4.023 6.473 17.389 1.00 93.69 283 THR A CA 1
ATOM 2158 C C . THR A 1 283 ? 2.590 5.937 17.356 1.00 93.69 283 THR A C 1
ATOM 2160 O O . THR A 1 283 ? 1.798 6.370 16.519 1.00 93.69 283 THR A O 1
ATOM 2163 N N . ALA A 1 284 ? 2.210 5.047 18.278 1.00 94.19 284 ALA A N 1
ATOM 2164 C CA . ALA A 1 284 ? 0.880 4.432 18.303 1.00 94.19 284 ALA A CA 1
ATOM 2165 C C . ALA A 1 284 ? -0.275 5.460 18.377 1.00 94.19 284 ALA A C 1
ATOM 2167 O O . ALA A 1 284 ? -1.222 5.337 17.593 1.00 94.19 284 ALA A O 1
ATOM 2168 N N . PRO A 1 285 ? -0.200 6.538 19.191 1.00 94.81 285 PRO A N 1
ATOM 2169 C CA . PRO A 1 285 ? -1.223 7.585 19.180 1.00 94.81 285 PRO A CA 1
ATOM 2170 C C . PRO A 1 285 ? -1.308 8.342 17.847 1.00 94.81 285 PRO A C 1
ATOM 2172 O O . PRO A 1 285 ? -2.399 8.714 17.417 1.00 94.81 285 PRO A O 1
ATOM 2175 N N . GLN A 1 286 ? -0.181 8.551 17.157 1.00 94.56 286 GLN A N 1
ATOM 2176 C CA . GLN A 1 286 ? -0.171 9.206 15.844 1.00 94.56 286 GLN A CA 1
ATOM 2177 C C . GLN A 1 286 ? -0.849 8.328 14.787 1.00 94.56 286 GLN A C 1
ATOM 2179 O O . GLN A 1 286 ? -1.663 8.817 14.004 1.00 94.56 286 GLN A O 1
ATOM 2184 N N . VAL A 1 287 ? -0.583 7.019 14.814 1.00 95.88 287 VAL A N 1
ATOM 2185 C CA . VAL A 1 287 ? -1.260 6.043 13.948 1.00 95.88 287 VAL A CA 1
ATOM 2186 C C . VAL A 1 287 ? -2.761 6.019 14.232 1.00 95.88 287 VAL A C 1
ATOM 2188 O O . VAL A 1 287 ? -3.555 6.046 13.295 1.00 95.88 287 VAL A O 1
ATOM 2191 N N . LYS A 1 288 ? -3.182 6.080 15.501 1.00 95.69 288 LYS A N 1
ATOM 2192 C CA . LYS A 1 288 ? -4.605 6.193 15.858 1.00 95.69 288 LYS A CA 1
ATOM 2193 C C . LYS A 1 288 ? -5.269 7.420 15.225 1.00 95.69 288 LYS A C 1
ATOM 2195 O O . LYS A 1 288 ? -6.361 7.306 14.669 1.00 95.69 288 LYS A O 1
ATOM 2200 N N . LEU A 1 289 ? -4.617 8.586 15.260 1.00 95.19 289 LEU A N 1
ATOM 2201 C CA . LEU A 1 289 ? -5.135 9.804 14.620 1.00 95.19 289 LEU A CA 1
ATOM 2202 C C . LEU A 1 289 ? -5.282 9.648 13.101 1.00 95.19 289 LEU A C 1
ATOM 2204 O O . LEU A 1 289 ? -6.247 10.151 12.524 1.00 95.19 289 LEU A O 1
ATOM 2208 N N . ILE A 1 290 ? -4.356 8.932 12.465 1.00 94.25 290 ILE A N 1
ATOM 2209 C CA . ILE A 1 290 ? -4.413 8.593 11.040 1.00 94.25 290 ILE A CA 1
ATOM 2210 C C . ILE A 1 290 ? -5.605 7.674 10.754 1.00 94.25 290 ILE A C 1
ATOM 2212 O O . ILE A 1 290 ? -6.419 7.973 9.877 1.00 94.25 290 ILE A O 1
ATOM 2216 N N . LEU A 1 291 ? -5.775 6.611 11.542 1.00 95.62 291 LEU A N 1
ATOM 2217 C CA . LEU A 1 291 ? -6.879 5.662 11.393 1.00 95.62 291 LEU A CA 1
ATOM 2218 C C . LEU A 1 291 ? -8.245 6.329 11.570 1.00 95.62 291 LEU A C 1
ATOM 2220 O O . LEU A 1 291 ? -9.151 6.053 10.791 1.00 95.62 291 LEU A O 1
ATOM 2224 N N . LEU A 1 292 ? -8.392 7.278 12.497 1.00 94.69 292 LEU A N 1
ATOM 2225 C CA . LEU A 1 292 ? -9.625 8.068 12.645 1.00 94.69 292 LEU A CA 1
ATOM 2226 C C . LEU A 1 292 ? -10.001 8.862 11.380 1.00 94.69 292 LEU A C 1
ATOM 2228 O O . LEU A 1 292 ? -11.168 9.195 11.176 1.00 94.69 292 LEU A O 1
ATOM 2232 N N . GLN A 1 293 ? -9.034 9.199 10.524 1.00 92.69 293 GLN A N 1
ATOM 2233 C CA . GLN A 1 293 ? -9.314 9.843 9.237 1.00 92.69 293 GLN A CA 1
ATOM 2234 C C . GLN A 1 293 ? -9.603 8.820 8.141 1.00 92.69 293 GLN A C 1
ATOM 2236 O O . GLN A 1 293 ? -10.542 9.013 7.374 1.00 92.69 293 GLN A O 1
ATOM 2241 N N . VAL A 1 294 ? -8.822 7.740 8.079 1.00 93.81 294 VAL A N 1
ATOM 2242 C CA . VAL A 1 294 ? -8.939 6.700 7.044 1.00 93.81 294 VAL A CA 1
ATOM 2243 C C . VAL A 1 294 ? -10.240 5.903 7.187 1.00 93.81 294 VAL A C 1
ATOM 2245 O O . VAL A 1 294 ? -10.910 5.630 6.193 1.00 93.81 294 VAL A O 1
ATOM 2248 N N . THR A 1 295 ? -10.672 5.611 8.415 1.00 93.88 295 THR A N 1
ATOM 2249 C CA . THR A 1 295 ? -11.921 4.878 8.708 1.00 93.88 295 THR A CA 1
ATOM 2250 C C . THR A 1 295 ? -13.190 5.608 8.274 1.00 93.88 295 THR A C 1
ATOM 2252 O O . THR A 1 295 ? -14.231 4.979 8.102 1.00 93.88 295 THR A O 1
ATOM 2255 N N . LYS A 1 296 ? -13.123 6.911 7.968 1.00 92.06 296 LYS A N 1
ATOM 2256 C CA . LYS A 1 296 ? -14.240 7.649 7.350 1.00 92.06 296 LYS A CA 1
ATOM 2257 C C . LYS A 1 296 ? -14.627 7.096 5.972 1.00 92.06 296 LYS A C 1
ATOM 2259 O O . LYS A 1 296 ? -15.740 7.344 5.515 1.00 92.06 296 LYS A O 1
ATOM 2264 N N . LEU A 1 297 ? -13.749 6.320 5.330 1.00 91.50 297 LEU A N 1
ATOM 2265 C CA . LEU A 1 297 ? -14.039 5.598 4.088 1.00 91.50 297 LEU A CA 1
ATOM 2266 C C . LEU A 1 297 ? -15.004 4.410 4.279 1.00 91.50 297 LEU A C 1
ATOM 2268 O O . LEU A 1 297 ? -15.427 3.820 3.288 1.00 91.50 297 LEU A O 1
ATOM 2272 N N . ARG A 1 298 ? -15.413 4.083 5.515 1.00 91.81 298 ARG A N 1
ATOM 2273 C CA . ARG A 1 298 ? -16.358 2.991 5.813 1.00 91.81 298 ARG A CA 1
ATOM 2274 C C . ARG A 1 298 ? -17.698 3.104 5.084 1.00 91.81 298 ARG A C 1
ATOM 2276 O O . ARG A 1 298 ? -18.269 2.088 4.713 1.00 91.81 298 ARG A O 1
ATOM 2283 N N . GLY A 1 299 ? -18.156 4.332 4.826 1.00 88.00 299 GLY A N 1
ATOM 2284 C CA . GLY A 1 299 ? -19.380 4.632 4.070 1.00 88.00 299 GLY A CA 1
ATOM 2285 C C . GLY A 1 299 ? -19.159 4.894 2.576 1.00 88.00 299 GLY A C 1
ATOM 2286 O O . GLY A 1 299 ? -19.966 5.580 1.955 1.00 88.00 299 GLY A O 1
ATOM 2287 N N . HIS A 1 300 ? -18.037 4.457 1.995 1.00 91.06 300 HIS A N 1
ATOM 2288 C CA . HIS A 1 300 ? -17.765 4.653 0.571 1.00 91.06 300 HIS A CA 1
ATOM 2289 C C . HIS A 1 300 ? -18.684 3.776 -0.302 1.00 91.06 300 HIS A C 1
ATOM 2291 O O . HIS A 1 300 ? -18.948 2.627 0.042 1.00 91.06 300 HIS A O 1
ATOM 2297 N N . GLU A 1 301 ? -19.130 4.293 -1.453 1.00 89.19 301 GLU A N 1
ATOM 2298 C CA . GLU A 1 301 ? -20.083 3.617 -2.359 1.00 89.19 301 GLU A CA 1
ATOM 2299 C C . GLU A 1 301 ? -19.530 2.292 -2.916 1.00 89.19 301 GLU A C 1
ATOM 2301 O O . GLU A 1 301 ? -20.239 1.297 -3.014 1.00 89.19 301 GLU A O 1
ATOM 2306 N N . SER A 1 302 ? -18.233 2.256 -3.234 1.00 91.00 302 SER A N 1
ATOM 2307 C CA . SER A 1 302 ? -17.564 1.067 -3.781 1.00 91.00 302 SER A CA 1
ATOM 2308 C C . SER A 1 302 ? -17.253 0.015 -2.710 1.00 91.00 302 SER A C 1
ATOM 2310 O O . SER A 1 302 ? -16.430 0.276 -1.829 1.00 91.00 302 SER A O 1
ATOM 2312 N N . SER A 1 303 ? -17.780 -1.203 -2.885 1.00 92.00 303 SER A N 1
ATOM 2313 C CA . SER A 1 303 ? -17.437 -2.397 -2.087 1.00 92.00 303 SER A CA 1
ATOM 2314 C C . SER A 1 303 ? -15.927 -2.679 -2.059 1.00 92.00 303 SER A C 1
ATOM 2316 O O . SER A 1 303 ? -15.373 -2.915 -0.991 1.00 92.00 303 SER A O 1
ATOM 2318 N N . ASP A 1 304 ? -15.216 -2.520 -3.185 1.00 92.94 304 ASP A N 1
ATOM 2319 C CA . ASP A 1 304 ? -13.757 -2.740 -3.238 1.00 92.94 304 ASP A CA 1
ATOM 2320 C C . ASP A 1 304 ? -12.973 -1.877 -2.231 1.00 92.94 304 ASP A C 1
ATOM 2322 O O . ASP A 1 304 ? -12.020 -2.341 -1.609 1.00 92.94 304 ASP A O 1
ATOM 2326 N N . VAL A 1 305 ? -13.391 -0.617 -2.043 1.00 94.62 305 VAL A N 1
ATOM 2327 C CA . VAL A 1 305 ? -12.756 0.309 -1.090 1.00 94.62 305 VAL A CA 1
ATOM 2328 C C . VAL A 1 305 ? -13.096 -0.095 0.343 1.00 94.62 305 VAL A C 1
ATOM 2330 O O . VAL A 1 305 ? -12.218 -0.068 1.204 1.00 94.62 305 VAL A O 1
ATOM 2333 N N . ARG A 1 306 ? -14.345 -0.510 0.599 1.00 94.56 306 ARG A N 1
ATOM 2334 C CA . ARG A 1 306 ? -14.769 -1.001 1.917 1.00 94.56 306 ARG A CA 1
ATOM 2335 C C . ARG A 1 306 ? -14.030 -2.282 2.304 1.00 94.56 306 ARG A C 1
ATOM 2337 O O . ARG A 1 306 ? -13.558 -2.361 3.433 1.00 94.56 306 ARG A O 1
ATOM 2344 N N . ARG A 1 307 ? -13.830 -3.226 1.376 1.00 95.50 307 ARG A N 1
ATOM 2345 C CA . ARG A 1 307 ? -12.998 -4.421 1.608 1.00 95.50 307 ARG A CA 1
ATOM 2346 C C . ARG A 1 307 ? -11.544 -4.080 1.866 1.00 95.50 307 ARG A C 1
ATOM 2348 O O . ARG A 1 307 ? -10.993 -4.555 2.844 1.00 95.50 307 ARG A O 1
ATOM 2355 N N . ALA A 1 308 ? -10.939 -3.204 1.066 1.00 96.75 308 ALA A N 1
ATOM 2356 C CA . ALA A 1 308 ? -9.557 -2.787 1.305 1.00 96.75 308 ALA A CA 1
ATOM 2357 C C . ALA A 1 308 ? -9.380 -2.092 2.672 1.00 96.75 308 ALA A C 1
ATOM 2359 O O . ALA A 1 308 ? -8.350 -2.255 3.327 1.00 96.75 308 ALA A O 1
ATOM 2360 N N . LEU A 1 309 ? -10.388 -1.336 3.126 1.00 97.06 309 LEU A N 1
ATOM 2361 C CA . LEU A 1 309 ? -10.411 -0.758 4.470 1.00 97.06 309 LEU A CA 1
ATOM 2362 C C . LEU A 1 309 ? -10.587 -1.839 5.546 1.00 97.06 309 LEU A C 1
ATOM 2364 O O . LEU A 1 309 ? -9.880 -1.809 6.551 1.00 97.06 309 LEU A O 1
ATOM 2368 N N . ALA A 1 310 ? -11.487 -2.800 5.338 1.00 97.06 310 ALA A N 1
ATOM 2369 C CA . ALA A 1 310 ? -11.681 -3.923 6.248 1.00 97.06 310 ALA A CA 1
ATOM 2370 C C . ALA A 1 310 ? -10.407 -4.772 6.377 1.00 97.06 310 ALA A C 1
ATOM 2372 O O . ALA A 1 310 ? -10.006 -5.081 7.490 1.00 97.06 310 ALA A O 1
ATOM 2373 N N . ASP A 1 311 ? -9.699 -5.039 5.279 1.00 97.62 311 ASP A N 1
ATOM 2374 C CA . ASP A 1 311 ? -8.417 -5.752 5.259 1.00 97.62 311 ASP A CA 1
ATOM 2375 C C . ASP A 1 311 ? -7.328 -5.052 6.083 1.00 97.62 311 ASP A C 1
ATOM 2377 O O . ASP A 1 311 ? -6.455 -5.715 6.652 1.00 97.62 311 ASP A O 1
ATOM 2381 N N . LEU A 1 312 ? -7.335 -3.714 6.110 1.00 97.94 312 LEU A N 1
ATOM 2382 C CA . LEU A 1 312 ? -6.464 -2.907 6.965 1.00 97.94 312 LEU A CA 1
ATOM 2383 C C . LEU A 1 312 ? -6.893 -3.026 8.434 1.00 97.94 312 LEU A C 1
ATOM 2385 O O . LEU A 1 312 ? -6.051 -3.252 9.302 1.00 97.94 312 LEU A O 1
ATOM 2389 N N . CYS A 1 313 ? -8.191 -2.895 8.716 1.00 97.62 313 CYS A N 1
ATOM 2390 C CA . CYS A 1 313 ? -8.741 -3.005 10.065 1.00 97.62 313 CYS A CA 1
ATOM 2391 C C . CYS A 1 313 ? -8.539 -4.402 10.671 1.00 97.62 313 CYS A C 1
ATOM 2393 O O . CYS A 1 313 ? -8.167 -4.496 11.838 1.00 97.62 313 CYS A O 1
ATOM 2395 N N . PHE A 1 314 ? -8.717 -5.470 9.891 1.00 97.19 314 PHE A N 1
ATOM 2396 C CA . PHE A 1 314 ? -8.451 -6.841 10.316 1.00 97.19 314 PHE A CA 1
ATOM 2397 C C . PHE A 1 314 ? -6.973 -7.069 10.603 1.00 97.19 314 PHE A C 1
ATOM 2399 O O . PHE A 1 314 ? -6.668 -7.653 11.634 1.00 97.19 314 PHE A O 1
ATOM 2406 N N . MET A 1 315 ? -6.061 -6.573 9.757 1.00 97.31 315 MET A N 1
ATOM 2407 C CA . MET A 1 315 ? -4.620 -6.644 10.035 1.00 97.31 315 MET A CA 1
ATOM 2408 C C . MET A 1 315 ? -4.286 -5.962 11.364 1.00 97.31 315 MET A C 1
ATOM 2410 O O . MET A 1 315 ? -3.589 -6.533 12.190 1.00 97.31 315 MET A O 1
ATOM 2414 N N . ILE A 1 316 ? -4.856 -4.786 11.638 1.00 96.56 316 ILE A N 1
ATOM 2415 C CA . ILE A 1 316 ? -4.621 -4.096 12.914 1.00 96.56 316 ILE A CA 1
ATOM 2416 C C . ILE A 1 316 ? -5.197 -4.891 14.094 1.00 96.56 316 ILE A C 1
ATOM 2418 O O . ILE A 1 316 ? -4.540 -5.012 15.123 1.00 96.56 316 ILE A O 1
ATOM 2422 N N . ALA A 1 317 ? -6.409 -5.433 13.952 1.00 94.31 317 ALA A N 1
ATOM 2423 C CA . ALA A 1 317 ? -7.074 -6.185 15.013 1.00 94.31 317 ALA A CA 1
ATOM 2424 C C . ALA A 1 317 ? -6.416 -7.548 15.296 1.00 94.31 317 ALA A C 1
ATOM 2426 O O . ALA A 1 317 ? -6.441 -7.996 16.437 1.00 94.31 317 ALA A O 1
ATOM 2427 N N . LYS A 1 318 ? -5.845 -8.200 14.276 1.00 93.69 318 LYS A N 1
ATOM 2428 C CA . LYS A 1 318 ? -5.208 -9.523 14.372 1.00 93.69 318 LYS A CA 1
ATOM 2429 C C . LYS A 1 318 ? -3.720 -9.421 14.689 1.00 93.69 318 LYS A C 1
ATOM 2431 O O . LYS A 1 318 ? -3.254 -10.014 15.656 1.00 93.69 318 LYS A O 1
ATOM 2436 N N . ASP A 1 319 ? -2.996 -8.641 13.893 1.00 95.38 319 ASP A N 1
ATOM 2437 C CA . ASP A 1 319 ? -1.535 -8.641 13.875 1.00 95.38 319 ASP A CA 1
ATOM 2438 C C . ASP A 1 319 ? -0.940 -7.513 14.724 1.00 95.38 319 ASP A C 1
ATOM 2440 O O . ASP A 1 319 ? 0.219 -7.613 15.104 1.00 95.38 319 ASP A O 1
ATOM 2444 N N . CYS A 1 320 ? -1.700 -6.460 15.056 1.00 94.75 320 CYS A N 1
ATOM 2445 C CA . CYS A 1 320 ? -1.229 -5.308 15.845 1.00 94.75 320 CYS A CA 1
ATOM 2446 C C . CYS A 1 320 ? -2.014 -5.106 17.158 1.00 94.75 320 CYS A C 1
ATOM 2448 O O . CYS A 1 320 ? -2.133 -3.983 17.658 1.00 94.75 320 CYS A O 1
ATOM 2450 N N . ALA A 1 321 ? -2.604 -6.166 17.710 1.00 91.50 321 ALA A N 1
ATOM 2451 C CA . ALA A 1 321 ? -3.546 -6.069 18.825 1.00 91.50 321 ALA A CA 1
ATOM 2452 C C . ALA A 1 321 ? -2.920 -5.526 20.126 1.00 91.50 321 ALA A C 1
ATOM 2454 O O . ALA A 1 321 ? -3.610 -4.926 20.954 1.00 91.50 321 ALA A O 1
ATOM 2455 N N . THR A 1 322 ? -1.622 -5.746 20.342 1.00 91.31 322 THR A N 1
ATOM 2456 C CA . THR A 1 322 ? -0.881 -5.241 21.508 1.00 91.31 322 THR A CA 1
ATOM 2457 C C . THR A 1 322 ? -0.206 -3.905 21.205 1.00 91.31 322 THR A C 1
ATOM 2459 O O . THR A 1 322 ? -0.402 -2.938 21.948 1.00 91.31 322 THR A O 1
ATOM 2462 N N . SER A 1 323 ? 0.507 -3.809 20.083 1.00 93.31 323 SER A N 1
ATOM 2463 C CA . SER A 1 323 ? 1.220 -2.604 19.637 1.00 93.31 323 SER A CA 1
ATOM 2464 C C . SER A 1 323 ? 0.303 -1.408 19.351 1.00 93.31 323 SER A C 1
ATOM 2466 O O . SER A 1 323 ? 0.671 -0.266 19.637 1.00 93.31 323 SER A O 1
ATOM 2468 N N . LEU A 1 324 ? -0.897 -1.658 18.817 1.00 93.75 324 LEU A N 1
ATOM 2469 C CA . LEU A 1 324 ? -1.925 -0.667 18.489 1.00 93.75 324 LEU A CA 1
ATOM 2470 C C . LEU A 1 324 ? -3.215 -0.883 19.292 1.00 93.75 324 LEU A C 1
ATOM 2472 O O . LEU A 1 324 ? -4.307 -0.566 18.816 1.00 93.75 324 LEU A O 1
ATOM 2476 N N . SER A 1 325 ? -3.089 -1.351 20.536 1.00 92.31 325 SER A N 1
ATOM 2477 C CA . SER A 1 325 ? -4.212 -1.595 21.455 1.00 92.31 325 SER A CA 1
ATOM 2478 C C . SER A 1 325 ? -5.201 -0.420 21.541 1.00 92.31 325 SER A C 1
ATOM 2480 O O . SER A 1 325 ? -6.413 -0.629 21.444 1.00 92.31 325 SER A O 1
ATOM 2482 N N . ASP A 1 326 ? -4.706 0.822 21.579 1.00 91.31 326 ASP A N 1
ATOM 2483 C CA . ASP A 1 326 ? -5.524 2.046 21.607 1.00 91.31 326 ASP A CA 1
ATOM 2484 C C . ASP A 1 326 ? -6.387 2.271 20.351 1.00 91.31 326 ASP A C 1
ATOM 2486 O O . ASP A 1 326 ? -7.347 3.051 20.393 1.00 91.31 326 ASP A O 1
ATOM 2490 N N . SER A 1 327 ? -6.037 1.646 19.224 1.00 95.38 327 SER A N 1
ATOM 2491 C CA . SER A 1 327 ? -6.749 1.764 17.943 1.00 95.38 327 SER A CA 1
ATOM 2492 C C . SER A 1 327 ? -7.798 0.668 17.738 1.00 95.38 327 SER A C 1
ATOM 2494 O O . SER A 1 327 ? -8.657 0.826 16.870 1.00 95.38 327 SER A O 1
ATOM 2496 N N . THR A 1 328 ? -7.779 -0.393 18.555 1.00 92.12 328 THR A N 1
ATOM 2497 C CA . THR A 1 328 ? -8.674 -1.564 18.453 1.00 92.12 328 THR A CA 1
ATOM 2498 C C . THR A 1 328 ? -10.146 -1.164 18.403 1.00 92.12 328 THR A C 1
ATOM 2500 O O . THR A 1 328 ? -10.885 -1.607 17.531 1.00 92.12 328 THR A O 1
ATOM 2503 N N . SER A 1 329 ? -10.570 -0.260 19.291 1.00 91.62 329 SER A N 1
ATOM 2504 C CA . SER A 1 329 ? -11.961 0.209 19.343 1.00 91.62 329 SER A CA 1
ATOM 2505 C C . SER A 1 329 ? -12.415 0.839 18.021 1.00 91.62 329 SER A C 1
ATOM 2507 O O . SER A 1 329 ? -13.473 0.485 17.511 1.00 91.62 329 SER A O 1
ATOM 2509 N N . VAL A 1 330 ? -11.583 1.699 17.424 1.00 94.12 330 VAL A N 1
ATOM 2510 C CA . VAL A 1 330 ? -11.898 2.414 16.175 1.00 94.12 330 VAL A CA 1
ATOM 2511 C C . VAL A 1 330 ? -11.976 1.453 14.986 1.00 94.12 330 VAL A C 1
ATOM 2513 O O . VAL A 1 330 ? -12.852 1.591 14.128 1.00 94.12 330 VAL A O 1
ATOM 2516 N N . VAL A 1 331 ? -11.070 0.471 14.913 1.00 95.50 331 VAL A N 1
ATOM 2517 C CA . VAL A 1 331 ? -11.068 -0.501 13.809 1.00 95.50 331 VAL A CA 1
ATOM 2518 C C . VAL A 1 331 ? -12.212 -1.505 13.933 1.00 95.50 331 VAL A C 1
ATOM 2520 O O . VAL A 1 331 ? -12.848 -1.797 12.927 1.00 95.50 331 VAL A O 1
ATOM 2523 N N . VAL A 1 332 ? -12.547 -1.962 15.144 1.00 93.38 332 VAL A N 1
ATOM 2524 C CA . VAL A 1 332 ? -13.685 -2.867 15.373 1.00 93.38 332 VAL A CA 1
ATOM 2525 C C . VAL A 1 332 ? -15.012 -2.164 15.095 1.00 93.38 332 VAL A C 1
ATOM 2527 O O . VAL A 1 332 ? -15.848 -2.729 14.400 1.00 93.38 332 VAL A O 1
ATOM 2530 N N . GLU A 1 333 ? -15.195 -0.915 15.538 1.00 92.00 333 GLU A N 1
ATOM 2531 C CA . GLU A 1 333 ? -16.386 -0.119 15.193 1.00 92.00 333 GLU A CA 1
ATOM 2532 C C . GLU A 1 333 ? -16.536 0.023 13.669 1.00 92.00 333 GLU A C 1
ATOM 2534 O O . GLU A 1 333 ? -17.628 -0.085 13.111 1.00 92.00 333 GLU A O 1
ATOM 2539 N N . THR A 1 334 ? -15.416 0.219 12.972 1.00 94.38 334 THR A N 1
ATOM 2540 C CA . THR A 1 334 ? -15.396 0.304 11.510 1.00 94.38 334 THR A CA 1
ATOM 2541 C C . THR A 1 334 ? -15.775 -1.020 10.847 1.00 94.38 334 THR A C 1
ATOM 2543 O O . THR A 1 334 ? -16.571 -1.016 9.910 1.00 94.38 334 THR A O 1
ATOM 2546 N N . LEU A 1 335 ? -15.252 -2.146 11.339 1.00 93.81 335 LEU A N 1
ATOM 2547 C CA . LEU A 1 335 ? -15.591 -3.483 10.845 1.00 93.81 335 LEU A CA 1
ATOM 2548 C C . LEU A 1 335 ? -17.061 -3.830 11.100 1.00 93.81 335 LEU A C 1
ATOM 2550 O O . LEU A 1 335 ? -17.709 -4.353 10.200 1.00 93.81 335 LEU A O 1
ATOM 2554 N N . LEU A 1 336 ? -17.603 -3.484 12.273 1.00 90.50 336 LEU A N 1
ATOM 2555 C CA . LEU A 1 336 ? -19.022 -3.661 12.600 1.00 90.50 336 LEU A CA 1
ATOM 2556 C C . LEU A 1 336 ? -19.918 -2.874 11.639 1.00 90.50 336 LEU A C 1
ATOM 2558 O O . LEU A 1 336 ? -20.876 -3.422 11.099 1.00 90.50 336 LEU A O 1
ATOM 2562 N N . TYR A 1 337 ? -19.575 -1.609 11.372 1.00 90.62 337 TYR A N 1
ATOM 2563 C CA . TYR A 1 337 ? -20.302 -0.797 10.399 1.00 90.62 337 TYR A CA 1
ATOM 2564 C C . TYR A 1 337 ? -20.291 -1.438 9.008 1.00 90.62 337 TYR A C 1
ATOM 2566 O O . TYR A 1 337 ? -21.349 -1.611 8.410 1.00 90.62 337 TYR A O 1
ATOM 2574 N N . ILE A 1 338 ? -19.116 -1.820 8.495 1.00 92.19 338 ILE A N 1
ATOM 2575 C CA . ILE A 1 338 ? -19.007 -2.417 7.157 1.00 92.19 338 ILE A CA 1
ATOM 2576 C C . ILE A 1 338 ? -19.727 -3.772 7.101 1.00 92.19 338 ILE A C 1
ATOM 2578 O O . ILE A 1 338 ? -20.439 -4.031 6.136 1.00 92.19 338 ILE A O 1
ATOM 2582 N N . GLY A 1 339 ? -19.586 -4.610 8.131 1.00 88.19 339 GLY A N 1
ATOM 2583 C CA . GLY A 1 339 ? -20.218 -5.929 8.213 1.00 88.19 339 GLY A CA 1
ATOM 2584 C C . GLY A 1 339 ? -21.744 -5.885 8.347 1.00 88.19 339 GLY A C 1
ATOM 2585 O O . GLY A 1 339 ? -22.406 -6.844 7.964 1.00 88.19 339 GLY A O 1
ATOM 2586 N N . SER A 1 340 ? -22.312 -4.769 8.826 1.00 85.25 340 SER A N 1
ATOM 2587 C CA . SER A 1 340 ? -23.768 -4.554 8.863 1.00 85.25 340 SER A CA 1
ATOM 2588 C C . SER A 1 340 ? -24.396 -4.294 7.488 1.00 85.25 340 SER A C 1
ATOM 2590 O O . SER A 1 340 ? -25.617 -4.352 7.347 1.00 85.25 340 SER A O 1
ATOM 2592 N N . LEU A 1 341 ? -23.583 -4.016 6.464 1.00 85.44 341 LEU A N 1
ATOM 2593 C CA . LEU A 1 341 ? -24.060 -3.821 5.099 1.00 85.44 341 LEU A CA 1
ATOM 2594 C C . LEU A 1 341 ? -24.364 -5.182 4.458 1.00 85.44 341 LEU A C 1
ATOM 2596 O O . LEU A 1 341 ? -23.526 -6.083 4.472 1.00 85.44 341 LEU A O 1
ATOM 2600 N N . GLU A 1 342 ? -25.535 -5.319 3.828 1.00 74.44 342 GLU A N 1
ATOM 2601 C CA . GLU A 1 342 ? -26.000 -6.594 3.250 1.00 74.44 342 GLU A CA 1
ATOM 2602 C C . GLU A 1 342 ? -25.020 -7.215 2.237 1.00 74.44 342 GLU A C 1
ATOM 2604 O O . GLU A 1 342 ? -24.941 -8.440 2.114 1.00 74.44 342 GLU A O 1
ATOM 2609 N N . GLU A 1 343 ? -24.255 -6.375 1.534 1.00 78.06 343 GLU A N 1
ATOM 2610 C CA . GLU A 1 343 ? -23.279 -6.765 0.509 1.00 78.06 343 GLU A CA 1
ATOM 2611 C C . GLU A 1 343 ? -21.992 -7.398 1.078 1.00 78.06 343 GLU A C 1
ATOM 2613 O O . GLU A 1 343 ? -21.222 -7.992 0.324 1.00 78.06 343 GLU A O 1
ATOM 2618 N N . GLU A 1 344 ? -21.732 -7.287 2.386 1.00 82.50 344 GLU A N 1
ATOM 2619 C CA . GLU A 1 344 ? -20.434 -7.612 3.002 1.00 82.50 344 GLU A CA 1
ATOM 2620 C C . GLU A 1 344 ? -20.525 -8.684 4.104 1.00 82.50 344 GLU A C 1
ATOM 2622 O O . GLU A 1 344 ? -19.773 -8.673 5.081 1.00 82.50 344 GLU A O 1
ATOM 2627 N N . LYS A 1 345 ? -21.402 -9.682 3.931 1.00 79.69 345 LYS A N 1
ATOM 2628 C CA . LYS A 1 345 ? -21.575 -10.791 4.897 1.00 79.69 345 LYS A CA 1
ATOM 2629 C C . LYS A 1 345 ? -20.278 -11.537 5.234 1.00 79.69 345 LYS A C 1
ATOM 2631 O O . LYS A 1 345 ? -20.133 -12.034 6.347 1.00 79.69 345 LYS A O 1
ATOM 2636 N N . GLY A 1 346 ? -19.328 -11.597 4.296 1.00 87.44 346 GLY A N 1
ATOM 2637 C CA . GLY A 1 346 ? -18.013 -12.205 4.528 1.00 87.44 346 GLY A CA 1
ATOM 2638 C C . GLY A 1 346 ? -17.214 -11.507 5.634 1.00 87.44 346 GLY A C 1
ATOM 2639 O O . GLY A 1 346 ? -16.573 -12.181 6.432 1.00 87.44 346 GLY A O 1
ATOM 2640 N N . ILE A 1 347 ? -17.324 -10.177 5.738 1.00 90.06 347 ILE A N 1
ATOM 2641 C CA . ILE A 1 347 ? -16.653 -9.385 6.777 1.00 90.06 347 ILE A CA 1
ATOM 2642 C C . ILE A 1 347 ? -17.287 -9.657 8.146 1.00 90.06 347 ILE A C 1
ATOM 2644 O O . ILE A 1 347 ? -16.562 -9.807 9.126 1.00 90.06 347 ILE A O 1
ATOM 2648 N N . SER A 1 348 ? -18.619 -9.782 8.220 1.00 86.50 348 SER A N 1
ATOM 2649 C CA . SER A 1 348 ? -19.304 -10.163 9.468 1.00 86.50 348 SER A CA 1
ATOM 2650 C C . SER A 1 348 ? -18.835 -11.530 9.963 1.00 86.50 348 SER A C 1
ATOM 2652 O O . SER A 1 348 ? -18.449 -11.663 11.120 1.00 86.50 348 SER A O 1
ATOM 2654 N N . LEU A 1 349 ? -18.782 -12.525 9.071 1.00 88.25 349 LEU A N 1
ATOM 2655 C CA . LEU A 1 349 ? -18.332 -13.874 9.415 1.00 88.25 349 LEU A CA 1
ATOM 2656 C C . LEU A 1 349 ? -16.880 -13.888 9.917 1.00 88.25 349 LEU A C 1
ATOM 2658 O O . LEU A 1 349 ? -16.565 -14.550 10.903 1.00 88.25 349 LEU A O 1
ATOM 2662 N N . GLU A 1 350 ? -15.984 -13.161 9.250 1.00 91.88 350 GLU A N 1
ATOM 2663 C CA . GLU A 1 350 ? -14.583 -13.078 9.668 1.00 91.88 350 GLU A CA 1
ATOM 2664 C C . GLU A 1 350 ? -14.428 -12.357 11.018 1.00 91.88 350 GLU A C 1
ATOM 2666 O O . GLU A 1 350 ? -13.606 -12.760 11.845 1.00 91.88 350 GLU A O 1
ATOM 2671 N N . LEU A 1 351 ? -15.246 -11.332 11.279 1.00 90.06 351 LEU A N 1
ATOM 2672 C CA . LEU A 1 351 ? -15.280 -10.646 12.569 1.00 90.06 351 LEU A CA 1
ATOM 2673 C C . LEU A 1 351 ? -15.818 -11.550 13.686 1.00 90.06 351 LEU A C 1
ATOM 2675 O O . LEU A 1 351 ? -15.269 -11.536 14.786 1.00 90.06 351 LEU A O 1
ATOM 2679 N N . GLU A 1 352 ? -16.837 -12.364 13.412 1.00 85.50 352 GLU A N 1
ATOM 2680 C CA . GLU A 1 352 ? -17.355 -13.367 14.351 1.00 85.50 352 GLU A CA 1
ATOM 2681 C C . GLU A 1 352 ? -16.285 -14.407 14.703 1.00 85.50 352 GLU A C 1
ATOM 2683 O O . GLU A 1 352 ? -16.035 -14.665 15.880 1.00 85.50 352 GLU A O 1
ATOM 2688 N N . GLN A 1 353 ? -15.588 -14.954 13.701 1.00 89.62 353 GLN A N 1
ATOM 2689 C CA . GLN A 1 353 ? -14.473 -15.887 13.918 1.00 89.62 353 GLN A CA 1
ATOM 2690 C C . GLN A 1 353 ? -13.361 -15.262 14.767 1.00 89.62 353 GLN A C 1
ATOM 2692 O O . GLN A 1 353 ? -12.784 -15.915 15.643 1.00 89.62 353 GLN A O 1
ATOM 2697 N N . LEU A 1 354 ? -13.074 -13.983 14.527 1.00 89.56 354 LEU A N 1
ATOM 2698 C CA . LEU A 1 354 ? -12.083 -13.238 15.284 1.00 89.56 354 LEU A CA 1
ATOM 2699 C C . LEU A 1 354 ? -12.531 -12.999 16.734 1.00 89.56 354 LEU A C 1
ATOM 2701 O O . LEU A 1 354 ? -11.732 -13.186 17.646 1.00 89.56 354 LEU A O 1
ATOM 2705 N N . ALA A 1 355 ? -13.801 -12.666 16.966 1.00 88.19 355 ALA A N 1
ATOM 2706 C CA . ALA A 1 355 ? -14.363 -12.494 18.306 1.00 88.19 355 ALA A CA 1
ATOM 2707 C C . ALA A 1 355 ? -14.401 -13.806 19.111 1.00 88.19 355 ALA A C 1
ATOM 2709 O O . ALA A 1 355 ? -14.239 -13.784 20.328 1.00 88.19 355 ALA A O 1
ATOM 2710 N N . ILE A 1 356 ? -14.580 -14.951 18.442 1.00 88.56 356 ILE A N 1
ATOM 2711 C CA . ILE A 1 356 ? -14.474 -16.276 19.074 1.00 88.56 356 ILE A CA 1
ATOM 2712 C C . ILE A 1 356 ? -13.028 -16.557 19.507 1.00 88.56 356 ILE A C 1
ATOM 2714 O O . ILE A 1 356 ? -12.802 -17.165 20.552 1.00 88.56 356 ILE A O 1
ATOM 2718 N N . SER A 1 357 ? -12.056 -16.118 18.706 1.00 90.06 357 SER A N 1
ATOM 2719 C CA . SER A 1 357 ? -10.634 -16.391 18.939 1.00 90.06 357 SER A CA 1
ATOM 2720 C C . SER A 1 357 ? -9.987 -15.426 19.942 1.00 90.06 357 SER A C 1
ATOM 2722 O O . SER A 1 357 ? -9.073 -15.825 20.659 1.00 90.06 357 SER A O 1
ATOM 2724 N N . ASP A 1 358 ? -10.448 -14.172 20.015 1.00 87.56 358 ASP A N 1
ATOM 2725 C CA . ASP A 1 358 ? -9.894 -13.124 20.881 1.00 87.56 358 ASP A CA 1
ATOM 2726 C C . ASP A 1 358 ? -10.977 -12.473 21.758 1.00 87.56 358 ASP A C 1
ATOM 2728 O O . ASP A 1 358 ? -11.842 -11.724 21.286 1.00 87.56 358 ASP A O 1
ATOM 2732 N N . SER A 1 359 ? -10.885 -12.699 23.073 1.00 86.81 359 SER A N 1
ATOM 2733 C CA . SER A 1 359 ? -11.843 -12.172 24.050 1.00 86.81 359 SER A CA 1
ATOM 2734 C C . SER A 1 359 ? -11.869 -10.645 24.106 1.00 86.81 359 SER A C 1
ATOM 2736 O O . SER A 1 359 ? -12.919 -10.066 24.373 1.00 86.81 359 SER A O 1
ATOM 2738 N N . ARG A 1 360 ? -10.748 -9.969 23.813 1.00 86.44 360 ARG A N 1
ATOM 2739 C CA . ARG A 1 360 ? -10.678 -8.498 23.818 1.00 86.44 360 ARG A CA 1
ATOM 2740 C C . ARG A 1 360 ? -11.578 -7.919 22.737 1.00 86.44 360 ARG A C 1
ATOM 2742 O O . ARG A 1 360 ? -12.244 -6.911 22.953 1.00 86.44 360 ARG A O 1
ATOM 2749 N N . ILE A 1 361 ? -11.616 -8.572 21.578 1.00 87.62 361 ILE A N 1
ATOM 2750 C CA . ILE A 1 361 ? -12.452 -8.161 20.452 1.00 87.62 361 ILE A CA 1
ATOM 2751 C C . ILE A 1 361 ? -13.921 -8.419 20.782 1.00 87.62 361 ILE A C 1
ATOM 2753 O O . ILE A 1 361 ? -14.744 -7.529 20.575 1.00 87.62 361 ILE A O 1
ATOM 2757 N N . ALA A 1 362 ? -14.245 -9.567 21.386 1.00 84.44 362 ALA A N 1
ATOM 2758 C CA . ALA A 1 362 ? -15.596 -9.838 21.879 1.00 84.44 362 ALA A CA 1
ATOM 2759 C C . ALA A 1 362 ? -16.073 -8.790 22.903 1.00 84.44 362 ALA A C 1
ATOM 2761 O O . ALA A 1 362 ? -17.219 -8.342 22.841 1.00 84.44 362 ALA A O 1
ATOM 2762 N N . ASP A 1 363 ? -15.199 -8.354 23.813 1.00 84.31 363 ASP A N 1
ATOM 2763 C CA . ASP A 1 363 ? -15.514 -7.323 24.805 1.00 84.31 363 ASP A CA 1
ATOM 2764 C C . ASP A 1 363 ? -15.730 -5.945 24.159 1.00 84.31 363 ASP A C 1
ATOM 2766 O O . ASP A 1 363 ? -16.681 -5.233 24.498 1.00 84.31 363 ASP A O 1
ATOM 2770 N N . VAL A 1 364 ? -14.907 -5.575 23.172 1.00 85.56 364 VAL A N 1
ATOM 2771 C CA . VAL A 1 364 ? -15.096 -4.339 22.395 1.00 85.56 364 VAL A CA 1
ATOM 2772 C C . VAL A 1 364 ? -16.406 -4.383 21.603 1.00 85.56 364 VAL A C 1
ATOM 2774 O O . VAL A 1 364 ? -17.125 -3.388 21.563 1.00 85.56 364 VAL A O 1
ATOM 2777 N N . ILE A 1 365 ? -16.768 -5.516 21.000 1.00 83.94 365 ILE A N 1
ATOM 2778 C CA . ILE A 1 365 ? -18.048 -5.655 20.289 1.00 83.94 365 ILE A CA 1
ATOM 2779 C C . ILE A 1 365 ? -19.219 -5.507 21.266 1.00 83.94 365 ILE A C 1
ATOM 2781 O O . ILE A 1 365 ? -20.137 -4.733 20.995 1.00 83.94 365 ILE A O 1
ATOM 2785 N N . ARG A 1 366 ? -19.164 -6.178 22.424 1.00 81.00 366 ARG A N 1
ATOM 2786 C CA . ARG A 1 366 ? -20.213 -6.107 23.453 1.00 81.00 366 ARG A CA 1
ATOM 2787 C C . ARG A 1 366 ? -20.435 -4.674 23.934 1.00 81.00 366 ARG A C 1
ATOM 2789 O O . ARG A 1 366 ? -21.554 -4.186 23.899 1.00 81.00 366 ARG A O 1
ATOM 2796 N N . THR A 1 367 ? -19.359 -3.970 24.280 1.00 81.81 367 THR A N 1
ATOM 2797 C CA . THR A 1 367 ? -19.436 -2.571 24.738 1.00 81.81 367 THR A CA 1
ATOM 2798 C C . THR A 1 367 ? -19.975 -1.613 23.670 1.00 81.81 367 THR A C 1
ATOM 2800 O O . THR A 1 367 ? -20.704 -0.678 24.000 1.00 81.81 367 THR A O 1
ATOM 2803 N N . ASN A 1 368 ? -19.665 -1.839 22.388 1.00 78.06 368 ASN A N 1
ATOM 2804 C CA . ASN A 1 368 ? -20.245 -1.052 21.295 1.00 78.06 368 ASN A CA 1
ATOM 2805 C C . ASN A 1 368 ? -21.737 -1.352 21.092 1.00 78.06 368 ASN A C 1
ATOM 2807 O O . ASN A 1 368 ? -22.515 -0.425 20.864 1.00 78.06 368 ASN A O 1
ATOM 2811 N N . PHE A 1 369 ? -22.145 -2.617 21.202 1.00 73.56 369 PHE A N 1
ATOM 2812 C CA . PHE A 1 369 ? -23.551 -3.009 21.116 1.00 73.56 369 PHE A CA 1
ATOM 2813 C C . PHE A 1 369 ? -24.373 -2.442 22.280 1.00 73.56 369 PHE A C 1
ATOM 2815 O O . PHE A 1 369 ? -25.450 -1.884 22.064 1.00 73.56 369 PHE A O 1
ATOM 2822 N N . ASP A 1 370 ? -23.839 -2.504 23.501 1.00 72.56 370 ASP A N 1
ATOM 2823 C CA . ASP A 1 370 ? -24.470 -1.934 24.693 1.00 72.56 370 ASP A CA 1
ATOM 2824 C C . ASP A 1 370 ? -24.643 -0.413 24.543 1.00 72.56 370 ASP A C 1
ATOM 2826 O O . ASP A 1 370 ? -25.718 0.115 24.815 1.00 72.56 370 ASP A O 1
ATOM 2830 N N . ARG A 1 371 ? -23.638 0.301 24.010 1.00 73.38 371 ARG A N 1
ATOM 2831 C CA . ARG A 1 371 ? -23.762 1.739 23.711 1.00 73.38 371 ARG A CA 1
ATOM 2832 C C . ARG A 1 371 ? -24.833 2.018 22.652 1.00 73.38 371 ARG A C 1
ATOM 2834 O O . ARG A 1 371 ? -25.676 2.880 22.864 1.00 73.38 371 ARG A O 1
ATOM 2841 N N . SER A 1 372 ? -24.825 1.287 21.536 1.00 75.75 372 SER A N 1
ATOM 2842 C CA . SER A 1 372 ? -25.784 1.504 20.443 1.00 75.75 372 SER A CA 1
ATOM 2843 C C . SER A 1 372 ? -27.227 1.219 20.862 1.00 75.75 372 SER A C 1
ATOM 2845 O O . SER A 1 372 ? -28.139 1.935 20.454 1.00 75.75 372 SER A O 1
ATOM 2847 N N . SER A 1 373 ? -27.444 0.169 21.655 1.00 71.62 373 SER A N 1
ATOM 2848 C CA . SER A 1 373 ? -28.767 -0.176 22.182 1.00 71.62 373 SER A CA 1
ATOM 2849 C C . SER A 1 373 ? -29.227 0.817 23.250 1.00 71.62 373 SER A C 1
ATOM 2851 O O . SER A 1 373 ? -30.390 1.210 23.239 1.00 71.62 373 SER A O 1
ATOM 2853 N N . SER A 1 374 ? -28.319 1.287 24.110 1.00 77.69 374 SER A N 1
ATOM 2854 C CA . SER A 1 374 ? -28.564 2.365 25.075 1.00 77.69 374 SER A CA 1
ATOM 2855 C C . SER A 1 374 ? -29.000 3.664 24.390 1.00 77.69 374 SER A C 1
ATOM 2857 O O . SER A 1 374 ? -30.035 4.223 24.742 1.00 77.69 374 SER A O 1
ATOM 2859 N N . ASP A 1 375 ? -28.271 4.110 23.363 1.00 79.75 375 ASP A N 1
ATOM 2860 C CA . ASP A 1 375 ? -28.606 5.326 22.611 1.00 79.75 375 ASP A CA 1
ATOM 2861 C C . ASP A 1 375 ? -29.962 5.196 21.909 1.00 79.75 375 ASP A C 1
ATOM 2863 O O . ASP A 1 375 ? -30.809 6.077 22.046 1.00 79.75 375 ASP A O 1
ATOM 2867 N N . MET A 1 376 ? -30.221 4.055 21.258 1.00 76.75 376 MET A N 1
ATOM 2868 C CA . MET A 1 376 ? -31.525 3.787 20.655 1.00 76.75 376 MET A CA 1
ATOM 2869 C C . MET A 1 376 ? -32.641 3.824 21.701 1.00 76.75 376 MET A C 1
ATOM 2871 O O . MET A 1 376 ? -33.661 4.444 21.447 1.00 76.75 376 MET A O 1
ATOM 2875 N N . LEU A 1 377 ? -32.483 3.200 22.869 1.00 81.25 377 LEU A N 1
ATOM 2876 C CA . LEU A 1 377 ? -33.514 3.209 23.913 1.00 81.25 377 LEU A CA 1
ATOM 2877 C C . LEU A 1 377 ? -33.762 4.612 24.484 1.00 81.25 377 LEU A C 1
ATOM 2879 O O . LEU A 1 377 ? -34.911 4.949 24.766 1.00 81.25 377 LEU A O 1
ATOM 2883 N N . VAL A 1 378 ? -32.715 5.429 24.628 1.00 83.56 378 VAL A N 1
ATOM 2884 C CA . VAL A 1 378 ? -32.825 6.809 25.126 1.00 83.56 378 VAL A CA 1
ATOM 2885 C C . VAL A 1 378 ? -33.518 7.723 24.114 1.00 83.56 378 VAL A C 1
ATOM 2887 O O . VAL A 1 378 ? -34.407 8.471 24.507 1.00 83.56 378 VAL A O 1
ATOM 2890 N N . ASP A 1 379 ? -33.203 7.630 22.819 1.00 80.69 379 ASP A N 1
ATOM 2891 C CA . ASP A 1 379 ? -33.863 8.428 21.761 1.00 80.69 379 ASP A CA 1
ATOM 2892 C C . ASP A 1 379 ? -35.372 8.157 21.655 1.00 80.69 379 ASP A C 1
ATOM 2894 O O . ASP A 1 379 ? -36.145 8.912 21.068 1.00 80.69 379 ASP A O 1
ATOM 2898 N N . ASN A 1 380 ? -35.780 7.032 22.220 1.00 83.75 380 ASN A N 1
ATOM 2899 C CA . ASN A 1 380 ? -37.089 6.435 22.110 1.00 83.75 380 ASN A CA 1
ATOM 2900 C C . ASN A 1 380 ? -37.790 6.326 23.484 1.00 83.75 380 ASN A C 1
ATOM 2902 O O . ASN A 1 380 ? -38.812 5.657 23.641 1.00 83.75 380 ASN A O 1
ATOM 2906 N N . VAL A 1 381 ? -37.232 6.980 24.502 1.00 85.94 381 VAL A N 1
ATOM 2907 C CA . VAL A 1 381 ? -37.608 6.795 25.904 1.00 85.94 381 VAL A CA 1
ATOM 2908 C C . VAL A 1 381 ? -39.052 7.210 26.196 1.00 85.94 381 VAL A C 1
ATOM 2910 O O . VAL A 1 381 ? -39.762 6.489 26.898 1.00 85.94 381 VAL A O 1
ATOM 2913 N N . ASP A 1 382 ? -39.515 8.312 25.602 1.00 83.19 382 ASP A N 1
ATOM 2914 C CA . ASP A 1 382 ? -40.814 8.918 25.917 1.00 83.19 382 ASP A CA 1
ATOM 2915 C C . ASP A 1 382 ? -41.983 7.975 25.614 1.00 83.19 382 ASP A C 1
ATOM 2917 O O . ASP A 1 382 ? -42.916 7.839 26.409 1.00 83.19 382 ASP A O 1
ATOM 2921 N N . TYR A 1 383 ? -41.936 7.264 24.483 1.00 85.19 383 TYR A N 1
ATOM 2922 C CA . TYR A 1 383 ? -43.006 6.329 24.139 1.00 85.19 383 TYR A CA 1
ATOM 2923 C C . TYR A 1 383 ? -42.905 5.015 24.910 1.00 85.19 383 TYR A C 1
ATOM 2925 O O . TYR A 1 383 ? -43.940 4.435 25.239 1.00 85.19 383 TYR A O 1
ATOM 2933 N N . LEU A 1 384 ? -41.688 4.544 25.206 1.00 84.50 384 LEU A N 1
ATOM 2934 C CA . LEU A 1 384 ? -41.475 3.306 25.956 1.00 84.50 384 LEU A CA 1
ATOM 2935 C C . LEU A 1 384 ? -41.974 3.465 27.392 1.00 84.50 384 LEU A C 1
ATOM 2937 O O . LEU A 1 384 ? -42.734 2.630 27.881 1.00 84.50 384 LEU A O 1
ATOM 2941 N N . ILE A 1 385 ? -41.617 4.574 28.037 1.00 85.62 385 ILE A N 1
ATOM 2942 C CA . ILE A 1 385 ? -42.048 4.894 29.396 1.00 85.62 385 ILE A CA 1
ATOM 2943 C C . ILE A 1 385 ? -43.550 5.156 29.445 1.00 85.62 385 ILE A C 1
ATOM 2945 O O . ILE A 1 385 ? -44.218 4.597 30.312 1.00 85.62 385 ILE A O 1
ATOM 2949 N N . ASN A 1 386 ? -44.115 5.917 28.502 1.00 86.31 386 ASN A N 1
ATOM 2950 C CA . ASN A 1 386 ? -45.560 6.151 28.470 1.00 86.31 386 ASN A CA 1
ATOM 2951 C C . ASN A 1 386 ? -46.351 4.843 28.269 1.00 86.31 386 ASN A C 1
ATOM 2953 O O . ASN A 1 386 ? -47.354 4.609 28.941 1.00 86.31 386 ASN A O 1
ATOM 2957 N N . ALA A 1 387 ? -45.882 3.939 27.403 1.00 82.25 387 ALA A N 1
ATOM 2958 C CA . ALA A 1 387 ? -46.503 2.626 27.224 1.00 82.25 387 ALA A CA 1
ATOM 2959 C C . ALA A 1 387 ? -46.444 1.775 28.504 1.00 82.25 387 ALA A C 1
ATOM 2961 O O . ALA A 1 387 ? -47.418 1.095 28.839 1.00 82.25 387 ALA A O 1
ATOM 2962 N N . VAL A 1 388 ? -45.331 1.833 29.244 1.00 82.38 388 VAL A N 1
ATOM 2963 C CA . VAL A 1 388 ? -45.216 1.161 30.542 1.00 82.38 388 VAL A CA 1
ATOM 2964 C C . VAL A 1 388 ? -46.133 1.801 31.585 1.00 82.38 388 VAL A C 1
ATOM 2966 O O . VAL A 1 388 ? -46.841 1.072 32.277 1.00 82.38 388 VAL A O 1
ATOM 2969 N N . ALA A 1 389 ? -46.162 3.131 31.689 1.00 82.06 389 ALA A N 1
ATOM 2970 C CA . ALA A 1 389 ? -47.035 3.853 32.613 1.00 82.06 389 ALA A CA 1
ATOM 2971 C C . ALA A 1 389 ? -48.506 3.494 32.367 1.00 82.06 389 ALA A C 1
ATOM 2973 O O . ALA A 1 389 ? -49.237 3.169 33.301 1.00 82.06 389 ALA A O 1
ATOM 2974 N N . LEU A 1 390 ? -48.923 3.455 31.098 1.00 80.88 390 LEU A N 1
ATOM 2975 C CA . LEU A 1 390 ? -50.262 3.028 30.703 1.00 80.88 390 LEU A CA 1
ATOM 2976 C C . LEU A 1 390 ? -50.530 1.566 31.070 1.00 80.88 390 LEU A C 1
ATOM 2978 O O . LEU A 1 390 ? -51.580 1.290 31.642 1.00 80.88 390 LEU A O 1
ATOM 2982 N N . LYS A 1 391 ? -49.595 0.636 30.817 1.00 78.06 391 LYS A N 1
ATOM 2983 C CA . LYS A 1 391 ? -49.753 -0.773 31.226 1.00 78.06 391 LYS A CA 1
ATOM 2984 C C . LYS A 1 391 ? -49.888 -0.905 32.753 1.00 78.06 391 LYS A C 1
ATOM 2986 O O . LYS A 1 391 ? -50.802 -1.587 33.210 1.00 78.06 391 LYS A O 1
ATOM 2991 N N . LEU A 1 392 ? -49.069 -0.192 33.533 1.00 76.62 392 LEU A N 1
ATOM 2992 C CA . LEU A 1 392 ? -49.124 -0.189 35.004 1.00 76.62 392 LEU A CA 1
ATOM 2993 C C . LEU A 1 392 ? -50.423 0.424 35.555 1.00 76.62 392 LEU A C 1
ATOM 2995 O O . LEU A 1 392 ? -50.985 -0.103 36.514 1.00 76.62 392 LEU A O 1
ATOM 2999 N N . ASN A 1 393 ? -50.934 1.489 34.928 1.00 76.12 393 ASN A N 1
ATOM 3000 C CA . ASN A 1 393 ? -52.187 2.146 35.319 1.00 76.12 393 ASN A CA 1
ATOM 3001 C C . ASN A 1 393 ? -53.440 1.426 34.803 1.00 76.12 393 ASN A C 1
ATOM 3003 O O . ASN A 1 393 ? -54.517 1.581 35.373 1.00 76.12 393 ASN A O 1
ATOM 3007 N N . SER A 1 394 ? -53.316 0.613 33.750 1.00 71.25 394 SER A N 1
ATOM 3008 C CA . SER A 1 394 ? -54.413 -0.186 33.188 1.00 71.25 394 SER A CA 1
ATOM 3009 C C . SER A 1 394 ? -54.754 -1.446 33.993 1.00 71.25 394 SER A C 1
ATOM 3011 O O . SER A 1 394 ? -55.613 -2.217 33.572 1.00 71.25 394 SER A O 1
ATOM 3013 N N . PHE A 1 395 ? -54.127 -1.640 35.162 1.00 62.19 395 PHE A N 1
ATOM 3014 C CA . PHE A 1 395 ? -54.359 -2.774 36.068 1.00 62.19 395 PHE A CA 1
ATOM 3015 C C . PHE A 1 395 ? -54.012 -4.151 35.472 1.00 62.19 395 PHE A C 1
ATOM 3017 O O . PHE A 1 395 ? -54.472 -5.177 35.977 1.00 62.19 395 PHE A O 1
ATOM 3024 N N . ASP A 1 396 ? -53.176 -4.192 34.432 1.00 59.84 396 ASP A N 1
ATOM 3025 C CA . ASP A 1 396 ? -52.680 -5.437 33.850 1.00 59.84 396 ASP A CA 1
ATOM 3026 C C . ASP A 1 396 ? -51.523 -5.986 34.709 1.00 59.84 396 ASP A C 1
ATOM 3028 O O . ASP A 1 396 ? -50.437 -5.410 34.772 1.00 59.84 396 ASP A O 1
ATOM 3032 N N . VAL A 1 397 ? -51.762 -7.100 35.412 1.00 61.09 397 VAL A N 1
ATOM 3033 C CA . VAL A 1 397 ? -50.871 -7.729 36.422 1.00 61.09 397 VAL A CA 1
ATOM 3034 C C . VAL A 1 397 ? -49.656 -8.421 35.767 1.00 61.09 397 VAL A C 1
ATOM 3036 O O . VAL A 1 397 ? -49.063 -9.352 36.317 1.00 61.09 397 VAL A O 1
ATOM 3039 N N . SER A 1 398 ? -49.282 -8.011 34.555 1.00 68.19 398 SER A N 1
ATOM 3040 C CA . SER A 1 398 ? -48.237 -8.667 33.783 1.00 68.19 398 SER A CA 1
ATOM 3041 C C . SER A 1 398 ? -46.845 -8.255 34.311 1.00 68.19 398 SER A C 1
ATOM 3043 O O . SER A 1 398 ? -46.527 -7.062 34.394 1.00 68.19 398 SER A O 1
ATOM 3045 N N . PRO A 1 399 ? -45.978 -9.211 34.705 1.00 71.88 399 PRO A N 1
ATOM 3046 C CA . PRO A 1 399 ? -44.620 -8.922 35.179 1.00 71.88 399 PRO A CA 1
ATOM 3047 C C . PRO A 1 399 ? -43.707 -8.309 34.102 1.00 71.88 399 PRO A C 1
ATOM 3049 O O . PRO A 1 399 ? -42.596 -7.882 34.421 1.00 71.88 399 PRO A O 1
ATOM 3052 N N . GLN A 1 400 ? -44.157 -8.263 32.847 1.00 74.88 400 GLN A N 1
ATOM 3053 C CA . GLN A 1 400 ? -43.404 -7.778 31.699 1.00 74.88 400 GLN A CA 1
ATOM 3054 C C . GLN A 1 400 ? -43.152 -6.267 31.777 1.00 74.88 400 GLN A C 1
ATOM 3056 O O . GLN A 1 400 ? -42.020 -5.831 31.584 1.00 74.88 400 GLN A O 1
ATOM 3061 N N . ALA A 1 401 ? -44.165 -5.460 32.110 1.00 77.69 401 ALA A N 1
ATOM 3062 C CA . ALA A 1 401 ? -44.031 -3.999 32.137 1.00 77.69 401 ALA A CA 1
ATOM 3063 C C . ALA A 1 401 ? -42.964 -3.506 33.149 1.00 77.69 401 ALA A C 1
ATOM 3065 O O . ALA A 1 401 ? -42.072 -2.754 32.748 1.00 77.69 401 ALA A O 1
ATOM 3066 N N . PRO A 1 402 ? -42.938 -3.984 34.411 1.00 81.12 402 PRO A N 1
ATOM 3067 C CA . PRO A 1 402 ? -41.849 -3.678 35.344 1.00 81.12 402 PRO A CA 1
ATOM 3068 C C . PRO A 1 402 ? -40.478 -4.216 34.896 1.00 81.12 402 PRO A C 1
ATOM 3070 O O . PRO A 1 402 ? -39.453 -3.578 35.133 1.00 81.12 402 PRO A O 1
ATOM 3073 N N . GLN A 1 403 ? -40.429 -5.383 34.242 1.00 81.19 403 GLN A N 1
ATOM 3074 C CA . GLN A 1 403 ? -39.172 -5.961 33.746 1.00 81.19 403 GLN A CA 1
ATOM 3075 C C . GLN A 1 403 ? -38.555 -5.149 32.607 1.00 81.19 403 GLN A C 1
ATOM 3077 O O . GLN A 1 403 ? -37.332 -5.011 32.570 1.00 81.19 403 GLN A O 1
ATOM 3082 N N . VAL A 1 404 ? -39.377 -4.588 31.718 1.00 81.44 404 VAL A N 1
ATOM 3083 C CA . VAL A 1 404 ? -38.916 -3.694 30.649 1.00 81.44 404 VAL A CA 1
ATOM 3084 C C . VAL A 1 404 ? -38.241 -2.463 31.251 1.00 81.44 404 VAL A C 1
ATOM 3086 O O . VAL A 1 404 ? -37.113 -2.160 30.875 1.00 81.44 404 VAL A O 1
ATOM 3089 N N . VAL A 1 405 ? -38.843 -1.826 32.261 1.00 82.69 405 VAL A N 1
ATOM 3090 C CA . VAL A 1 405 ? -38.233 -0.667 32.947 1.00 82.69 405 VAL A CA 1
ATOM 3091 C C . VAL A 1 405 ? -36.931 -1.048 33.639 1.00 82.69 405 VAL A C 1
ATOM 3093 O O . VAL A 1 405 ? -35.949 -0.319 33.545 1.00 82.69 405 VAL A O 1
ATOM 3096 N N . LEU A 1 406 ? -36.881 -2.213 34.290 1.00 82.06 406 LEU A N 1
ATOM 3097 C CA . LEU A 1 406 ? -35.655 -2.703 34.916 1.00 82.06 406 LEU A CA 1
ATOM 3098 C C . LEU A 1 406 ? -34.539 -2.951 33.888 1.00 82.06 406 LEU A C 1
ATOM 3100 O O . LEU A 1 406 ? -33.372 -2.687 34.174 1.00 82.06 406 LEU A O 1
ATOM 3104 N N . MET A 1 407 ? -34.877 -3.464 32.703 1.00 79.00 407 MET A N 1
ATOM 3105 C CA . MET A 1 407 ? -33.907 -3.675 31.628 1.00 79.00 407 MET A CA 1
ATOM 3106 C C . MET A 1 407 ? -33.449 -2.348 31.017 1.00 79.00 407 MET A C 1
ATOM 3108 O O . MET A 1 407 ? -32.254 -2.156 30.810 1.00 79.00 407 MET A O 1
ATOM 3112 N N . MET A 1 408 ? -34.370 -1.405 30.803 1.00 79.00 408 MET A N 1
ATOM 3113 C CA . MET A 1 408 ? -34.039 -0.063 30.326 1.00 79.00 408 MET A CA 1
ATOM 3114 C C . MET A 1 408 ? -33.136 0.684 31.317 1.00 79.00 408 MET A C 1
ATOM 3116 O O . MET A 1 408 ? -32.158 1.283 30.888 1.00 79.00 408 MET A O 1
ATOM 3120 N N . LEU A 1 409 ? -33.386 0.578 32.628 1.00 81.56 409 LEU A N 1
ATOM 3121 C CA . LEU A 1 409 ? -32.503 1.112 33.676 1.00 81.56 409 LEU A CA 1
ATOM 3122 C C . LEU A 1 409 ? -31.097 0.505 33.617 1.00 81.56 409 LEU A C 1
ATOM 3124 O O . LEU A 1 409 ? -30.119 1.228 33.740 1.00 81.56 409 LEU A O 1
ATOM 3128 N N . ARG A 1 410 ? -30.977 -0.804 33.367 1.00 81.12 410 ARG A N 1
ATOM 3129 C CA . ARG A 1 410 ? -29.672 -1.481 33.264 1.00 81.12 410 ARG A CA 1
ATOM 3130 C C . ARG A 1 410 ? -28.876 -1.116 32.009 1.00 81.12 410 ARG A C 1
ATOM 3132 O O . ARG A 1 410 ? -27.654 -1.127 32.068 1.00 81.12 410 ARG A O 1
ATOM 3139 N N . LEU A 1 411 ? -29.548 -0.850 30.886 1.00 75.75 411 LEU A N 1
ATOM 3140 C CA . LEU A 1 411 ? -28.905 -0.529 29.602 1.00 75.75 411 LEU A CA 1
ATOM 3141 C C . LEU A 1 411 ? -28.653 0.978 29.424 1.00 75.75 411 LEU A C 1
ATOM 3143 O O . LEU A 1 411 ? -27.645 1.378 28.845 1.00 75.75 411 LEU A O 1
ATOM 3147 N N . CYS A 1 412 ? -29.561 1.825 29.912 1.00 79.44 412 CYS A N 1
ATOM 3148 C CA . CYS A 1 412 ? -29.495 3.285 29.761 1.00 79.44 412 CYS A CA 1
ATOM 3149 C C . CYS A 1 412 ? -28.836 3.987 30.958 1.00 79.44 412 CYS A C 1
ATOM 3151 O O . CYS A 1 412 ? -28.398 5.134 30.827 1.00 79.44 412 CYS A O 1
ATOM 3153 N N . GLY A 1 413 ? -28.771 3.319 32.115 1.00 80.25 413 GLY A N 1
ATOM 3154 C CA . GLY A 1 413 ? -28.259 3.877 33.367 1.00 80.25 413 GLY A CA 1
ATOM 3155 C C . GLY A 1 413 ? -28.992 5.156 33.782 1.00 80.25 413 GLY A C 1
ATOM 3156 O O . GLY A 1 413 ? -30.168 5.349 33.471 1.00 80.25 413 GLY A O 1
ATOM 3157 N N . ALA A 1 414 ? -28.281 6.094 34.407 1.00 80.00 414 ALA A N 1
ATOM 3158 C CA . ALA A 1 414 ? -28.828 7.369 34.888 1.00 80.00 414 ALA A CA 1
ATOM 3159 C C . ALA A 1 414 ? -29.511 8.269 33.825 1.00 80.00 414 ALA A C 1
ATOM 3161 O O . ALA A 1 414 ? -30.257 9.182 34.181 1.00 80.00 414 ALA A O 1
ATOM 3162 N N . ARG A 1 415 ? -29.309 8.031 32.517 1.00 80.19 415 ARG A N 1
ATOM 3163 C CA . ARG A 1 415 ? -29.921 8.841 31.438 1.00 80.19 415 ARG A CA 1
ATOM 3164 C C . ARG A 1 415 ? -31.443 8.712 31.378 1.00 80.19 415 ARG A C 1
ATOM 3166 O O . ARG A 1 415 ? -32.097 9.625 30.887 1.00 80.19 415 ARG A O 1
ATOM 3173 N N . ILE A 1 416 ? -31.999 7.604 31.870 1.00 83.75 416 ILE A N 1
ATOM 3174 C CA . ILE A 1 416 ? -33.445 7.345 31.839 1.00 83.75 416 ILE A CA 1
ATOM 3175 C C . ILE A 1 416 ? -34.192 7.895 33.060 1.00 83.75 416 ILE A C 1
ATOM 3177 O O . ILE A 1 416 ? -35.396 8.121 32.993 1.00 83.75 416 ILE A O 1
ATOM 3181 N N . VAL A 1 417 ? -33.483 8.146 34.166 1.00 84.25 417 VAL A N 1
ATOM 3182 C CA . VAL A 1 417 ? -34.062 8.565 35.455 1.00 84.25 417 VAL A CA 1
ATOM 3183 C C . VAL A 1 417 ? -34.964 9.805 35.345 1.00 84.25 417 VAL A C 1
ATOM 3185 O O . VAL A 1 417 ? -36.058 9.753 35.905 1.00 84.25 417 VAL A O 1
ATOM 3188 N N . PRO A 1 418 ? -34.603 10.877 34.602 1.00 84.81 418 PRO A N 1
ATOM 3189 C CA . PRO A 1 418 ? -35.452 12.068 34.490 1.00 84.81 418 PRO A CA 1
ATOM 3190 C C . PRO A 1 418 ? -36.828 11.805 33.870 1.00 84.81 418 PRO A C 1
ATOM 3192 O O . PRO A 1 418 ? -37.761 12.561 34.117 1.00 84.81 418 PRO A O 1
ATOM 3195 N N . TYR A 1 419 ? -36.957 10.744 33.074 1.00 82.94 419 TYR A N 1
ATOM 3196 C CA . TYR A 1 419 ? -38.190 10.402 32.371 1.00 82.94 419 TYR A CA 1
ATOM 3197 C C . TYR A 1 419 ? -39.081 9.448 33.180 1.00 82.94 419 TYR A C 1
ATOM 3199 O O . TYR A 1 419 ? -40.218 9.202 32.798 1.00 82.94 419 TYR A O 1
ATOM 3207 N N . LEU A 1 420 ? -38.588 8.897 34.297 1.00 85.38 420 LEU A N 1
ATOM 3208 C CA . LEU A 1 420 ? -39.303 7.881 35.073 1.00 85.38 420 LEU A CA 1
ATOM 3209 C C . LEU A 1 420 ? -40.231 8.447 36.164 1.00 85.38 420 LEU A C 1
ATOM 3211 O O . LEU A 1 420 ? -40.899 7.650 36.819 1.00 85.38 420 LEU A O 1
ATOM 3215 N N . ASP A 1 421 ? -40.316 9.766 36.364 1.00 83.50 421 ASP A N 1
ATOM 3216 C CA . ASP A 1 421 ? -41.097 10.383 37.459 1.00 83.50 421 ASP A CA 1
ATOM 3217 C C . ASP A 1 421 ? -42.574 9.932 37.445 1.00 83.50 421 ASP A C 1
ATOM 3219 O O . ASP A 1 421 ? -43.061 9.315 38.398 1.00 83.50 421 ASP A O 1
ATOM 3223 N N . ASP A 1 422 ? -43.239 10.062 36.293 1.00 82.44 422 ASP A N 1
ATOM 3224 C CA . ASP A 1 422 ? -44.636 9.642 36.100 1.00 82.44 422 ASP A CA 1
ATOM 3225 C C . ASP A 1 422 ? -44.819 8.116 36.239 1.00 82.44 422 ASP A C 1
ATOM 3227 O O . ASP A 1 422 ? -45.836 7.612 36.739 1.00 82.44 422 ASP A O 1
ATOM 3231 N N . THR A 1 423 ? -43.816 7.330 35.827 1.00 83.94 423 THR A N 1
ATOM 3232 C CA . THR A 1 423 ? -43.848 5.875 36.039 1.00 83.94 423 THR A CA 1
ATOM 3233 C C . THR A 1 423 ? -43.648 5.491 37.496 1.00 83.94 423 THR A C 1
ATOM 3235 O O . THR A 1 423 ? -44.232 4.501 37.926 1.00 83.94 423 THR A O 1
ATOM 3238 N N . VAL A 1 424 ? -42.874 6.245 38.279 1.00 86.06 424 VAL A N 1
ATOM 3239 C CA . VAL A 1 424 ? -42.687 5.992 39.714 1.00 86.06 424 VAL A CA 1
ATOM 3240 C C . VAL A 1 424 ? -43.999 6.225 40.464 1.00 86.06 424 VAL A C 1
ATOM 3242 O O . VAL A 1 424 ? -44.379 5.392 41.289 1.00 86.06 424 VAL A O 1
ATOM 3245 N N . GLU A 1 425 ? -44.750 7.275 40.122 1.00 84.44 425 GLU A N 1
ATOM 3246 C CA . GLU A 1 425 ? -46.099 7.502 40.661 1.00 84.44 425 GLU A CA 1
ATOM 3247 C C . GLU A 1 425 ? -47.064 6.356 40.295 1.00 84.44 425 GLU A C 1
ATOM 3249 O O . GLU A 1 425 ? -47.803 5.838 41.145 1.00 84.44 425 GLU A O 1
ATOM 3254 N N . SER A 1 426 ? -46.984 5.877 39.051 1.00 84.00 426 SER A N 1
ATOM 3255 C CA . SER A 1 426 ? -47.753 4.719 38.575 1.00 84.00 426 SER A CA 1
ATOM 3256 C C . SER A 1 426 ? -47.364 3.419 39.310 1.00 84.00 426 SER A C 1
ATOM 3258 O O . SER A 1 426 ? -48.225 2.603 39.643 1.00 84.00 426 SER A O 1
ATOM 3260 N N . ILE A 1 427 ? -46.081 3.234 39.650 1.00 85.50 427 ILE A N 1
ATOM 3261 C CA . ILE A 1 427 ? -45.582 2.089 40.434 1.00 85.50 427 ILE A CA 1
ATOM 3262 C C . ILE A 1 427 ? -46.114 2.124 41.872 1.00 85.50 427 ILE A C 1
ATOM 3264 O O . ILE A 1 427 ? -46.542 1.088 42.383 1.00 85.50 427 ILE A O 1
ATOM 3268 N N . PHE A 1 428 ? -46.124 3.286 42.535 1.00 86.00 428 PHE A N 1
ATOM 3269 C CA . PHE A 1 428 ? -46.696 3.411 43.883 1.00 86.00 428 PHE A CA 1
ATOM 3270 C C . PHE A 1 428 ? -48.203 3.146 43.893 1.00 86.00 428 PHE A C 1
ATOM 3272 O O . PHE A 1 428 ? -48.703 2.452 44.785 1.00 86.00 428 PHE A O 1
ATOM 3279 N N . SER A 1 429 ? -48.911 3.620 42.867 1.00 84.12 429 SER A N 1
ATOM 3280 C CA . SER A 1 429 ? -50.329 3.317 42.664 1.00 84.12 429 SER A CA 1
ATOM 3281 C C . SER A 1 429 ? -50.561 1.809 42.500 1.00 84.12 429 SER A C 1
ATOM 3283 O O . SER A 1 429 ? -51.433 1.236 43.157 1.00 84.12 429 SER A O 1
ATOM 3285 N N . ALA A 1 430 ? -49.729 1.129 41.705 1.00 80.81 430 ALA A N 1
ATOM 3286 C CA . ALA A 1 430 ? -49.786 -0.322 41.536 1.00 80.81 430 ALA A CA 1
ATOM 3287 C C . ALA A 1 430 ? -49.460 -1.092 42.833 1.00 80.81 430 ALA A C 1
ATOM 3289 O O . ALA A 1 430 ? -50.156 -2.050 43.169 1.00 80.81 430 ALA A O 1
ATOM 3290 N N . LEU A 1 431 ? -48.455 -0.664 43.606 1.00 84.00 431 LEU A N 1
ATOM 3291 C CA . LEU A 1 431 ? -48.101 -1.281 44.893 1.00 84.00 431 LEU A CA 1
ATOM 3292 C C . LEU A 1 431 ? -49.251 -1.218 45.908 1.00 84.00 431 LEU A C 1
ATOM 3294 O O . LEU A 1 431 ? -49.499 -2.201 46.609 1.00 84.00 431 LEU A O 1
ATOM 3298 N N . ASN A 1 432 ? -49.972 -0.095 45.970 1.00 83.62 432 ASN A N 1
ATOM 3299 C CA . ASN A 1 432 ? -51.113 0.065 46.873 1.00 83.62 432 ASN A CA 1
ATOM 3300 C C . ASN A 1 432 ? -52.273 -0.873 46.489 1.00 83.62 432 ASN A C 1
ATOM 3302 O O . ASN A 1 432 ? -52.872 -1.536 47.341 1.00 83.62 432 ASN A O 1
ATOM 3306 N N . ASN A 1 433 ? -52.535 -0.992 45.185 1.00 80.56 433 ASN A N 1
ATOM 3307 C CA . ASN A 1 433 ? -53.648 -1.773 44.647 1.00 80.56 433 ASN A CA 1
ATOM 3308 C C . ASN A 1 433 ? -53.385 -3.294 44.631 1.00 80.56 433 ASN A C 1
ATOM 3310 O O . ASN A 1 433 ? -54.333 -4.071 44.725 1.00 80.56 433 ASN A O 1
ATOM 3314 N N . PHE A 1 434 ? -52.122 -3.736 44.557 1.00 75.75 434 PHE A N 1
ATOM 3315 C CA . PHE A 1 434 ? -51.753 -5.146 44.331 1.00 75.75 434 PHE A CA 1
ATOM 3316 C C . PHE A 1 434 ? -50.865 -5.771 45.423 1.00 75.75 434 PHE A C 1
ATOM 3318 O O . PHE A 1 434 ? -50.089 -6.693 45.159 1.00 75.75 434 PHE A O 1
ATOM 3325 N N . HIS A 1 435 ? -51.032 -5.352 46.680 1.00 73.25 435 HIS A N 1
ATOM 3326 C CA . HIS A 1 435 ? -50.293 -5.867 47.846 1.00 73.25 435 HIS A CA 1
ATOM 3327 C C . HIS A 1 435 ? -50.437 -7.388 48.098 1.00 73.25 435 HIS A C 1
ATOM 3329 O O . HIS A 1 435 ? -49.662 -7.961 48.861 1.00 73.25 435 HIS A O 1
ATOM 3335 N N . GLY A 1 436 ? -51.393 -8.062 47.445 1.00 74.06 436 GLY A N 1
ATOM 3336 C CA . GLY A 1 436 ? -51.589 -9.517 47.509 1.00 74.06 436 GLY A CA 1
ATOM 3337 C C . GLY A 1 436 ? -50.703 -10.356 46.573 1.00 74.06 436 GLY A C 1
ATOM 3338 O O . GLY A 1 436 ? -50.716 -11.580 46.684 1.00 74.06 436 GLY A O 1
ATOM 3339 N N . TYR A 1 437 ? -49.931 -9.742 45.666 1.00 79.88 437 TYR A N 1
ATOM 3340 C CA . TYR A 1 437 ? -49.113 -10.454 44.672 1.00 79.88 437 TYR A CA 1
ATOM 3341 C C . TYR A 1 437 ? -47.611 -10.313 44.968 1.00 79.88 437 TYR A C 1
ATOM 3343 O O . TYR A 1 437 ? -46.958 -9.407 44.443 1.00 79.88 437 TYR A O 1
ATOM 3351 N N . PRO A 1 438 ? -47.009 -11.224 45.758 1.00 80.12 438 PRO A N 1
ATOM 3352 C CA . PRO A 1 438 ? -45.643 -11.058 46.260 1.00 80.12 438 PRO A CA 1
ATOM 3353 C C . PRO A 1 438 ? -44.599 -10.948 45.144 1.00 80.12 438 PRO A C 1
ATOM 3355 O O . PRO A 1 438 ? -43.655 -10.174 45.259 1.00 80.12 438 PRO A O 1
ATOM 3358 N N . ARG A 1 439 ? -44.787 -11.668 44.030 1.00 78.50 439 ARG A N 1
ATOM 3359 C CA . ARG A 1 439 ? -43.841 -11.647 42.907 1.00 78.50 439 ARG A CA 1
ATOM 3360 C C . ARG A 1 439 ? -43.854 -10.330 42.129 1.00 78.50 439 ARG A C 1
ATOM 3362 O O . ARG A 1 439 ? -42.803 -9.884 41.680 1.00 78.50 439 ARG A O 1
ATOM 3369 N N . LEU A 1 440 ? -45.025 -9.714 41.976 1.00 77.94 440 LEU A N 1
ATOM 3370 C CA . LEU A 1 440 ? -45.165 -8.417 41.311 1.00 77.94 440 LEU A CA 1
ATOM 3371 C C . LEU A 1 440 ? -44.603 -7.301 42.193 1.00 77.94 440 LEU A C 1
ATOM 3373 O O . LEU A 1 440 ? -43.834 -6.470 41.721 1.00 77.94 440 LEU A O 1
ATOM 3377 N N . VAL A 1 441 ? -44.928 -7.335 43.487 1.00 82.44 441 VAL A N 1
ATOM 3378 C CA . VAL A 1 441 ? -44.403 -6.397 44.485 1.00 82.44 441 VAL A CA 1
ATOM 3379 C C . VAL A 1 441 ? -42.873 -6.457 44.533 1.00 82.44 441 VAL A C 1
ATOM 3381 O O . VAL A 1 441 ? -42.218 -5.419 44.498 1.00 82.44 441 VAL A O 1
ATOM 3384 N N . GLU A 1 442 ? -42.286 -7.657 44.521 1.00 85.31 442 GLU A N 1
ATOM 3385 C CA . GLU A 1 442 ? -40.832 -7.843 44.462 1.00 85.31 442 GLU A CA 1
ATOM 3386 C C . GLU A 1 442 ? -40.213 -7.194 43.210 1.00 85.31 442 GLU A C 1
ATOM 3388 O O . GLU A 1 442 ? -39.199 -6.506 43.315 1.00 85.31 442 GLU A O 1
ATOM 3393 N N . LEU A 1 443 ? -40.831 -7.361 42.035 1.00 82.06 443 LEU A N 1
ATOM 3394 C CA . LEU A 1 443 ? -40.366 -6.746 40.786 1.00 82.06 443 LEU A CA 1
ATOM 3395 C C . LEU A 1 443 ? -40.489 -5.213 40.807 1.00 82.06 443 LEU A C 1
ATOM 3397 O O . LEU A 1 443 ? -39.560 -4.529 40.387 1.00 82.06 443 LEU A O 1
ATOM 3401 N N . LEU A 1 444 ? -41.582 -4.662 41.340 1.00 84.94 444 LEU A N 1
ATOM 3402 C CA . LEU A 1 444 ? -41.773 -3.212 41.476 1.00 84.94 444 LEU A CA 1
ATOM 3403 C C . LEU A 1 444 ? -40.740 -2.593 42.431 1.00 84.94 444 LEU A C 1
ATOM 3405 O O . LEU A 1 444 ? -40.150 -1.558 42.123 1.00 84.94 444 LEU A O 1
ATOM 3409 N N . PHE A 1 445 ? -40.433 -3.264 43.545 1.00 87.69 445 PHE A N 1
ATOM 3410 C CA . PHE A 1 445 ? -39.351 -2.840 44.435 1.00 87.69 445 PHE A CA 1
ATOM 3411 C C . PHE A 1 445 ? -37.963 -2.984 43.802 1.00 87.69 445 PHE A C 1
ATOM 3413 O O . PHE A 1 445 ? -37.086 -2.173 44.092 1.00 87.69 445 PHE A O 1
ATOM 3420 N N . GLN A 1 446 ? -37.739 -3.968 42.923 1.00 84.94 446 GLN A N 1
ATOM 3421 C CA . GLN A 1 446 ? -36.494 -4.059 42.151 1.00 84.94 446 GLN A CA 1
ATOM 3422 C C . GLN A 1 446 ? -36.332 -2.877 41.191 1.00 84.94 446 GLN A C 1
ATOM 3424 O O . GLN A 1 446 ? -35.222 -2.360 41.077 1.00 84.94 446 GLN A O 1
ATOM 3429 N N . VAL A 1 447 ? -37.416 -2.424 40.553 1.00 85.06 447 VAL A N 1
ATOM 3430 C CA . VAL A 1 447 ? -37.407 -1.217 39.712 1.00 85.06 447 VAL A CA 1
ATOM 3431 C C . VAL A 1 447 ? -37.080 0.016 40.551 1.00 85.06 447 VAL A C 1
ATOM 3433 O O . VAL A 1 447 ? -36.121 0.712 40.234 1.00 85.06 447 VAL A O 1
ATOM 3436 N N . LEU A 1 448 ? -37.785 0.244 41.666 1.00 86.94 448 LEU A N 1
ATOM 3437 C CA . LEU A 1 448 ? -37.520 1.380 42.565 1.00 86.94 448 LEU A CA 1
ATOM 3438 C C . LEU A 1 448 ? -36.087 1.363 43.118 1.00 86.94 448 LEU A C 1
ATOM 3440 O O . LEU A 1 448 ? -35.423 2.395 43.167 1.00 86.94 448 LEU A O 1
ATOM 3444 N N . LYS A 1 449 ? -35.577 0.184 43.495 1.00 86.50 449 LYS A N 1
ATOM 3445 C CA . LYS A 1 449 ? -34.184 0.014 43.923 1.00 86.50 449 LYS A CA 1
ATOM 3446 C C . LYS A 1 449 ? -33.204 0.363 42.802 1.00 86.50 449 LYS A C 1
ATOM 3448 O O . LYS A 1 449 ? -32.192 0.998 43.078 1.00 86.50 449 LYS A O 1
ATOM 3453 N N . GLY A 1 450 ? -33.506 -0.048 41.569 1.00 83.06 450 GLY A N 1
ATOM 3454 C CA . GLY A 1 450 ? -32.740 0.312 40.378 1.00 83.06 450 GLY A CA 1
ATOM 3455 C C . GLY A 1 450 ? -32.699 1.824 40.171 1.00 83.06 450 GLY A C 1
ATOM 3456 O O . GLY A 1 450 ? -31.612 2.379 40.083 1.00 83.06 450 GLY A O 1
ATOM 3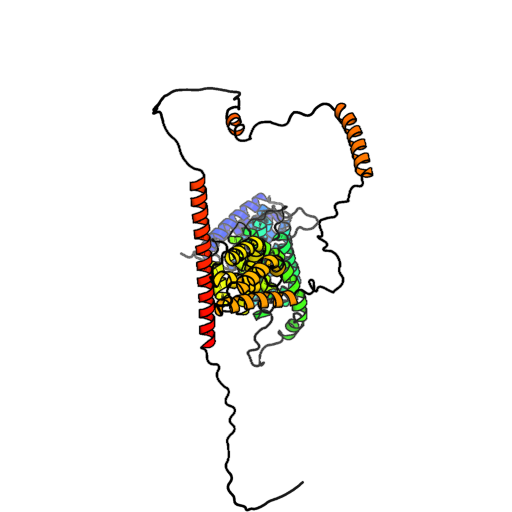457 N N . VAL A 1 451 ? -33.853 2.499 40.212 1.00 85.44 451 VAL A N 1
ATOM 3458 C CA . VAL A 1 451 ? -33.936 3.966 40.101 1.00 85.44 451 VAL A CA 1
ATOM 3459 C C . VAL A 1 451 ? -33.065 4.644 41.159 1.00 85.44 451 VAL A C 1
ATOM 3461 O O . VAL A 1 451 ? -32.213 5.447 40.809 1.00 85.44 451 VAL A O 1
ATOM 3464 N N . VAL A 1 452 ? -33.196 4.272 42.437 1.00 84.38 452 VAL A N 1
ATOM 3465 C CA . VAL A 1 452 ? -32.409 4.872 43.534 1.00 84.38 452 VAL A CA 1
ATOM 3466 C C . VAL A 1 452 ? -30.903 4.636 43.373 1.00 84.38 452 VAL A C 1
ATOM 3468 O O . VAL A 1 452 ? -30.101 5.501 43.727 1.00 84.38 452 VAL A O 1
ATOM 3471 N N . GLN A 1 453 ? -30.504 3.470 42.865 1.00 83.12 453 GLN A N 1
ATOM 3472 C CA . GLN A 1 453 ? -29.099 3.144 42.638 1.00 83.12 453 GLN A CA 1
ATOM 3473 C C . GLN A 1 453 ? -28.505 3.991 41.505 1.00 83.12 453 GLN A C 1
ATOM 3475 O O . GLN A 1 453 ? -27.448 4.583 41.702 1.00 83.12 453 GLN A O 1
ATOM 3480 N N . GLU A 1 454 ? -29.217 4.124 40.387 1.00 80.69 454 GLU A N 1
ATOM 3481 C CA . GLU A 1 454 ? -28.804 4.965 39.257 1.00 80.69 454 GLU A CA 1
ATOM 3482 C C . GLU A 1 454 ? -28.848 6.465 39.611 1.00 80.69 454 GLU A C 1
ATOM 3484 O O . GLU A 1 454 ? -27.961 7.226 39.229 1.00 80.69 454 GLU A O 1
ATOM 3489 N N . SER A 1 455 ? -29.810 6.904 40.435 1.00 69.31 455 SER A N 1
ATOM 3490 C CA . SER A 1 45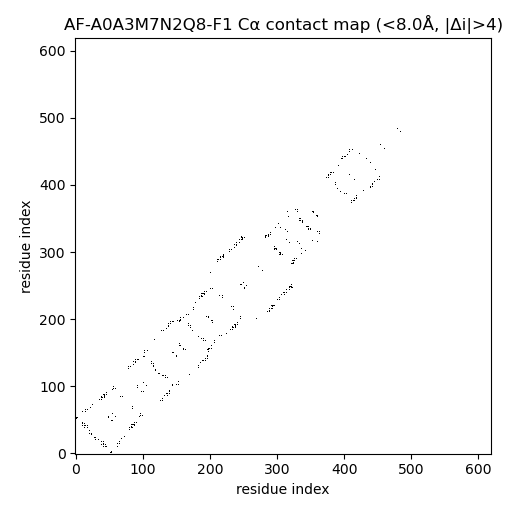5 ? -29.868 8.281 40.954 1.00 69.31 455 SER A CA 1
ATOM 3491 C C . SER A 1 455 ? -28.691 8.629 41.868 1.00 69.31 455 SER A C 1
ATOM 3493 O O . SER A 1 455 ? -28.341 9.798 41.994 1.00 69.31 455 SER A O 1
ATOM 3495 N N . LYS A 1 456 ? -28.060 7.640 42.515 1.00 73.69 456 LYS A N 1
ATOM 3496 C CA . LYS A 1 456 ? -26.877 7.857 43.362 1.00 73.69 456 LYS A CA 1
ATOM 3497 C C . LYS A 1 456 ? -25.618 8.149 42.538 1.00 73.69 456 LYS A C 1
ATOM 3499 O O . LYS A 1 456 ? -24.712 8.813 43.039 1.00 73.69 456 LYS A O 1
ATOM 3504 N N . GLU A 1 457 ? -25.556 7.658 41.302 1.00 65.38 457 GLU A N 1
ATOM 3505 C CA . GLU A 1 457 ? -24.458 7.926 40.364 1.00 65.38 457 GLU A CA 1
ATOM 3506 C C . GLU A 1 457 ? -24.597 9.301 39.679 1.00 65.38 457 GLU A C 1
ATOM 3508 O O . GLU A 1 457 ? -23.618 9.852 39.178 1.00 65.38 457 GLU A O 1
ATOM 3513 N N . GLN A 1 458 ? -25.784 9.917 39.748 1.00 60.16 458 GLN A N 1
ATOM 3514 C CA . GLN A 1 458 ? -26.054 11.305 39.364 1.00 60.16 458 GLN A CA 1
ATOM 3515 C C . GLN A 1 458 ? -25.795 12.264 40.545 1.00 60.16 458 GLN A C 1
ATOM 3517 O O . GLN A 1 458 ? -26.687 12.590 41.326 1.00 60.16 458 GLN A O 1
ATOM 3522 N N . SER A 1 459 ? -24.570 12.784 40.673 1.00 49.06 459 SER A N 1
ATOM 3523 C CA . SER A 1 459 ? -24.244 13.805 41.690 1.00 49.06 459 SER A CA 1
ATOM 3524 C C . SER A 1 459 ? -24.910 15.172 41.454 1.00 49.06 459 SER A C 1
ATOM 3526 O O . SER A 1 459 ? -24.848 16.028 42.330 1.00 49.06 459 SER A O 1
ATOM 3528 N N . ASP A 1 460 ? -25.551 15.378 40.300 1.00 52.19 460 ASP A N 1
ATOM 3529 C CA . ASP A 1 460 ? -26.216 16.636 39.918 1.00 52.19 460 ASP A CA 1
ATOM 3530 C C . ASP A 1 460 ? -27.677 16.753 40.398 1.00 52.19 460 ASP A C 1
ATOM 3532 O O . ASP A 1 460 ? -28.315 17.780 40.178 1.00 52.19 460 ASP A O 1
ATOM 3536 N N . LEU A 1 461 ? -28.225 15.735 41.078 1.00 48.28 461 LEU A N 1
ATOM 3537 C CA . LEU A 1 461 ? -29.623 15.726 41.550 1.00 48.28 461 LEU A CA 1
ATOM 3538 C C . LEU A 1 461 ? -29.769 15.636 43.080 1.00 48.28 461 LEU A C 1
ATOM 3540 O O . LEU A 1 461 ? -30.836 15.294 43.593 1.00 48.28 461 LEU A O 1
ATOM 3544 N N . THR A 1 462 ? -28.732 15.971 43.854 1.00 38.94 462 THR A N 1
ATOM 3545 C CA . THR A 1 462 ? -28.873 16.095 45.313 1.00 38.94 462 THR A CA 1
ATOM 3546 C C . THR A 1 462 ? -29.657 17.355 45.677 1.00 38.94 462 THR A C 1
ATOM 3548 O O . THR A 1 462 ? -29.134 18.467 45.595 1.00 38.94 462 THR A O 1
ATOM 3551 N N . ILE A 1 463 ? -30.897 17.184 46.142 1.00 45.53 463 ILE A N 1
ATOM 3552 C CA . ILE A 1 463 ? -31.684 18.254 46.764 1.00 45.53 463 ILE A CA 1
ATOM 3553 C C . ILE A 1 463 ? -30.981 18.656 48.069 1.00 45.53 463 ILE A C 1
ATOM 3555 O O . ILE A 1 463 ? -31.103 17.985 49.094 1.00 45.53 463 ILE A O 1
ATOM 3559 N N . THR A 1 464 ? -30.222 19.751 48.043 1.00 36.28 464 THR A N 1
ATOM 3560 C CA . THR A 1 464 ? -29.862 20.458 49.275 1.00 36.28 464 THR A CA 1
ATOM 3561 C C . THR A 1 464 ? -31.076 21.273 49.709 1.00 36.28 464 THR A C 1
ATOM 3563 O O . THR A 1 464 ? -31.713 21.935 48.893 1.00 36.28 464 THR A O 1
ATOM 3566 N N . ASN A 1 465 ? -31.435 21.180 50.991 1.00 40.19 465 ASN A N 1
ATOM 3567 C CA . ASN A 1 465 ? -32.563 21.888 51.603 1.00 40.19 465 ASN A CA 1
ATOM 3568 C C . ASN A 1 465 ? -32.312 23.405 51.670 1.00 40.19 465 ASN A C 1
ATOM 3570 O O . ASN A 1 465 ? -32.134 23.982 52.741 1.00 40.19 465 ASN A O 1
ATOM 3574 N N . ALA A 1 466 ? -32.336 24.054 50.517 1.00 35.94 466 ALA A N 1
ATOM 3575 C CA . ALA A 1 466 ? -32.704 25.443 50.369 1.00 35.94 466 ALA A CA 1
ATOM 3576 C C . ALA A 1 466 ? -33.821 25.457 49.330 1.00 35.94 466 ALA A C 1
ATOM 3578 O O . ALA A 1 466 ? -33.624 25.008 48.204 1.00 35.94 466 ALA A O 1
ATOM 3579 N N . SER A 1 467 ? -35.007 25.931 49.711 1.00 44.19 467 SER A N 1
ATOM 3580 C CA . SER A 1 467 ? -36.070 26.230 48.757 1.00 44.19 467 SER A CA 1
ATOM 3581 C C . SER A 1 467 ? -35.558 27.258 47.747 1.00 44.19 467 SER A C 1
ATOM 3583 O O . SER A 1 467 ? -35.647 28.461 47.979 1.00 44.19 467 SER A O 1
ATOM 3585 N N . ALA A 1 468 ? -35.015 26.776 46.636 1.00 33.25 468 ALA A N 1
ATOM 3586 C CA . ALA A 1 468 ? -34.839 27.524 45.410 1.00 33.25 468 ALA A CA 1
ATOM 3587 C C . ALA A 1 468 ? -35.901 27.015 44.437 1.00 33.25 468 ALA A C 1
ATOM 3589 O O . ALA A 1 468 ? -36.068 25.813 44.230 1.00 33.25 468 ALA A O 1
ATOM 3590 N N . ALA A 1 469 ? -36.686 27.957 43.929 1.00 33.59 469 ALA A N 1
ATOM 3591 C CA . ALA A 1 469 ? -37.729 27.725 42.956 1.00 33.59 469 ALA A CA 1
ATOM 3592 C C . ALA A 1 469 ? -37.206 26.906 41.767 1.00 33.59 469 ALA A C 1
ATOM 3594 O O . ALA A 1 469 ? -36.064 27.057 41.342 1.00 33.59 469 ALA A O 1
ATOM 3595 N N . ARG A 1 470 ? -38.077 26.049 41.233 1.00 37.91 470 ARG A N 1
ATOM 3596 C CA . ARG A 1 470 ? -37.881 25.349 39.964 1.00 37.91 470 ARG A CA 1
ATOM 3597 C C . ARG A 1 470 ? -37.531 26.366 38.870 1.00 37.91 470 ARG A C 1
ATOM 3599 O O . ARG A 1 470 ? -38.409 27.114 38.446 1.00 37.91 470 ARG A O 1
ATOM 3606 N N . ASP A 1 471 ? -36.283 26.361 38.410 1.00 32.59 471 ASP A N 1
ATOM 3607 C CA . ASP A 1 471 ? -35.870 27.017 37.171 1.00 32.59 471 ASP A CA 1
ATOM 3608 C C . ASP A 1 471 ? -36.000 26.005 36.028 1.00 32.59 471 ASP A C 1
ATOM 3610 O O . ASP A 1 471 ? -35.172 25.115 35.844 1.00 32.59 471 ASP A O 1
ATOM 3614 N N . HIS A 1 472 ? -37.061 26.146 35.234 1.00 38.19 472 HIS A N 1
ATOM 3615 C CA . HIS A 1 472 ? -37.013 25.707 33.848 1.00 38.19 472 HIS A CA 1
ATOM 3616 C C . HIS A 1 472 ? -36.098 26.693 33.122 1.00 38.19 472 HIS A C 1
ATOM 3618 O O . HIS A 1 472 ? -36.502 27.837 32.900 1.00 38.19 472 HIS A O 1
ATOM 3624 N N . THR A 1 473 ? -34.902 26.270 32.709 1.00 33.81 473 THR A N 1
ATOM 3625 C CA . THR A 1 473 ? -34.084 27.000 31.727 1.00 33.81 473 THR A CA 1
ATOM 3626 C C . THR A 1 473 ? -34.747 26.924 30.354 1.00 33.81 473 THR A C 1
ATOM 3628 O O . THR A 1 473 ? -34.280 26.320 29.395 1.00 33.81 473 THR A O 1
ATOM 3631 N N . THR A 1 474 ? -35.884 27.602 30.273 1.00 39.00 474 THR A N 1
ATOM 3632 C CA . THR A 1 474 ? -36.408 28.164 29.047 1.00 39.00 474 THR A CA 1
ATOM 3633 C C . THR A 1 474 ? -35.470 29.309 28.710 1.00 39.00 474 THR A C 1
ATOM 3635 O O . THR A 1 474 ? -35.234 30.191 29.533 1.00 39.00 474 THR A O 1
ATOM 3638 N N . THR A 1 475 ? -34.901 29.273 27.515 1.00 38.09 475 THR A N 1
ATOM 3639 C CA . THR A 1 475 ? -34.148 30.370 26.914 1.00 38.09 475 THR A CA 1
ATOM 3640 C C . THR A 1 475 ? -34.798 31.721 27.244 1.00 38.09 475 THR A C 1
ATOM 3642 O O . THR A 1 475 ? -35.981 31.918 26.964 1.00 38.09 475 THR A O 1
ATOM 3645 N N . ASP A 1 476 ? -34.020 32.614 27.862 1.00 37.06 476 ASP A N 1
ATOM 3646 C CA . ASP A 1 476 ? -34.385 33.961 28.316 1.00 37.06 476 ASP A CA 1
ATOM 3647 C C . ASP A 1 476 ? -35.333 34.683 27.337 1.00 37.06 476 ASP A C 1
ATOM 3649 O O . ASP A 1 476 ? -34.939 35.173 26.274 1.00 37.06 476 ASP A O 1
ATOM 3653 N N . ARG A 1 477 ? -36.622 34.731 27.693 1.00 41.84 477 ARG A N 1
ATOM 3654 C CA . ARG A 1 477 ? -37.623 35.585 27.051 1.00 41.84 477 ARG A CA 1
ATOM 3655 C C . ARG A 1 477 ? -37.889 36.761 27.979 1.00 41.84 477 ARG A C 1
ATOM 3657 O O . ARG A 1 477 ? -38.681 36.659 28.911 1.00 41.84 477 ARG A O 1
ATOM 3664 N N . ARG A 1 478 ? -37.235 37.885 27.677 1.00 45.03 478 ARG A N 1
ATOM 3665 C CA . ARG A 1 478 ? -37.464 39.204 28.285 1.00 45.03 478 ARG A CA 1
ATOM 3666 C C . ARG A 1 478 ? -38.955 39.459 28.523 1.00 45.03 478 ARG A C 1
ATOM 3668 O O . ARG A 1 478 ? -39.748 39.484 27.581 1.00 45.03 478 ARG A O 1
ATOM 3675 N N . ILE A 1 479 ? -39.315 39.692 29.781 1.00 51.03 479 ILE A N 1
ATOM 3676 C CA . ILE A 1 479 ? -40.648 40.152 30.168 1.00 51.03 479 ILE A CA 1
ATOM 3677 C C . ILE A 1 479 ? -40.780 41.602 29.693 1.00 51.03 479 ILE A C 1
ATOM 3679 O O . ILE A 1 479 ? -40.131 42.498 30.227 1.00 51.03 479 ILE A O 1
ATOM 3683 N N . PHE A 1 480 ? -41.590 41.825 28.660 1.00 51.94 480 PHE A N 1
ATOM 3684 C CA . PHE A 1 480 ? -41.898 43.161 28.157 1.00 51.94 480 PHE A CA 1
ATOM 3685 C C . PHE A 1 480 ? -42.682 43.944 29.215 1.00 51.94 480 PHE A C 1
ATOM 3687 O O . PHE A 1 480 ? -43.741 43.498 29.663 1.00 51.94 480 PHE A O 1
ATOM 3694 N N . GLN A 1 481 ? -42.197 45.123 29.603 1.00 66.50 481 GLN A N 1
ATOM 3695 C CA . GLN A 1 481 ? -42.996 46.046 30.404 1.00 66.50 481 GLN A CA 1
ATOM 3696 C C . GLN A 1 481 ? -44.062 46.714 29.525 1.00 66.50 481 GLN A C 1
ATOM 3698 O O . GLN A 1 481 ? -43.935 46.805 28.304 1.00 66.50 481 GLN A O 1
ATOM 3703 N N . ILE A 1 482 ? -45.128 47.235 30.141 1.00 65.12 482 ILE A N 1
ATOM 3704 C CA . ILE A 1 482 ? -46.189 47.971 29.427 1.00 65.12 482 ILE A CA 1
ATOM 3705 C C . ILE A 1 482 ? -45.600 49.149 28.623 1.00 65.12 482 ILE A C 1
ATOM 3707 O O . ILE A 1 482 ? -46.079 49.461 27.534 1.00 65.12 482 ILE A O 1
ATOM 3711 N N . SER A 1 483 ? -44.510 49.751 29.102 1.00 64.06 483 SER A N 1
ATOM 3712 C CA . SER A 1 483 ? -43.707 50.749 28.383 1.00 64.06 483 SER A CA 1
ATOM 3713 C C . SER A 1 483 ? -43.103 50.216 27.076 1.00 64.06 483 SER A C 1
ATOM 3715 O O . SER A 1 483 ? -43.114 50.930 26.073 1.00 64.06 483 SER A O 1
ATOM 3717 N N . ASP A 1 484 ? -42.644 48.964 27.039 1.00 67.62 484 ASP A N 1
ATOM 3718 C CA . ASP A 1 484 ? -42.085 48.328 25.840 1.00 67.62 484 ASP A CA 1
ATOM 3719 C C . ASP A 1 484 ? -43.169 48.011 24.806 1.00 67.62 484 ASP A C 1
ATOM 3721 O O . ASP A 1 484 ? -42.957 48.195 23.609 1.00 67.62 484 ASP A O 1
ATOM 3725 N N . ILE A 1 485 ? -44.365 47.631 25.265 1.00 66.56 485 ILE A N 1
ATOM 3726 C CA . ILE A 1 485 ? -45.540 47.415 24.407 1.00 66.56 485 ILE A CA 1
ATOM 3727 C C . ILE A 1 485 ? -46.005 48.742 23.790 1.00 66.56 485 ILE A C 1
ATOM 3729 O O . ILE A 1 485 ? -46.302 48.810 22.596 1.00 66.56 485 ILE A O 1
ATOM 3733 N N . VAL A 1 486 ? -46.017 49.828 24.571 1.00 77.06 486 VAL A N 1
ATOM 3734 C CA . VAL A 1 486 ? -46.341 51.176 24.072 1.00 77.06 486 VAL A CA 1
ATOM 3735 C C . VAL A 1 486 ? -45.295 51.657 23.059 1.00 77.06 486 VAL A C 1
ATOM 3737 O O . VAL A 1 486 ? -45.653 52.258 22.041 1.00 77.06 486 VAL A O 1
ATOM 3740 N N . ASN A 1 487 ? -44.014 51.360 23.286 1.00 73.06 487 ASN A N 1
ATOM 3741 C CA . ASN A 1 487 ? -42.935 51.690 22.356 1.00 73.06 487 ASN A CA 1
ATOM 3742 C C . ASN A 1 487 ? -42.999 50.858 21.065 1.00 73.06 487 ASN A C 1
ATOM 3744 O O . ASN A 1 487 ? -42.773 51.403 19.980 1.00 73.06 487 ASN A O 1
ATOM 3748 N N . ASP A 1 488 ? -43.375 49.580 21.150 1.00 71.31 488 ASP A N 1
ATOM 3749 C CA . ASP A 1 488 ? -43.561 48.720 19.979 1.00 71.31 488 ASP A CA 1
ATOM 3750 C C . ASP A 1 488 ? -44.794 49.134 19.158 1.00 71.31 488 ASP A C 1
ATOM 3752 O O . ASP A 1 488 ? -44.728 49.220 17.933 1.00 71.31 488 ASP A O 1
ATOM 3756 N N . LEU A 1 489 ? -45.893 49.533 19.809 1.00 71.69 489 LEU A N 1
ATOM 3757 C CA . LEU A 1 489 ? -47.074 50.090 19.134 1.00 71.69 489 LEU A CA 1
ATOM 3758 C C . LEU A 1 489 ? -46.774 51.421 18.428 1.00 71.69 489 LEU A C 1
ATOM 3760 O O . LEU A 1 489 ? -47.238 51.639 17.305 1.00 71.69 489 LEU A O 1
ATOM 3764 N N . ARG A 1 490 ? -45.951 52.296 19.026 1.00 73.56 490 ARG A N 1
ATOM 3765 C CA . ARG A 1 490 ? -45.466 53.517 18.353 1.00 73.56 490 ARG A CA 1
ATOM 3766 C C . ARG A 1 490 ? -44.568 53.186 17.156 1.00 73.56 490 ARG A C 1
ATOM 3768 O O . ARG A 1 490 ? -44.734 53.799 16.102 1.00 73.56 490 ARG A O 1
ATOM 3775 N N . ARG A 1 491 ? -43.679 52.189 17.274 1.00 68.69 491 ARG A N 1
ATOM 3776 C CA . ARG A 1 491 ? -42.829 51.707 16.166 1.00 68.69 491 ARG A CA 1
ATOM 3777 C C . ARG A 1 491 ? -43.639 51.093 15.026 1.00 68.69 491 ARG A C 1
ATOM 3779 O O . ARG A 1 491 ? -43.348 51.379 13.869 1.00 68.69 491 ARG A O 1
ATOM 3786 N N . ARG A 1 492 ? -44.689 50.322 15.320 1.00 64.12 492 ARG A N 1
ATOM 3787 C CA . ARG A 1 492 ? -45.604 49.758 14.310 1.00 64.12 492 ARG A CA 1
ATOM 3788 C C . ARG A 1 492 ? -46.400 50.837 13.580 1.00 64.12 492 ARG A C 1
ATOM 3790 O O . ARG A 1 492 ? -46.575 50.740 12.372 1.00 64.12 492 ARG A O 1
ATOM 3797 N N . LYS A 1 493 ? -46.817 51.901 14.276 1.00 69.06 493 LYS A N 1
ATOM 3798 C CA . LYS A 1 493 ? -47.478 53.060 13.650 1.00 69.06 493 LYS A CA 1
ATOM 3799 C C . LYS A 1 493 ? -46.523 53.885 12.772 1.00 69.06 493 LYS A C 1
ATOM 3801 O O . LYS A 1 493 ? -46.976 54.542 11.842 1.00 69.06 493 LYS A O 1
ATOM 3806 N N . SER A 1 494 ? -45.214 53.848 13.042 1.00 60.34 494 SER A N 1
ATOM 3807 C CA . SER A 1 494 ? -44.193 54.396 12.136 1.00 60.34 494 SER A CA 1
ATOM 3808 C C . SER A 1 494 ? -44.012 53.511 10.907 1.00 60.34 494 SER A C 1
ATOM 3810 O O . SER A 1 494 ? -44.217 53.987 9.804 1.00 60.34 494 SER A O 1
ATOM 3812 N N . ARG A 1 495 ? -43.790 52.204 11.100 1.00 58.75 495 ARG A N 1
ATOM 3813 C CA . ARG A 1 495 ? -43.589 51.246 10.001 1.00 58.75 495 ARG A CA 1
ATOM 3814 C C . ARG A 1 495 ? -44.786 51.121 9.066 1.00 58.75 495 ARG A C 1
ATOM 3816 O O . ARG A 1 495 ? -44.591 50.874 7.892 1.00 58.75 495 ARG A O 1
ATOM 3823 N N . LYS A 1 496 ? -46.016 51.282 9.567 1.00 54.50 496 LYS A N 1
ATOM 3824 C CA . LYS A 1 496 ? -47.217 51.294 8.720 1.00 54.50 496 LYS A CA 1
ATOM 3825 C C . LYS A 1 496 ? -47.284 52.538 7.823 1.00 54.50 496 LYS A C 1
ATOM 3827 O O . LYS A 1 496 ? -47.809 52.436 6.728 1.00 54.50 496 LYS A O 1
ATOM 3832 N N . ARG A 1 497 ? -46.732 53.675 8.269 1.00 53.38 497 ARG A N 1
ATOM 3833 C CA . ARG A 1 497 ? -46.579 54.863 7.414 1.00 53.38 497 ARG A CA 1
ATOM 3834 C C . ARG A 1 497 ? -45.482 54.650 6.371 1.00 53.38 497 ARG A C 1
ATOM 3836 O O . ARG A 1 497 ? -45.694 55.011 5.229 1.00 53.38 497 ARG A O 1
ATOM 3843 N N . ASP A 1 498 ? -44.394 53.978 6.749 1.00 51.53 498 ASP A N 1
ATOM 3844 C CA . ASP A 1 498 ? -43.294 53.654 5.829 1.00 51.53 498 ASP A CA 1
ATOM 3845 C C . ASP A 1 498 ? -43.696 52.569 4.789 1.00 51.53 498 ASP A C 1
ATOM 3847 O O . ASP A 1 498 ? -43.247 52.607 3.652 1.00 51.53 498 ASP A O 1
ATOM 3851 N N . PHE A 1 499 ? -44.580 51.620 5.141 1.00 45.16 499 PHE A N 1
ATOM 3852 C CA . PHE A 1 499 ? -45.088 50.559 4.241 1.00 45.16 499 PHE A CA 1
ATOM 3853 C C . PHE A 1 499 ? -46.229 50.995 3.307 1.00 45.16 499 PHE A C 1
ATOM 3855 O O . PHE A 1 499 ? -46.521 50.286 2.350 1.00 45.16 499 PHE A O 1
ATOM 3862 N N . GLU A 1 500 ? -46.912 52.107 3.591 1.00 48.94 500 GLU A N 1
ATOM 3863 C CA . GLU A 1 500 ? -47.901 52.682 2.665 1.00 48.94 500 GLU A CA 1
ATOM 3864 C C . GLU A 1 500 ? -47.223 53.510 1.547 1.00 48.94 500 GLU A C 1
ATOM 3866 O O . GLU A 1 500 ? -47.891 53.840 0.570 1.00 48.94 500 GLU A O 1
ATOM 3871 N N . GLU A 1 501 ? -45.913 53.802 1.649 1.00 51.12 501 GLU A N 1
ATOM 3872 C CA . GLU A 1 501 ? -45.137 54.547 0.637 1.00 51.12 501 GLU A CA 1
ATOM 3873 C C . GLU A 1 501 ? -44.372 53.664 -0.375 1.00 51.12 501 GLU A C 1
ATOM 3875 O O . GLU A 1 501 ? -44.177 54.107 -1.505 1.00 51.12 501 GLU A O 1
ATOM 3880 N N . ASP A 1 502 ? -44.011 52.415 -0.047 1.00 40.47 502 ASP A N 1
ATOM 3881 C CA . ASP A 1 502 ? -43.330 51.490 -0.976 1.00 40.47 502 ASP A CA 1
ATOM 3882 C C . ASP A 1 502 ? -44.311 50.462 -1.573 1.00 40.47 502 ASP A C 1
ATOM 3884 O O . ASP A 1 502 ? -44.547 49.374 -1.038 1.00 40.47 502 ASP A O 1
ATOM 3888 N N . GLY A 1 503 ? -44.915 50.832 -2.704 1.00 48.47 503 GLY A N 1
ATOM 3889 C CA . GLY A 1 503 ? -45.772 49.966 -3.511 1.00 48.47 503 GLY A CA 1
ATOM 3890 C C . GLY A 1 503 ? -44.980 49.110 -4.500 1.00 48.47 503 GLY A C 1
ATOM 3891 O O . GLY A 1 503 ? -44.432 49.646 -5.453 1.00 48.47 503 GLY A O 1
ATOM 3892 N N . ASP A 1 504 ? -44.940 47.796 -4.265 1.00 50.16 504 ASP A N 1
ATOM 3893 C CA . ASP A 1 504 ? -45.147 46.725 -5.262 1.00 50.16 504 ASP A CA 1
ATOM 3894 C C . ASP A 1 504 ? -44.733 45.367 -4.671 1.00 50.16 504 ASP A C 1
ATOM 3896 O O . ASP A 1 504 ? -43.561 45.000 -4.661 1.00 50.16 504 ASP A O 1
ATOM 3900 N N . LEU A 1 505 ? -45.706 44.579 -4.203 1.00 47.50 505 LEU A N 1
ATOM 3901 C CA . LEU A 1 505 ? -45.513 43.167 -3.853 1.00 47.50 505 LEU A CA 1
ATOM 3902 C C . LEU A 1 505 ? -46.731 42.366 -4.328 1.00 47.50 505 LEU A C 1
ATOM 3904 O O . LEU A 1 505 ? -47.864 42.622 -3.918 1.00 47.50 505 LEU A O 1
ATOM 3908 N N . GLN A 1 506 ? -46.485 41.402 -5.219 1.00 47.91 506 GLN A N 1
ATOM 3909 C CA . GLN A 1 506 ? -47.503 40.508 -5.775 1.00 47.91 506 GLN A CA 1
ATOM 3910 C C . GLN A 1 506 ? -48.216 39.693 -4.677 1.00 47.91 506 GLN A C 1
ATOM 3912 O O . GLN A 1 506 ? -47.574 39.265 -3.713 1.00 47.91 506 GLN A O 1
ATOM 3917 N N . PRO A 1 507 ? -49.530 39.429 -4.821 1.00 50.56 507 PRO A N 1
ATOM 3918 C CA . PRO A 1 507 ? -50.286 38.664 -3.838 1.00 50.56 507 PRO A CA 1
ATOM 3919 C C . PRO A 1 507 ? -49.878 37.184 -3.830 1.00 50.56 507 PRO A C 1
ATOM 3921 O O . PRO A 1 507 ? -49.701 36.557 -4.875 1.00 50.56 507 PRO A O 1
ATOM 3924 N N . ALA A 1 508 ? -49.753 36.623 -2.626 1.00 41.09 508 ALA A N 1
ATOM 3925 C CA . ALA A 1 508 ? -49.418 35.220 -2.403 1.00 41.09 508 ALA A CA 1
ATOM 3926 C C . ALA A 1 508 ? -50.513 34.269 -2.947 1.00 41.09 508 ALA A C 1
ATOM 3928 O O . ALA A 1 508 ? -51.700 34.604 -2.910 1.00 41.09 508 ALA A O 1
ATOM 3929 N N . PRO A 1 509 ? -50.145 33.073 -3.444 1.00 48.81 509 PRO A N 1
ATOM 3930 C CA . PRO A 1 509 ? -51.073 32.180 -4.133 1.00 48.81 509 PRO A CA 1
ATOM 3931 C C . PRO A 1 509 ? -52.082 31.529 -3.172 1.00 48.81 509 PRO A C 1
ATOM 3933 O O . PRO A 1 509 ? -51.717 30.976 -2.138 1.00 48.81 509 PRO A O 1
ATOM 3936 N N . HIS A 1 510 ? -53.365 31.555 -3.550 1.00 49.22 510 HIS A N 1
ATOM 3937 C CA . HIS A 1 510 ? -54.501 31.104 -2.730 1.00 49.22 510 HIS A CA 1
ATOM 3938 C C . HIS A 1 510 ? -55.096 29.741 -3.144 1.00 49.22 510 HIS A C 1
ATOM 3940 O O . HIS A 1 510 ? -56.264 29.477 -2.857 1.00 49.22 510 HIS A O 1
ATOM 3946 N N . ARG A 1 511 ? -54.342 28.853 -3.813 1.00 48.44 511 ARG A N 1
ATOM 3947 C CA . ARG A 1 511 ? -54.836 27.504 -4.167 1.00 48.44 511 ARG A CA 1
ATOM 3948 C C . ARG A 1 511 ? -53.859 26.374 -3.808 1.00 48.44 511 ARG A C 1
ATOM 3950 O O . ARG A 1 511 ? -52.654 26.613 -3.796 1.00 48.44 511 ARG A O 1
ATOM 3957 N N . PRO A 1 512 ? -54.356 25.155 -3.501 1.00 43.47 512 PRO A N 1
ATOM 3958 C CA . PRO A 1 512 ? -53.527 24.032 -3.060 1.00 43.47 512 PRO A CA 1
ATOM 3959 C C . PRO A 1 512 ? -52.633 23.474 -4.180 1.00 43.47 512 PRO A C 1
ATOM 3961 O O . PRO A 1 512 ? -53.071 23.288 -5.312 1.00 43.47 512 PRO A O 1
ATOM 3964 N N . TRP A 1 513 ? -51.397 23.110 -3.832 1.00 44.84 513 TRP A N 1
ATOM 3965 C CA . TRP A 1 513 ? -50.303 22.731 -4.745 1.00 44.84 513 TRP A CA 1
ATOM 3966 C C . TRP A 1 513 ? -50.567 21.575 -5.731 1.00 44.84 513 TRP A C 1
ATOM 3968 O O . TRP A 1 513 ? -49.806 21.395 -6.678 1.00 44.84 513 TRP A O 1
ATOM 3978 N N . ARG A 1 514 ? -51.607 20.759 -5.526 1.00 42.50 514 ARG A N 1
ATOM 3979 C CA . ARG A 1 514 ? -51.818 19.518 -6.296 1.00 42.50 514 ARG A CA 1
ATOM 3980 C C . ARG A 1 514 ? -52.518 19.724 -7.644 1.00 42.50 514 ARG A C 1
ATOM 3982 O O . ARG A 1 514 ? -52.428 18.845 -8.493 1.00 42.50 514 ARG A O 1
ATOM 3989 N N . GLU A 1 515 ? -53.177 20.865 -7.848 1.00 46.41 515 GLU A N 1
ATOM 3990 C CA . GLU A 1 515 ? -53.812 21.224 -9.128 1.00 46.41 515 GLU A CA 1
ATOM 3991 C C . GLU A 1 515 ? -52.819 21.900 -10.093 1.00 46.41 515 GLU A C 1
ATOM 3993 O O . GLU A 1 515 ? -52.863 21.640 -11.292 1.00 46.41 515 GLU A O 1
ATOM 3998 N N . GLN A 1 516 ? -51.819 22.625 -9.571 1.00 50.34 516 GLN A N 1
ATOM 3999 C CA . GLN A 1 516 ? -50.742 23.234 -10.373 1.00 50.34 516 GLN A CA 1
ATOM 4000 C C . GLN A 1 516 ? -49.870 22.204 -11.111 1.00 50.34 516 GLN A C 1
ATOM 4002 O O . GLN A 1 516 ? -49.320 22.499 -12.168 1.00 50.34 516 GLN A O 1
ATOM 4007 N N . ALA A 1 517 ? -49.775 20.977 -10.589 1.00 47.91 517 ALA A N 1
ATOM 4008 C CA . ALA A 1 517 ? -48.994 19.904 -11.203 1.00 47.91 517 ALA A CA 1
ATOM 4009 C C . ALA A 1 517 ? -49.680 19.248 -12.421 1.00 47.91 517 ALA A C 1
ATOM 4011 O O . ALA A 1 517 ? -49.025 18.495 -13.136 1.00 47.91 517 ALA A O 1
ATOM 4012 N N . LYS A 1 518 ? -50.976 19.510 -12.665 1.00 41.09 518 LYS A N 1
ATOM 4013 C CA . LYS A 1 518 ? -51.688 19.036 -13.868 1.00 41.09 518 LYS A CA 1
ATOM 4014 C C . LYS A 1 518 ? -51.767 20.082 -14.982 1.00 41.09 518 LYS A C 1
ATOM 4016 O O . LYS A 1 518 ? -51.839 19.686 -16.134 1.00 41.09 518 LYS A O 1
ATOM 4021 N N . GLU A 1 519 ? -51.677 21.373 -14.667 1.00 44.19 519 GLU A N 1
ATOM 4022 C CA . GLU A 1 519 ? -51.630 22.448 -15.677 1.00 44.19 519 GLU A CA 1
ATOM 4023 C C . GLU A 1 519 ? -50.211 22.674 -16.239 1.00 44.19 519 GLU A C 1
ATOM 4025 O O . GLU A 1 519 ? -50.061 23.080 -17.384 1.00 44.19 519 GLU A O 1
ATOM 4030 N N . GLN A 1 520 ? -49.148 22.313 -15.505 1.00 44.12 520 GLN A N 1
ATOM 4031 C CA . GLN A 1 520 ? -47.757 22.411 -15.993 1.00 44.12 520 GLN A CA 1
ATOM 4032 C C . GLN A 1 520 ? -47.330 21.309 -16.981 1.00 44.12 520 GLN A C 1
ATOM 4034 O O . GLN A 1 520 ? -46.211 21.357 -17.491 1.00 44.12 520 GLN A O 1
ATOM 4039 N N . ALA A 1 521 ? -48.193 20.329 -17.261 1.00 38.84 521 ALA A N 1
ATOM 4040 C CA . ALA A 1 521 ? -47.938 19.295 -18.266 1.00 38.84 521 ALA A CA 1
ATOM 4041 C C . ALA A 1 521 ? -48.509 19.635 -19.660 1.00 38.84 521 ALA A C 1
ATOM 4043 O O . ALA A 1 521 ? -48.179 18.927 -20.606 1.00 38.84 521 ALA A O 1
ATOM 4044 N N . ASP A 1 522 ? -49.302 20.711 -19.796 1.00 37.06 522 ASP A N 1
ATOM 4045 C CA . ASP A 1 522 ? -50.023 21.069 -21.036 1.00 37.06 522 ASP A CA 1
ATOM 4046 C C . ASP A 1 522 ? -49.599 22.415 -21.672 1.00 37.06 522 ASP A C 1
ATOM 4048 O O . ASP A 1 522 ? -50.202 22.859 -22.647 1.00 37.06 522 ASP A O 1
ATOM 4052 N N . GLU A 1 523 ? -48.525 23.063 -21.203 1.00 37.44 523 GLU A N 1
ATOM 4053 C CA . GLU A 1 523 ? -48.036 24.325 -21.790 1.00 37.44 523 GLU A CA 1
ATOM 4054 C C . GLU A 1 523 ? -46.525 24.304 -22.087 1.00 37.44 523 GLU A C 1
ATOM 4056 O O . GLU A 1 523 ? -45.706 24.903 -21.391 1.00 37.44 523 GLU A O 1
ATOM 4061 N N . GLN A 1 524 ? -46.143 23.652 -23.187 1.00 33.53 524 GLN A N 1
ATOM 4062 C CA . GLN A 1 524 ? -44.950 24.033 -23.952 1.00 33.53 524 GLN A CA 1
ATOM 4063 C C . GLN A 1 524 ? -45.334 24.217 -25.429 1.00 33.53 524 GLN A C 1
ATOM 4065 O O . GLN A 1 524 ? -45.778 23.258 -26.061 1.00 33.53 524 GLN A O 1
ATOM 4070 N N . PRO A 1 525 ? -45.172 25.420 -26.011 1.00 33.31 525 PRO A N 1
ATOM 4071 C CA . PRO A 1 525 ? -45.401 25.629 -27.435 1.00 33.31 525 PRO A CA 1
ATOM 4072 C C . PRO A 1 525 ? -44.196 25.128 -28.257 1.00 33.31 525 PRO A C 1
ATOM 4074 O O . PRO A 1 525 ? -43.056 25.429 -27.895 1.00 33.31 525 PRO A O 1
ATOM 4077 N N . PRO A 1 526 ? -44.400 24.428 -29.390 1.00 33.12 526 PRO A N 1
ATOM 4078 C CA . PRO A 1 526 ? -43.329 24.143 -30.335 1.00 33.12 526 PRO A CA 1
ATOM 4079 C C . PRO A 1 526 ? -43.192 25.295 -31.344 1.00 33.12 526 PRO A C 1
ATOM 4081 O O . PRO A 1 526 ? -44.174 25.734 -31.943 1.00 33.12 526 PRO A O 1
ATOM 4084 N N . SER A 1 527 ? -41.967 25.767 -31.583 1.00 31.72 527 SER A N 1
ATOM 4085 C CA . SER A 1 527 ? -41.621 26.567 -32.766 1.00 31.72 527 SER A CA 1
ATOM 4086 C C . SER A 1 527 ? -40.780 25.720 -33.735 1.00 31.72 527 SER A C 1
ATOM 4088 O O . SER A 1 527 ? -39.811 25.082 -33.334 1.00 31.72 527 SER A O 1
ATOM 4090 N N . GLY A 1 528 ? -41.239 25.670 -34.996 1.00 28.75 528 GLY A N 1
ATOM 4091 C CA . GLY A 1 528 ? -40.880 24.711 -36.059 1.00 28.75 528 GLY A CA 1
ATOM 4092 C C . GLY A 1 528 ? -39.413 24.686 -36.515 1.00 28.75 528 GLY A C 1
ATOM 4093 O O . GLY A 1 528 ? -38.630 25.571 -36.181 1.00 28.75 528 GLY A O 1
ATOM 4094 N N . ILE A 1 529 ? -38.999 23.671 -37.288 1.00 28.33 529 ILE A N 1
ATOM 4095 C CA . ILE A 1 529 ? -39.188 23.584 -38.755 1.00 28.33 529 ILE A CA 1
ATOM 4096 C C . ILE A 1 529 ? -39.162 22.112 -39.278 1.00 28.33 529 ILE A C 1
ATOM 4098 O O . ILE A 1 529 ? -38.267 21.360 -38.907 1.00 28.33 529 ILE A O 1
ATOM 4102 N N . GLN A 1 530 ? -40.088 21.836 -40.224 1.00 28.31 530 GLN A N 1
ATOM 4103 C CA . GLN A 1 530 ? -40.162 20.854 -41.349 1.00 28.31 530 GLN A CA 1
ATOM 4104 C C . GLN A 1 530 ? -40.588 19.373 -41.172 1.00 28.31 530 GLN A C 1
ATOM 4106 O O . GLN A 1 530 ? -39.882 18.607 -40.531 1.00 28.31 530 GLN A O 1
ATOM 4111 N N . ASP A 1 531 ? -41.721 19.055 -41.849 1.00 27.81 531 ASP A N 1
ATOM 4112 C CA . ASP A 1 531 ? -42.111 17.884 -42.690 1.00 27.81 531 ASP A CA 1
ATOM 4113 C C . ASP A 1 531 ? -41.597 16.481 -42.283 1.00 27.81 531 ASP A C 1
ATOM 4115 O O . ASP A 1 531 ? -40.416 16.295 -42.030 1.00 27.81 531 ASP A O 1
ATOM 4119 N N . ASP A 1 532 ? -42.373 15.389 -42.249 1.00 27.45 532 ASP A N 1
ATOM 4120 C CA . ASP A 1 532 ? -43.359 14.913 -43.229 1.00 27.45 532 ASP A CA 1
ATOM 4121 C C . ASP A 1 532 ? -44.070 13.627 -42.700 1.00 27.45 532 ASP A C 1
ATOM 4123 O O . ASP A 1 532 ? -43.449 12.827 -42.002 1.00 27.45 532 ASP A O 1
ATOM 4127 N N . ASN A 1 533 ? -45.305 13.379 -43.164 1.00 31.58 533 ASN A N 1
ATOM 4128 C CA . ASN A 1 533 ? -45.996 12.078 -43.350 1.00 31.58 533 ASN A CA 1
ATOM 4129 C C . ASN A 1 533 ? -46.623 11.239 -42.193 1.00 31.58 533 ASN A C 1
ATOM 4131 O O . ASN A 1 533 ? -45.951 10.564 -41.422 1.00 31.58 533 ASN A O 1
ATOM 4135 N N . GLN A 1 534 ? -47.964 11.164 -42.302 1.00 30.06 534 GLN A N 1
ATOM 4136 C CA . GLN A 1 534 ? -48.853 9.979 -42.407 1.00 30.06 534 GLN A CA 1
ATOM 4137 C C . GLN A 1 534 ? -49.267 9.135 -41.178 1.00 30.06 534 GLN A C 1
ATOM 4139 O O . GLN A 1 534 ? -48.516 8.317 -40.663 1.00 30.06 534 GLN A O 1
ATOM 4144 N N . ASP A 1 535 ? -50.565 9.294 -40.877 1.00 28.80 535 ASP A N 1
ATOM 4145 C CA . ASP A 1 535 ? -51.641 8.289 -40.787 1.00 28.80 535 ASP A CA 1
ATOM 4146 C C . ASP A 1 535 ? -51.745 7.245 -39.649 1.00 28.80 535 ASP A C 1
ATOM 4148 O O . ASP A 1 535 ? -50.825 6.514 -39.299 1.00 28.80 535 ASP A O 1
ATOM 4152 N N . ASP A 1 536 ? -53.014 7.137 -39.223 1.00 31.39 536 ASP A N 1
ATOM 4153 C CA . ASP A 1 536 ? -53.776 5.985 -38.716 1.00 31.39 536 ASP A CA 1
ATOM 4154 C C . ASP A 1 536 ? -54.039 5.763 -37.203 1.00 31.39 536 ASP A C 1
ATOM 4156 O O . ASP A 1 536 ? -53.254 5.196 -36.450 1.00 31.39 536 ASP A O 1
ATOM 4160 N N . MET A 1 537 ? -55.285 6.118 -36.835 1.00 30.16 537 MET A N 1
ATOM 4161 C CA . MET A 1 537 ? -56.344 5.242 -36.289 1.00 30.16 537 MET A CA 1
ATOM 4162 C C . MET A 1 537 ? -56.127 4.510 -34.949 1.00 30.16 537 MET A C 1
ATOM 4164 O O . MET A 1 537 ? -55.439 3.498 -34.863 1.00 30.16 537 MET A O 1
ATOM 4168 N N . SER A 1 538 ? -56.943 4.835 -33.939 1.00 31.94 538 SER A N 1
ATOM 4169 C CA . SER A 1 538 ? -58.221 4.127 -33.686 1.00 31.94 538 SER A CA 1
ATOM 4170 C C . SER A 1 538 ? -58.789 4.397 -32.285 1.00 31.94 538 SER A C 1
ATOM 4172 O O . SER A 1 538 ? -58.098 4.398 -31.269 1.00 31.94 538 SER A O 1
ATOM 4174 N N . GLU A 1 539 ? -60.098 4.636 -32.282 1.00 28.30 539 GLU A N 1
ATOM 4175 C CA . GLU A 1 539 ? -60.989 4.818 -31.141 1.00 28.30 539 GLU A CA 1
ATOM 4176 C C . GLU A 1 539 ? -61.219 3.526 -30.340 1.00 28.30 539 GLU A C 1
ATOM 4178 O O . GLU A 1 539 ? -61.131 2.415 -30.862 1.00 28.30 539 GLU A O 1
ATOM 4183 N N . GLY A 1 540 ? -61.652 3.688 -29.087 1.00 28.61 540 GLY A N 1
ATOM 4184 C CA . GLY A 1 540 ? -62.184 2.597 -28.273 1.00 28.61 540 GLY A CA 1
ATOM 4185 C C . GLY A 1 540 ? -62.841 3.082 -26.985 1.00 28.61 540 GLY A C 1
ATOM 4186 O O . GLY A 1 540 ? -62.315 2.863 -25.899 1.00 28.61 540 GLY A O 1
ATOM 4187 N N . MET A 1 541 ? -63.992 3.752 -27.105 1.00 30.11 541 MET A N 1
ATOM 4188 C CA . MET A 1 541 ? -64.920 4.000 -25.995 1.00 30.11 541 MET A CA 1
ATOM 4189 C C . MET A 1 541 ? -65.486 2.686 -25.435 1.00 30.11 541 MET A C 1
ATOM 4191 O O . MET A 1 541 ? -65.867 1.792 -26.186 1.00 30.11 541 MET A O 1
ATOM 4195 N N . GLY A 1 542 ? -65.656 2.627 -24.114 1.00 28.98 542 GLY A N 1
ATOM 4196 C CA . GLY A 1 542 ? -66.438 1.599 -23.428 1.00 28.98 542 GLY A CA 1
ATOM 4197 C C . GLY A 1 542 ? -66.871 2.087 -22.051 1.00 28.98 542 GLY A C 1
ATOM 4198 O O . GLY A 1 542 ? -66.140 1.943 -21.078 1.00 28.98 542 GLY A O 1
ATOM 4199 N N . ALA A 1 543 ? -68.045 2.713 -21.997 1.00 32.16 543 ALA A N 1
ATOM 4200 C CA . ALA A 1 543 ? -68.688 3.209 -20.788 1.00 32.16 543 ALA A CA 1
ATOM 4201 C C . ALA A 1 543 ? -69.460 2.102 -20.047 1.00 32.16 543 ALA A C 1
ATOM 4203 O O . ALA A 1 543 ? -70.144 1.297 -20.676 1.00 32.16 543 ALA A O 1
ATOM 4204 N N . SER A 1 544 ? -69.452 2.156 -18.713 1.00 29.75 544 SER A N 1
ATOM 4205 C CA . SER A 1 544 ? -70.555 1.675 -17.871 1.00 29.75 544 SER A CA 1
ATOM 4206 C C . SER A 1 544 ? -70.585 2.436 -16.537 1.00 29.75 544 SER A C 1
ATOM 4208 O O . SER A 1 544 ? -69.616 2.431 -15.781 1.00 29.75 544 SER A O 1
ATOM 4210 N N . ASP A 1 545 ? -71.718 3.104 -16.331 1.00 29.41 545 ASP A N 1
ATOM 4211 C CA . ASP A 1 545 ? -72.210 3.897 -15.190 1.00 29.41 545 ASP A CA 1
ATOM 4212 C C . ASP A 1 545 ? -72.732 2.955 -14.043 1.00 29.41 545 ASP A C 1
ATOM 4214 O O . ASP A 1 545 ? -72.602 1.738 -14.180 1.00 29.41 545 ASP A O 1
ATOM 4218 N N . PRO A 1 546 ? -73.379 3.402 -12.940 1.00 48.62 546 PRO A N 1
ATOM 4219 C CA . PRO A 1 546 ? -72.771 3.838 -11.671 1.00 48.62 546 PRO A CA 1
ATOM 4220 C C . PRO A 1 546 ? -73.295 3.148 -10.374 1.00 48.62 546 PRO A C 1
ATOM 4222 O O . PRO A 1 546 ? -74.431 2.684 -10.295 1.00 48.62 546 PRO A O 1
ATOM 4225 N N . GLY A 1 547 ? -72.500 3.263 -9.292 1.00 26.55 547 GLY A N 1
ATOM 4226 C CA . GLY A 1 547 ? -72.940 3.392 -7.878 1.00 26.55 547 GLY A CA 1
ATOM 4227 C C . GLY A 1 547 ? -72.760 2.173 -6.937 1.00 26.55 547 GLY A C 1
ATOM 4228 O O . GLY A 1 547 ? -72.738 1.046 -7.418 1.00 26.55 547 GLY A O 1
ATOM 4229 N N . PRO A 1 548 ? -72.762 2.336 -5.588 1.00 40.59 548 PRO A N 1
ATOM 4230 C CA . PRO A 1 548 ? -72.256 3.442 -4.757 1.00 40.59 548 PRO A CA 1
ATOM 4231 C C . PRO A 1 548 ? -71.340 2.998 -3.567 1.00 40.59 548 PRO A C 1
ATOM 4233 O O . PRO A 1 548 ? -71.493 1.911 -3.030 1.00 40.59 548 PRO A O 1
ATOM 4236 N N . LYS A 1 549 ? -70.445 3.914 -3.151 1.00 43.22 549 LYS A N 1
ATOM 4237 C CA . LYS A 1 549 ? -69.954 4.257 -1.785 1.00 43.22 549 LYS A CA 1
ATOM 4238 C C . LYS A 1 549 ? -69.620 3.163 -0.739 1.00 43.22 549 LYS A C 1
ATOM 4240 O O . LYS A 1 549 ? -70.496 2.422 -0.321 1.00 43.22 549 LYS A O 1
ATOM 4245 N N . ASP A 1 550 ? -68.382 3.205 -0.221 1.00 36.12 550 ASP A N 1
ATOM 4246 C CA . ASP A 1 550 ? -68.019 3.431 1.205 1.00 36.12 550 ASP A CA 1
ATOM 4247 C C . ASP A 1 550 ? -66.658 2.786 1.556 1.00 36.12 550 ASP A C 1
ATOM 4249 O O . ASP A 1 550 ? -66.598 1.703 2.138 1.00 36.12 550 ASP A O 1
ATOM 4253 N N . ASP A 1 551 ? -65.546 3.469 1.253 1.00 42.16 551 ASP A N 1
ATOM 4254 C CA . ASP A 1 551 ? -64.249 3.163 1.876 1.00 42.16 551 ASP A CA 1
ATOM 4255 C C . ASP A 1 551 ? -64.060 4.075 3.092 1.00 42.16 551 ASP A C 1
ATOM 4257 O O . ASP A 1 551 ? -63.583 5.208 3.002 1.00 42.16 551 ASP A O 1
ATOM 4261 N N . ASP A 1 552 ? -64.513 3.567 4.237 1.00 46.31 552 ASP A N 1
ATOM 4262 C CA . ASP A 1 552 ? -64.399 4.193 5.550 1.00 46.31 552 ASP A CA 1
ATOM 4263 C C . ASP A 1 552 ? -62.911 4.318 5.964 1.00 46.31 552 ASP A C 1
ATOM 4265 O O . ASP A 1 552 ? -62.228 3.294 6.129 1.00 46.31 552 ASP A O 1
ATOM 4269 N N . PRO A 1 553 ? -62.375 5.542 6.158 1.00 42.78 553 PRO A N 1
ATOM 4270 C CA . PRO A 1 553 ? -60.983 5.776 6.546 1.00 42.78 553 PRO A CA 1
ATOM 4271 C C . PRO A 1 553 ? -60.564 5.050 7.833 1.00 42.78 553 PRO A C 1
ATOM 4273 O O . PRO A 1 553 ? -59.373 4.767 8.006 1.00 42.78 553 PRO A O 1
ATOM 4276 N N . LEU A 1 554 ? -61.519 4.694 8.706 1.00 41.25 554 LEU A N 1
ATOM 4277 C CA . LEU A 1 554 ? -61.246 3.963 9.945 1.00 41.25 554 LEU A CA 1
ATOM 4278 C C . LEU A 1 554 ? -60.672 2.558 9.708 1.00 41.25 554 LEU A C 1
ATOM 4280 O O . LEU A 1 554 ? -59.785 2.145 10.452 1.00 41.25 554 LEU A O 1
ATOM 4284 N N . LYS A 1 555 ? -61.067 1.847 8.643 1.00 43.56 555 LYS A N 1
ATOM 4285 C CA . LYS A 1 555 ? -60.556 0.485 8.378 1.00 43.56 555 LYS A CA 1
ATOM 4286 C C . LYS A 1 555 ? -59.087 0.470 7.949 1.00 43.56 555 LYS A C 1
ATOM 4288 O O . LYS A 1 555 ? -58.351 -0.459 8.280 1.00 43.56 555 LYS A O 1
ATOM 4293 N N . SER A 1 556 ? -58.630 1.513 7.252 1.00 44.53 556 SER A N 1
ATOM 4294 C CA . SER A 1 556 ? -57.215 1.662 6.868 1.00 44.53 556 SER A CA 1
ATOM 4295 C C . SER A 1 556 ? -56.316 1.984 8.072 1.00 44.53 556 SER A C 1
ATOM 4297 O O . SER A 1 556 ? -55.162 1.542 8.148 1.00 44.53 556 SER A O 1
ATOM 4299 N N . TYR A 1 557 ? -56.882 2.700 9.048 1.00 41.69 557 TYR A N 1
ATOM 4300 C CA . TYR A 1 557 ? -56.225 3.044 10.301 1.00 41.69 557 TYR A CA 1
ATOM 4301 C C . TYR A 1 557 ? -56.164 1.838 11.247 1.00 41.69 557 TYR A C 1
ATOM 4303 O O . TYR A 1 557 ? -55.115 1.564 11.830 1.00 41.69 557 TYR A O 1
ATOM 4311 N N . GLU A 1 558 ? -57.236 1.043 11.323 1.00 43.72 558 GLU A N 1
ATOM 4312 C CA . GLU A 1 558 ? -57.258 -0.220 12.068 1.00 43.72 558 GLU A CA 1
ATOM 4313 C C . GLU A 1 558 ? -56.288 -1.250 11.477 1.00 43.72 558 GLU A C 1
ATOM 4315 O O . GLU A 1 558 ? -55.523 -1.857 12.222 1.00 43.72 558 GLU A O 1
ATOM 4320 N N . ALA A 1 559 ? -56.210 -1.383 10.149 1.00 48.47 559 ALA A N 1
ATOM 4321 C CA . ALA A 1 559 ? -55.249 -2.279 9.500 1.00 48.47 559 ALA A CA 1
ATOM 4322 C C . ALA A 1 559 ? -53.783 -1.872 9.759 1.00 48.47 559 ALA A C 1
ATOM 4324 O O . ALA A 1 559 ? -52.925 -2.733 9.970 1.00 48.47 559 ALA A O 1
ATOM 4325 N N . SER A 1 560 ? -53.489 -0.567 9.797 1.00 42.72 560 SER A N 1
ATOM 4326 C CA . SER A 1 560 ? -52.158 -0.053 10.163 1.00 42.72 560 SER A CA 1
ATOM 4327 C C . SER A 1 560 ? -51.859 -0.212 11.659 1.00 42.72 560 SER A C 1
ATOM 4329 O O . SER A 1 560 ? -50.726 -0.520 12.027 1.00 42.72 560 SER A O 1
ATOM 4331 N N . SER A 1 561 ? -52.872 -0.079 12.520 1.00 42.16 561 SER A N 1
ATOM 4332 C CA . SER A 1 561 ? -52.776 -0.315 13.965 1.00 42.16 561 SER A CA 1
ATOM 4333 C C . SER A 1 561 ? -52.532 -1.790 14.300 1.00 42.16 561 SER A C 1
ATOM 4335 O O . SER A 1 561 ? -51.711 -2.091 15.165 1.00 42.16 561 SER A O 1
ATOM 4337 N N . VAL A 1 562 ? -53.180 -2.717 13.588 1.00 50.66 562 VAL A N 1
ATOM 4338 C CA . VAL A 1 562 ? -52.957 -4.165 13.732 1.00 50.66 562 VAL A CA 1
ATOM 4339 C C . VAL A 1 562 ? -51.546 -4.535 13.275 1.00 50.66 562 VAL A C 1
ATOM 4341 O O . VAL A 1 562 ? -50.831 -5.200 14.014 1.00 50.66 562 VAL A O 1
ATOM 4344 N N . LYS A 1 563 ? -51.070 -3.995 12.145 1.00 48.84 563 LYS A N 1
ATOM 4345 C CA . LYS A 1 563 ? -49.678 -4.187 11.694 1.00 48.84 563 LYS A CA 1
ATOM 4346 C C . LYS A 1 563 ? -48.638 -3.617 12.663 1.00 48.84 563 LYS A C 1
ATOM 4348 O O . LYS A 1 563 ? -47.549 -4.173 12.791 1.00 48.84 563 LYS A O 1
ATOM 4353 N N . ALA A 1 564 ? -48.949 -2.502 13.323 1.00 42.41 564 ALA A N 1
ATOM 4354 C CA . ALA A 1 564 ? -48.092 -1.926 14.355 1.00 42.41 564 ALA A CA 1
ATOM 4355 C C . ALA A 1 564 ? -48.076 -2.797 15.621 1.00 42.41 564 ALA A C 1
ATOM 4357 O O . ALA A 1 564 ? -47.005 -3.028 16.174 1.00 42.41 564 ALA A O 1
ATOM 4358 N N . ARG A 1 565 ? -49.228 -3.345 16.036 1.00 44.31 565 ARG A N 1
ATOM 4359 C CA . ARG A 1 565 ? -49.312 -4.309 17.146 1.00 44.31 565 ARG A CA 1
ATOM 4360 C C . ARG A 1 565 ? -48.568 -5.609 16.843 1.00 44.31 565 ARG A C 1
ATOM 4362 O O . ARG A 1 565 ? -47.815 -6.054 17.697 1.00 44.31 565 ARG A O 1
ATOM 4369 N N . ASP A 1 566 ? -48.678 -6.146 15.629 1.00 50.62 566 ASP A N 1
ATOM 4370 C CA . ASP A 1 566 ? -47.934 -7.344 15.212 1.00 50.62 566 ASP A CA 1
ATOM 4371 C C . ASP A 1 566 ? -46.417 -7.113 15.231 1.00 50.62 566 ASP A C 1
ATOM 4373 O O . ASP A 1 566 ? -45.656 -7.991 15.630 1.00 50.62 566 ASP A O 1
ATOM 4377 N N . ARG A 1 567 ? -45.955 -5.913 14.855 1.00 46.97 567 ARG A N 1
ATOM 4378 C CA . ARG A 1 567 ? -44.534 -5.539 14.943 1.00 46.97 567 ARG A CA 1
ATOM 4379 C C . ARG A 1 567 ? -44.049 -5.386 16.380 1.00 46.97 567 ARG A C 1
ATOM 4381 O O . ARG A 1 567 ? -42.926 -5.776 16.679 1.00 46.97 567 ARG A O 1
ATOM 4388 N N . VAL A 1 568 ? -44.881 -4.835 17.261 1.00 46.81 568 VAL A N 1
ATOM 4389 C CA . VAL A 1 568 ? -44.573 -4.745 18.695 1.00 46.81 568 VAL A CA 1
ATOM 4390 C C . VAL A 1 568 ? -44.534 -6.141 19.316 1.00 46.81 568 VAL A C 1
ATOM 4392 O O . VAL A 1 568 ? -43.598 -6.430 20.050 1.00 46.81 568 VAL A O 1
ATOM 4395 N N . GLN A 1 569 ? -45.457 -7.033 18.949 1.00 49.12 569 GLN A N 1
ATOM 4396 C CA . GLN A 1 569 ? -45.456 -8.422 19.409 1.00 49.12 569 GLN A CA 1
ATOM 4397 C C . GLN A 1 569 ? -44.223 -9.188 18.908 1.00 49.12 569 GLN A C 1
ATOM 4399 O O . GLN A 1 569 ? -43.582 -9.889 19.680 1.00 49.12 569 GLN A O 1
ATOM 4404 N N . GLN A 1 570 ? -43.823 -8.990 17.646 1.00 48.75 570 GLN A N 1
ATOM 4405 C CA . GLN A 1 570 ? -42.587 -9.565 17.103 1.00 48.75 570 GLN A CA 1
ATOM 4406 C C . GLN A 1 570 ? -41.335 -9.058 17.826 1.00 48.75 570 GLN A C 1
ATOM 4408 O O . GLN A 1 570 ? -40.404 -9.830 18.038 1.00 48.75 570 GLN A O 1
ATOM 4413 N N . LEU A 1 571 ? -41.298 -7.780 18.216 1.00 42.38 571 LEU A N 1
ATOM 4414 C CA . LEU A 1 571 ? -40.203 -7.224 19.014 1.00 42.38 571 LEU A CA 1
ATOM 4415 C C . LEU A 1 571 ? -40.213 -7.765 20.450 1.00 42.38 571 LEU A C 1
ATOM 4417 O O . LEU A 1 571 ? -39.149 -8.095 20.969 1.00 42.38 571 LEU A O 1
ATOM 4421 N N . GLU A 1 572 ? -41.385 -7.909 21.074 1.00 44.69 572 GLU A N 1
ATOM 4422 C CA . GLU A 1 572 ? -41.528 -8.540 22.393 1.00 44.69 572 GLU A CA 1
ATOM 4423 C C . GLU A 1 572 ? -41.044 -10.006 22.359 1.00 44.69 572 GLU A C 1
ATOM 4425 O O . GLU A 1 572 ? -40.242 -10.403 23.208 1.00 44.69 572 GLU A O 1
ATOM 4430 N N . ASP A 1 573 ? -41.421 -10.784 21.341 1.00 55.16 573 ASP A N 1
ATOM 4431 C CA . ASP A 1 573 ? -41.010 -12.186 21.180 1.00 55.16 573 ASP A CA 1
ATOM 4432 C C . ASP A 1 573 ? -39.500 -12.328 20.910 1.00 55.16 573 ASP A C 1
ATOM 4434 O O . ASP A 1 573 ? -38.846 -13.236 21.437 1.00 55.16 573 ASP A O 1
ATOM 4438 N N . LEU A 1 574 ? -38.915 -11.406 20.137 1.00 49.66 574 LEU A N 1
ATOM 4439 C CA . LEU A 1 574 ? -37.479 -11.382 19.850 1.00 49.66 574 LEU A CA 1
ATOM 4440 C C . LEU A 1 574 ? -36.663 -11.046 21.107 1.00 49.66 574 LEU A C 1
ATOM 4442 O O . LEU A 1 574 ? -35.639 -11.675 21.374 1.00 49.66 574 LEU A O 1
ATOM 4446 N N . VAL A 1 575 ? -37.147 -10.110 21.928 1.00 47.38 575 VAL A N 1
ATOM 4447 C CA . VAL A 1 575 ? -36.536 -9.771 23.222 1.00 47.38 575 VAL A CA 1
ATOM 4448 C C . VAL A 1 575 ? -36.611 -10.956 24.188 1.00 47.38 575 VAL A C 1
ATOM 4450 O O . VAL A 1 575 ? -35.627 -11.246 24.869 1.00 47.38 575 VAL A O 1
ATOM 4453 N N . ILE A 1 576 ? -37.727 -11.691 24.216 1.00 52.97 576 ILE A N 1
ATOM 4454 C CA . ILE A 1 576 ? -37.868 -12.905 25.035 1.00 52.97 576 ILE A CA 1
ATOM 4455 C C . ILE A 1 576 ? -36.877 -13.988 24.579 1.00 52.97 576 ILE A C 1
ATOM 4457 O O . ILE A 1 576 ? -36.151 -14.535 25.412 1.00 52.97 576 ILE A O 1
ATOM 4461 N N . GLN A 1 577 ? -36.752 -14.237 23.270 1.00 50.28 577 GLN A N 1
ATOM 4462 C CA . GLN A 1 577 ? -35.764 -15.185 22.734 1.00 50.28 577 GLN A CA 1
ATOM 4463 C C . GLN A 1 577 ? -34.321 -14.792 23.073 1.00 50.28 577 GLN A C 1
ATOM 4465 O O . GLN A 1 577 ? -33.515 -15.652 23.436 1.00 50.28 577 GLN A O 1
ATOM 4470 N N . MET A 1 578 ? -33.987 -13.502 23.007 1.00 42.81 578 MET A N 1
ATOM 4471 C CA . MET A 1 578 ? -32.658 -13.008 23.378 1.00 42.81 578 MET A CA 1
ATOM 4472 C C . MET A 1 578 ? -32.373 -13.181 24.876 1.00 42.81 578 MET A C 1
ATOM 4474 O O . MET A 1 578 ? -31.256 -13.537 25.260 1.00 42.81 578 MET A O 1
ATOM 4478 N N . VAL A 1 579 ? -33.382 -12.987 25.732 1.00 48.03 579 VAL A N 1
ATOM 4479 C CA . VAL A 1 579 ? -33.274 -13.198 27.184 1.00 48.03 579 VAL A CA 1
ATOM 4480 C C . VAL A 1 579 ? -33.075 -14.676 27.523 1.00 48.03 579 VAL A C 1
ATOM 4482 O O . VAL A 1 579 ? -32.271 -14.991 28.406 1.00 48.03 579 VAL A O 1
ATOM 4485 N N . ASP A 1 580 ? -33.750 -15.585 26.825 1.00 51.56 580 ASP A N 1
ATOM 4486 C CA . ASP A 1 580 ? -33.605 -17.027 27.043 1.00 51.56 580 ASP A CA 1
ATOM 4487 C C . ASP A 1 580 ? -32.271 -17.563 26.504 1.00 51.56 580 ASP A C 1
ATOM 4489 O O . ASP A 1 580 ? -31.608 -18.353 27.184 1.00 51.56 580 ASP A O 1
ATOM 4493 N N . ALA A 1 581 ? -31.795 -17.050 25.364 1.00 49.84 581 ALA A N 1
ATOM 4494 C CA . ALA A 1 581 ? -30.458 -17.344 24.846 1.00 49.84 581 ALA A CA 1
ATOM 4495 C C . ALA A 1 581 ? -29.355 -16.884 25.819 1.00 49.84 581 ALA A C 1
ATOM 4497 O O . ALA A 1 581 ? -28.447 -17.651 26.149 1.00 49.84 581 ALA A O 1
ATOM 4498 N N . ALA A 1 582 ? -29.473 -15.672 26.373 1.00 43.53 582 ALA A N 1
ATOM 4499 C CA . ALA A 1 582 ? -28.541 -15.158 27.378 1.00 43.53 582 ALA A CA 1
ATOM 4500 C C . ALA A 1 582 ? -28.574 -15.968 28.691 1.00 43.53 582 ALA A C 1
ATOM 4502 O O . ALA A 1 582 ? -27.555 -16.106 29.377 1.00 43.53 582 ALA A O 1
ATOM 4503 N N . ARG A 1 583 ? -29.732 -16.540 29.045 1.00 43.28 583 ARG A N 1
ATOM 4504 C CA . ARG A 1 583 ? -29.894 -17.398 30.227 1.00 43.28 583 ARG A CA 1
ATOM 4505 C C . ARG A 1 583 ? -29.266 -18.781 30.018 1.00 43.28 583 ARG A C 1
ATOM 4507 O O . ARG A 1 583 ? -28.618 -19.271 30.942 1.00 43.28 583 ARG A O 1
ATOM 4514 N N . SER A 1 584 ? -29.376 -19.346 28.812 1.00 46.38 584 SER A N 1
ATOM 4515 C CA . SER A 1 584 ? -28.741 -20.616 28.419 1.00 46.38 584 SER A CA 1
ATOM 4516 C C . SER A 1 584 ? -27.211 -20.535 28.456 1.00 46.38 584 SER A C 1
ATOM 4518 O O . SER A 1 584 ? -26.550 -21.402 29.029 1.00 46.38 584 SER A O 1
ATOM 4520 N N . VAL A 1 585 ? -26.636 -19.444 27.941 1.00 47.22 585 VAL A N 1
ATOM 4521 C CA . VAL A 1 585 ? -25.179 -19.217 27.957 1.00 47.22 585 VAL A CA 1
ATOM 4522 C C . VAL A 1 585 ? -24.648 -19.114 29.395 1.00 47.22 585 VAL A C 1
ATOM 4524 O O . VAL A 1 585 ? -23.582 -19.636 29.721 1.00 47.22 585 VAL A O 1
ATOM 4527 N N . LYS A 1 586 ? -25.425 -18.517 30.306 1.00 38.81 586 LYS A N 1
ATOM 4528 C CA . LYS A 1 586 ? -25.073 -18.406 31.731 1.00 38.81 586 LYS A CA 1
ATOM 4529 C C . LYS A 1 586 ? -25.158 -19.746 32.485 1.00 38.81 586 LYS A C 1
ATOM 4531 O O . LYS A 1 586 ? -24.415 -19.953 33.447 1.00 38.81 586 LYS A O 1
ATOM 4536 N N . THR A 1 587 ? -26.025 -20.669 32.061 1.00 45.97 587 THR A N 1
ATOM 4537 C CA . THR A 1 587 ? -26.099 -22.029 32.628 1.00 45.97 587 THR A CA 1
ATOM 4538 C C . THR A 1 587 ? -24.981 -22.954 32.144 1.00 45.97 587 THR A C 1
ATOM 4540 O O . THR A 1 587 ? -24.553 -23.815 32.910 1.00 45.97 587 THR A O 1
ATOM 4543 N N . ASP A 1 588 ? -24.436 -22.739 30.944 1.00 39.22 588 ASP A N 1
ATOM 4544 C CA . ASP A 1 588 ? -23.299 -23.526 30.443 1.00 39.22 588 ASP A CA 1
ATOM 4545 C C . ASP A 1 588 ? -21.964 -23.098 31.078 1.00 39.22 588 ASP A C 1
ATOM 4547 O O . ASP A 1 588 ? -21.142 -23.945 31.429 1.00 39.22 588 ASP A O 1
ATOM 4551 N N . LEU A 1 589 ? -21.795 -21.805 31.377 1.00 42.03 589 LEU A N 1
ATOM 4552 C CA . LEU A 1 589 ? -20.635 -21.265 32.109 1.00 42.03 589 LEU A CA 1
ATOM 4553 C C . LEU A 1 589 ? -20.581 -21.658 33.599 1.00 42.03 589 LEU A C 1
ATOM 4555 O O . LEU A 1 589 ? -19.538 -21.520 34.233 1.00 42.03 589 LEU A O 1
ATOM 4559 N N . SER A 1 590 ? -21.680 -22.154 34.177 1.00 41.16 590 SER A N 1
ATOM 4560 C CA . SER A 1 590 ? -21.728 -22.610 35.579 1.00 41.16 590 SER A CA 1
ATOM 4561 C C . SER A 1 590 ? -21.538 -24.124 35.748 1.00 41.16 590 SER A C 1
ATOM 4563 O O . SER A 1 590 ? -21.513 -24.611 36.878 1.00 41.16 590 SER A 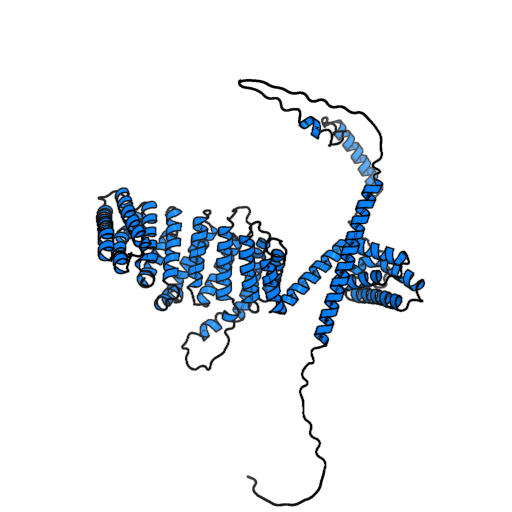O 1
ATOM 4565 N N . ARG A 1 591 ? -21.366 -24.876 34.648 1.00 38.53 591 ARG A N 1
ATOM 4566 C CA . ARG A 1 591 ? -21.185 -26.340 34.655 1.00 38.53 591 ARG A CA 1
ATOM 4567 C C . ARG A 1 591 ? -19.755 -26.823 34.404 1.00 38.53 591 ARG A C 1
ATOM 4569 O O . ARG A 1 591 ? -19.521 -28.025 34.493 1.00 38.53 591 ARG A O 1
ATOM 4576 N N . THR A 1 592 ? -18.792 -25.939 34.156 1.00 37.00 592 THR A N 1
ATOM 4577 C CA . THR A 1 592 ? -17.367 -26.302 34.081 1.00 37.00 592 THR A CA 1
ATOM 4578 C C . THR A 1 592 ? -16.724 -26.268 35.476 1.00 37.00 592 THR A C 1
ATOM 4580 O O . THR A 1 592 ? -16.601 -25.182 36.047 1.00 37.00 592 THR A O 1
ATOM 4583 N N . PRO A 1 593 ? -16.302 -27.408 36.057 1.00 33.09 593 PRO A N 1
ATOM 4584 C CA . PRO A 1 593 ? -15.621 -27.417 37.345 1.00 33.09 593 PRO A CA 1
ATOM 4585 C C . PRO A 1 593 ? -14.154 -26.988 37.187 1.00 33.09 593 PRO A C 1
ATOM 4587 O O . PRO A 1 593 ? -13.412 -27.555 36.387 1.00 33.09 593 PRO A O 1
ATOM 4590 N N . LEU A 1 594 ? -13.735 -25.996 37.976 1.00 32.84 594 LEU A N 1
ATOM 4591 C CA . LEU A 1 594 ? -12.330 -25.619 38.165 1.00 32.84 594 LEU A CA 1
ATOM 4592 C C . LEU A 1 594 ? -11.572 -26.735 38.920 1.00 32.84 594 LEU A C 1
ATOM 4594 O O . LEU A 1 594 ? -12.109 -27.263 39.898 1.00 32.84 594 LEU A O 1
ATOM 4598 N N . PRO A 1 595 ? -10.331 -27.085 38.529 1.00 32.50 595 PRO A N 1
ATOM 4599 C CA . PRO A 1 595 ? -9.529 -28.086 39.226 1.00 32.50 595 PRO A CA 1
ATOM 4600 C C . PRO A 1 595 ? -8.979 -27.527 40.547 1.00 32.50 595 PRO A C 1
ATOM 4602 O O . PRO A 1 595 ? -8.269 -26.523 40.579 1.00 32.50 595 PRO A O 1
ATOM 4605 N N . THR A 1 596 ? -9.306 -28.192 41.653 1.00 32.78 596 THR A N 1
ATOM 4606 C CA . THR A 1 596 ? -8.822 -27.893 43.004 1.00 32.78 596 THR A CA 1
ATOM 4607 C C . THR A 1 596 ? -7.372 -28.347 43.188 1.00 32.78 596 THR A C 1
ATOM 4609 O O . THR A 1 596 ? -7.044 -29.527 43.093 1.00 32.78 596 THR A O 1
ATOM 4612 N N . THR A 1 597 ? -6.497 -27.396 43.505 1.00 33.41 597 THR A N 1
ATOM 4613 C CA . THR A 1 597 ? -5.122 -27.617 43.967 1.00 33.41 597 THR A CA 1
ATOM 4614 C C . THR A 1 597 ? -5.116 -28.311 45.332 1.00 33.41 597 THR A C 1
ATOM 4616 O O . THR A 1 597 ? -5.598 -27.753 46.319 1.00 33.41 597 THR A O 1
ATOM 4619 N N . ALA A 1 598 ? -4.555 -29.518 45.397 1.00 30.47 598 ALA A N 1
ATOM 4620 C CA . ALA A 1 598 ? -4.352 -30.272 46.628 1.00 30.47 598 ALA A CA 1
ATOM 4621 C C . ALA A 1 598 ? -3.085 -29.795 47.360 1.00 30.47 598 ALA A C 1
ATOM 4623 O O . ALA A 1 598 ? -1.966 -30.046 46.918 1.00 30.47 598 ALA A O 1
ATOM 4624 N N . THR A 1 599 ? -3.253 -29.136 48.506 1.00 32.94 599 THR A N 1
ATOM 4625 C CA . THR A 1 599 ? -2.200 -28.975 49.519 1.00 32.94 599 THR A CA 1
ATOM 4626 C C . THR A 1 599 ? -2.359 -30.082 50.559 1.00 32.94 599 THR A C 1
ATOM 4628 O O . THR A 1 599 ? -3.277 -30.033 51.379 1.00 32.94 599 THR A O 1
ATOM 4631 N N . GLY A 1 600 ? -1.487 -31.091 50.506 1.00 30.83 600 GLY A N 1
ATOM 4632 C CA . GLY A 1 600 ? -1.423 -32.174 51.486 1.00 30.83 600 GLY A CA 1
ATOM 4633 C C . GLY A 1 600 ? -0.893 -31.687 52.836 1.00 30.83 600 GLY A C 1
ATOM 4634 O O . GLY A 1 600 ? 0.188 -31.107 52.919 1.00 30.83 600 GLY A O 1
ATOM 4635 N N . LYS A 1 601 ? -1.665 -31.927 53.897 1.00 31.03 601 LYS A N 1
ATOM 4636 C CA . LYS A 1 601 ? -1.204 -31.921 55.289 1.00 31.03 601 LYS A CA 1
ATOM 4637 C C . LYS A 1 601 ? -1.485 -33.307 55.853 1.00 31.03 601 LYS A C 1
ATOM 4639 O O . LYS A 1 601 ? -2.628 -33.612 56.184 1.00 31.03 601 LYS A O 1
ATOM 4644 N N . ASP A 1 602 ? -0.440 -34.121 55.938 1.00 33.12 602 ASP A N 1
ATOM 4645 C CA . ASP A 1 602 ? -0.496 -35.436 56.562 1.00 33.12 602 ASP A CA 1
ATOM 4646 C C . ASP A 1 602 ? -0.459 -35.313 58.088 1.00 33.12 602 ASP A C 1
ATOM 4648 O O . ASP A 1 602 ? 0.395 -34.654 58.685 1.00 33.12 602 ASP A O 1
ATOM 4652 N N . HIS A 1 603 ? -1.437 -35.969 58.703 1.00 30.39 603 HIS A N 1
ATOM 4653 C CA . HIS A 1 603 ? -1.552 -36.229 60.128 1.00 30.39 603 HIS A CA 1
ATOM 4654 C C . HIS A 1 603 ? -0.598 -37.376 60.503 1.00 30.39 603 HIS A C 1
ATOM 4656 O O . HIS A 1 603 ? -0.716 -38.469 59.955 1.00 30.39 603 HIS A O 1
ATOM 4662 N N . VAL A 1 604 ? 0.294 -37.166 61.476 1.00 31.33 604 VAL A N 1
ATOM 4663 C CA . VAL A 1 604 ? 1.088 -38.236 62.110 1.00 31.33 604 VAL A CA 1
ATOM 4664 C C . VAL A 1 604 ? 0.694 -38.344 63.584 1.00 31.33 604 VAL A C 1
ATOM 4666 O O . VAL A 1 604 ? 0.718 -37.362 64.326 1.00 31.33 604 VAL A O 1
ATOM 4669 N N . THR A 1 605 ? 0.287 -39.546 63.985 1.00 33.78 605 THR A N 1
ATOM 4670 C CA . THR A 1 605 ? -0.019 -39.976 65.358 1.00 33.78 605 THR A CA 1
ATOM 4671 C C . THR A 1 605 ? 1.252 -40.279 66.170 1.00 33.78 605 THR A C 1
ATOM 4673 O O . THR A 1 605 ? 2.270 -40.637 65.578 1.00 33.78 605 THR A O 1
ATOM 4676 N N . PRO A 1 606 ? 1.215 -40.183 67.514 1.00 39.72 606 PRO A N 1
ATOM 4677 C CA . PRO A 1 606 ? 2.401 -40.245 68.366 1.00 39.72 606 PRO A CA 1
ATOM 4678 C C . PRO A 1 606 ? 2.691 -41.662 68.882 1.00 39.72 606 PRO A C 1
ATOM 4680 O O . PRO A 1 606 ? 1.774 -42.432 69.160 1.00 39.72 606 PRO A O 1
ATOM 4683 N N . GLY A 1 607 ? 3.972 -41.975 69.083 1.00 30.14 607 GLY A N 1
ATOM 4684 C CA . GLY A 1 607 ? 4.401 -43.235 69.687 1.00 30.14 607 GLY A CA 1
ATOM 4685 C C . GLY A 1 607 ? 5.910 -43.311 69.889 1.00 30.14 607 GLY A C 1
ATOM 4686 O O . GLY A 1 607 ? 6.610 -43.800 69.019 1.00 30.14 607 GLY A O 1
ATOM 4687 N N . ASP A 1 608 ? 6.346 -42.762 71.024 1.00 30.91 608 ASP A N 1
ATOM 4688 C CA . ASP A 1 608 ? 7.293 -43.323 72.001 1.00 30.91 608 ASP A CA 1
ATOM 4689 C C . ASP A 1 608 ? 8.649 -43.930 71.564 1.00 30.91 608 ASP A C 1
ATOM 4691 O O . ASP A 1 608 ? 8.751 -44.713 70.628 1.00 30.91 608 ASP A O 1
ATOM 4695 N N . GLY A 1 609 ? 9.685 -43.671 72.376 1.00 31.67 609 GLY A N 1
ATOM 4696 C CA . GLY A 1 609 ? 10.862 -44.551 72.436 1.00 31.67 609 GLY A CA 1
ATOM 4697 C C . GLY A 1 609 ? 12.182 -44.043 71.844 1.00 31.67 609 GLY A C 1
ATOM 4698 O O . GLY A 1 609 ? 12.681 -44.590 70.874 1.00 31.67 609 GLY A O 1
ATOM 4699 N N . ARG A 1 610 ? 12.768 -43.030 72.496 1.00 28.00 610 ARG A N 1
ATOM 4700 C CA . ARG A 1 610 ? 14.084 -43.088 73.178 1.00 28.00 610 ARG A CA 1
ATOM 4701 C C . ARG A 1 610 ? 15.276 -43.816 72.493 1.00 28.00 610 ARG A C 1
ATOM 4703 O O . ARG A 1 610 ? 15.204 -45.005 72.216 1.00 28.00 610 ARG A O 1
ATOM 4710 N N . LEU A 1 611 ? 16.435 -43.136 72.581 1.00 32.00 611 LEU A N 1
ATOM 4711 C CA . LEU A 1 611 ? 17.826 -43.655 72.561 1.00 32.00 611 LEU A CA 1
ATOM 4712 C C . LEU A 1 611 ? 18.376 -43.958 71.150 1.00 32.00 611 LEU A C 1
ATOM 4714 O O . LEU A 1 611 ? 17.727 -44.607 70.354 1.00 32.00 611 LEU A O 1
ATOM 4718 N N . GLU A 1 612 ? 19.586 -43.581 70.748 1.00 29.95 612 GLU A N 1
ATOM 4719 C CA . GLU A 1 612 ? 20.690 -42.876 71.385 1.00 29.95 612 GLU A CA 1
ATOM 4720 C C . GLU A 1 612 ? 21.809 -42.707 70.337 1.00 29.95 612 GLU A C 1
ATOM 4722 O O . GLU A 1 612 ? 21.825 -43.389 69.317 1.00 29.95 612 GLU A O 1
ATOM 4727 N N . GLN A 1 613 ? 22.798 -41.893 70.705 1.00 33.62 613 GLN A N 1
ATOM 4728 C CA . GLN A 1 613 ? 24.204 -41.972 70.297 1.00 33.62 613 GLN A CA 1
ATOM 4729 C C . GLN A 1 613 ? 24.685 -41.229 69.038 1.00 33.62 613 GLN A C 1
ATOM 4731 O O . GLN A 1 613 ? 24.726 -41.721 67.918 1.00 33.62 613 GLN A O 1
ATOM 4736 N N . ASN A 1 614 ? 25.282 -40.082 69.376 1.00 32.66 614 ASN A N 1
ATOM 4737 C CA . ASN A 1 614 ? 26.705 -39.797 69.190 1.00 32.66 614 ASN A CA 1
ATOM 4738 C C . ASN A 1 614 ? 27.208 -39.487 67.776 1.00 32.66 614 ASN A C 1
ATOM 4740 O O . ASN A 1 614 ? 27.650 -40.359 67.040 1.00 32.66 614 ASN A O 1
ATOM 4744 N N . GLY A 1 615 ? 27.512 -38.203 67.594 1.00 33.59 615 GLY A N 1
ATOM 4745 C CA . GLY A 1 615 ? 28.910 -37.834 67.795 1.00 33.59 615 GLY A CA 1
ATOM 4746 C C . GLY A 1 615 ? 29.499 -36.875 66.769 1.00 33.59 615 GLY A C 1
ATOM 4747 O O . GLY A 1 615 ? 29.679 -37.226 65.612 1.00 33.59 615 GLY A O 1
ATOM 4748 N N . LYS A 1 616 ? 29.995 -35.765 67.328 1.00 36.75 616 LYS A N 1
ATOM 4749 C CA . LYS A 1 616 ? 31.303 -35.144 67.066 1.00 36.75 616 LYS A CA 1
ATOM 4750 C C . LYS A 1 616 ? 31.407 -33.910 66.148 1.00 36.75 616 LYS A C 1
ATOM 4752 O O . LYS A 1 616 ? 31.375 -33.987 64.931 1.00 36.75 616 LYS A O 1
ATOM 4757 N N . TYR A 1 617 ? 31.780 -32.845 66.866 1.00 35.28 617 TYR A N 1
ATOM 4758 C CA . TYR A 1 617 ? 32.731 -31.765 66.582 1.00 35.28 617 TYR A CA 1
ATOM 4759 C C . TYR A 1 617 ? 32.257 -30.473 65.898 1.00 35.28 617 TYR A C 1
ATOM 4761 O O . TYR A 1 617 ? 32.096 -30.367 64.691 1.00 35.28 617 TYR A O 1
ATOM 4769 N N . VAL A 1 618 ? 32.138 -29.487 66.793 1.00 42.78 618 VAL A N 1
ATOM 4770 C CA . VAL A 1 618 ? 32.315 -28.037 66.677 1.00 42.78 618 VAL A CA 1
ATOM 4771 C C . VAL A 1 618 ? 33.634 -27.671 65.990 1.00 42.78 618 VAL A C 1
ATOM 4773 O O . VAL A 1 618 ? 34.654 -28.324 66.230 1.00 42.78 618 VAL A O 1
ATOM 4776 N N . GLY A 1 619 ? 33.605 -26.564 65.250 1.00 42.84 619 GLY A N 1
ATOM 4777 C CA . GLY A 1 619 ? 34.756 -25.806 64.770 1.00 42.84 619 GLY A CA 1
ATOM 4778 C C . GLY A 1 619 ? 34.294 -24.676 63.876 1.00 42.84 619 GLY A C 1
ATOM 4779 O O . GLY A 1 619 ? 34.267 -24.922 62.655 1.00 42.84 619 GLY A O 1
#

Foldseek 3Di:
DQDALVVLCVLQVPLLVQLLVQLVCVVVVNHDLVSNLVSLVSNLVSLVVCLVSLNAEQVSLVSSVVSLVSVLVCVVVHDLSSLLSSLSSLLSSLVRHCQLVDALVNLLVLLVSLLVLLDDDPPDDHRDPSNLLSSLSSLLSSLVSLAPDPNNQCCQAPPVNLVSLVSLLVSLLCQCQPDQDLSSLLSSLSSLLSSLVRHLHLVSLLVCLVVLLVSLLNNLFPDPVHDHDLSSLLSSLSSNLRSCLSHQFCCNQPPDPPDDPPDDPDDPDPSCVVCDPVVLVVVLVVVLVSLVRNLVCLPPPDPSNVVSLLVSLVCCVPGRCPSNVVNVLVSLVSLVSNCPDPVPVVSVVVLVVSVVVDVVSVVSVVVVVLVVVLVVCLVVVQVLLVVLLCCLQVLPLDLVSLVSLLVNCVSNFLSNLVNCPSVLVSLVVSCVVPVVDVVSNVSSVSSVVSSVVSVVVVPPPDDDPDPDDDDPPPPDDDDDDPVNVVVVVVVVVVVVVVVVPDDDDDDDDDDDPPVVVVVVVPDDDDDDDDDDDDDDDDDDDDDDDDDDDDDDVVVVVVVVVVVVVVVVVVVVVVVVVVVVVVVVVVVVVVPDDDDDDDDDDDDDDDDDDDDDDDDDDDD